Protein AF-A0A9Q0TYI0-F1 (afdb_monomer)

Nearest PDB structures (foldseek):
  1vaj-assembly1_A  TM=7.466E-01  e=1.033E-11  Pyrococcus horikoshii
  1wsc-assembly1_A  TM=6.738E-01  e=8.709E-12  Sulfurisphaera tokodaii
  1wsc-assembly2_B  TM=5.927E-01  e=1.980E-10  Sulfurisphaera tokodaii
  4b93-assembly1_A  TM=7.757E-01  e=9.620E-06  Mus musculus
  4afi-assembly1_B  TM=7.589E-01  e=1.508E-03  Homo sapiens

Structure (mmCIF, N/CA/C/O backbone):
data_AF-A0A9Q0TYI0-F1
#
_entry.id   AF-A0A9Q0TYI0-F1
#
loop_
_atom_site.group_PDB
_atom_site.id
_atom_site.type_symbol
_atom_site.label_atom_id
_atom_site.label_alt_id
_atom_site.label_comp_id
_atom_site.label_asym_id
_atom_site.label_entity_id
_atom_site.label_seq_id
_atom_site.pdbx_PDB_ins_code
_atom_site.Cartn_x
_atom_site.Cartn_y
_atom_site.Cartn_z
_atom_site.occupancy
_atom_site.B_iso_or_equiv
_atom_site.auth_seq_id
_atom_site.auth_comp_id
_atom_site.auth_asym_id
_atom_site.auth_atom_id
_atom_site.pdbx_PDB_model_num
ATOM 1 N N . MET A 1 1 ? -20.682 -8.509 -5.824 1.00 64.19 1 MET A N 1
ATOM 2 C CA . MET A 1 1 ? -19.737 -8.017 -4.800 1.00 64.19 1 MET A CA 1
ATOM 3 C C . MET A 1 1 ? -18.353 -8.425 -5.264 1.00 64.19 1 MET A C 1
ATOM 5 O O . MET A 1 1 ? -18.185 -9.599 -5.571 1.00 64.19 1 MET A O 1
ATOM 9 N N . VAL A 1 2 ? -17.425 -7.481 -5.432 1.00 83.44 2 VAL A N 1
ATOM 10 C CA . VAL A 1 2 ? -16.059 -7.809 -5.863 1.00 83.44 2 VAL A CA 1
ATOM 11 C C . VAL A 1 2 ? -15.342 -8.508 -4.710 1.00 83.44 2 VAL A C 1
ATOM 13 O O . VAL A 1 2 ? -15.396 -8.029 -3.580 1.00 83.44 2 VAL A O 1
ATOM 16 N N . ALA A 1 3 ? -14.704 -9.640 -4.994 1.00 91.94 3 ALA A N 1
ATOM 17 C CA . ALA A 1 3 ? -13.936 -10.413 -4.027 1.00 91.94 3 ALA A CA 1
ATOM 18 C C . ALA A 1 3 ? -12.504 -10.610 -4.531 1.00 91.94 3 ALA A C 1
ATOM 20 O O . ALA A 1 3 ? -12.278 -10.740 -5.739 1.00 91.94 3 ALA A O 1
ATOM 21 N N . ALA A 1 4 ? -11.557 -10.653 -3.593 1.00 95.25 4 ALA A N 1
ATOM 22 C CA . ALA A 1 4 ? -10.172 -11.004 -3.865 1.00 95.25 4 ALA A CA 1
ATOM 23 C C . ALA A 1 4 ? -10.105 -12.362 -4.578 1.00 95.25 4 ALA A C 1
ATOM 25 O O . ALA A 1 4 ? -10.740 -13.331 -4.157 1.00 95.25 4 ALA A O 1
ATOM 26 N N . ASN A 1 5 ? -9.355 -12.428 -5.674 1.00 96.19 5 ASN A N 1
ATOM 27 C CA . ASN A 1 5 ? -9.305 -13.612 -6.522 1.00 96.19 5 ASN A CA 1
ATOM 28 C C . ASN A 1 5 ? -7.905 -13.849 -7.101 1.00 96.19 5 ASN A C 1
ATOM 30 O O . ASN A 1 5 ? -6.978 -13.058 -6.913 1.00 96.19 5 ASN A O 1
ATOM 34 N N . ARG A 1 6 ? -7.773 -14.968 -7.820 1.00 97.44 6 ARG A N 1
ATOM 35 C CA . ARG A 1 6 ? -6.523 -15.404 -8.446 1.00 97.44 6 ARG A CA 1
ATOM 36 C C . ARG A 1 6 ? -5.935 -14.365 -9.391 1.00 97.44 6 ARG A C 1
ATOM 38 O O . ARG A 1 6 ? -4.742 -14.103 -9.293 1.00 97.44 6 ARG A O 1
ATOM 45 N N . GLU A 1 7 ? -6.745 -13.774 -10.266 1.00 97.00 7 GLU A N 1
ATOM 46 C CA . GLU A 1 7 ? -6.269 -12.835 -11.290 1.00 97.00 7 GLU A CA 1
ATOM 47 C C . GLU A 1 7 ? -5.641 -11.586 -10.676 1.00 97.00 7 GLU A C 1
ATOM 49 O O . GLU A 1 7 ? -4.643 -11.081 -11.180 1.00 97.00 7 GLU A O 1
ATOM 54 N N . MET A 1 8 ? -6.164 -11.128 -9.540 1.00 97.94 8 MET A N 1
ATOM 55 C CA . MET A 1 8 ? -5.592 -10.002 -8.799 1.00 97.94 8 MET A CA 1
ATOM 56 C C . MET A 1 8 ? -4.205 -10.338 -8.235 1.00 97.94 8 MET A C 1
ATOM 58 O O . MET A 1 8 ? -3.274 -9.548 -8.380 1.00 97.94 8 MET A O 1
ATOM 62 N N . ALA A 1 9 ? -4.030 -11.527 -7.647 1.00 98.12 9 ALA A N 1
ATOM 63 C CA . ALA A 1 9 ? -2.726 -11.969 -7.146 1.00 98.12 9 ALA A CA 1
ATOM 64 C C . ALA A 1 9 ? -1.721 -12.245 -8.282 1.00 98.12 9 ALA A C 1
ATOM 66 O O . ALA A 1 9 ? -0.541 -11.911 -8.158 1.00 98.12 9 ALA A O 1
ATOM 67 N N . VAL A 1 10 ? -2.187 -12.808 -9.404 1.00 98.00 10 VAL A N 1
ATOM 68 C CA . VAL A 1 10 ? -1.395 -12.972 -10.637 1.00 98.00 10 VAL A CA 1
ATOM 69 C C . VAL A 1 10 ? -0.919 -11.611 -11.136 1.00 98.00 10 VAL A C 1
ATOM 71 O O . VAL A 1 10 ? 0.268 -11.451 -11.395 1.00 98.00 10 VAL A O 1
ATOM 74 N N . TYR A 1 11 ? -1.803 -10.612 -11.179 1.00 97.69 11 TYR A N 1
ATOM 75 C CA . TYR A 1 11 ? -1.467 -9.260 -11.621 1.00 97.69 11 TYR A CA 1
ATOM 76 C C . TYR A 1 11 ? -0.441 -8.564 -10.712 1.00 97.69 11 TYR A C 1
ATOM 78 O O . TYR A 1 11 ? 0.434 -7.842 -11.197 1.00 97.69 11 TYR A O 1
ATOM 86 N N . CYS A 1 12 ? -0.477 -8.810 -9.399 1.00 98.12 12 CYS A N 1
ATOM 87 C CA . CYS A 1 12 ? 0.566 -8.330 -8.490 1.00 98.12 12 CYS A CA 1
ATOM 88 C C . CYS A 1 12 ? 1.942 -8.945 -8.807 1.00 98.12 12 CYS A C 1
ATOM 90 O O . CYS A 1 12 ? 2.943 -8.225 -8.806 1.00 98.12 12 CYS A O 1
ATOM 92 N N . PHE A 1 13 ? 2.011 -10.248 -9.104 1.00 97.75 13 PHE A N 1
ATOM 93 C CA . PHE A 1 13 ? 3.258 -10.889 -9.541 1.00 97.75 13 PHE A CA 1
ATOM 94 C C . PHE A 1 13 ? 3.709 -10.409 -10.920 1.00 97.75 13 PHE A C 1
ATOM 96 O O . PHE A 1 13 ? 4.886 -10.096 -11.080 1.00 97.75 13 PHE A O 1
ATOM 103 N N . ASP A 1 14 ? 2.794 -10.304 -11.883 1.00 96.44 14 ASP A N 1
ATOM 104 C CA . ASP A 1 14 ? 3.045 -9.740 -13.211 1.00 96.44 14 ASP A CA 1
ATOM 105 C C . ASP A 1 14 ? 3.682 -8.354 -13.101 1.00 96.44 14 ASP A C 1
ATOM 107 O O . ASP A 1 14 ? 4.718 -8.091 -13.707 1.00 96.44 14 ASP A O 1
ATOM 111 N N . THR A 1 15 ? 3.111 -7.491 -12.258 1.00 93.19 15 THR A N 1
ATOM 112 C CA . THR A 1 15 ? 3.620 -6.139 -12.009 1.00 93.19 15 THR A CA 1
ATOM 113 C C . THR A 1 15 ? 5.041 -6.160 -11.445 1.00 93.19 15 THR A C 1
ATOM 115 O O . THR A 1 15 ? 5.898 -5.389 -11.879 1.00 93.19 15 THR A O 1
ATOM 118 N N . LEU A 1 16 ? 5.318 -7.046 -10.485 1.00 93.50 16 LEU A N 1
ATOM 119 C CA . LEU A 1 16 ? 6.641 -7.151 -9.873 1.00 93.50 16 LEU A CA 1
ATOM 120 C C . LEU A 1 16 ? 7.684 -7.758 -10.831 1.00 93.50 16 LEU A C 1
ATOM 122 O O . LEU A 1 16 ? 8.827 -7.307 -10.857 1.00 93.50 16 LEU A O 1
ATOM 126 N N . VAL A 1 17 ? 7.306 -8.748 -11.643 1.00 91.31 17 VAL A N 1
ATOM 127 C CA . VAL A 1 17 ? 8.182 -9.341 -12.668 1.00 91.31 17 VAL A CA 1
ATOM 128 C C . VAL A 1 17 ? 8.486 -8.326 -13.770 1.00 91.31 17 VAL A C 1
ATOM 130 O O . VAL A 1 17 ? 9.654 -8.133 -14.107 1.00 91.31 17 VAL A O 1
ATOM 133 N N . ALA A 1 18 ? 7.464 -7.631 -14.275 1.00 86.94 18 ALA A N 1
ATOM 134 C CA . ALA A 1 18 ? 7.609 -6.580 -15.278 1.00 86.94 18 ALA A CA 1
ATOM 135 C C . ALA A 1 18 ? 8.544 -5.464 -14.785 1.00 86.94 18 ALA A C 1
ATOM 137 O O . ALA A 1 18 ? 9.449 -5.052 -15.509 1.00 86.94 18 ALA A O 1
ATOM 138 N N . HIS A 1 19 ? 8.440 -5.079 -13.506 1.00 84.00 19 HIS A N 1
ATOM 139 C CA . HIS A 1 19 ? 9.376 -4.139 -12.888 1.00 84.00 19 HIS A CA 1
ATOM 140 C C . HIS A 1 19 ? 10.844 -4.588 -12.990 1.00 84.00 19 HIS A C 1
ATOM 142 O O . HIS A 1 19 ? 11.702 -3.774 -13.331 1.00 84.00 19 HIS A O 1
ATOM 148 N N . TYR A 1 20 ? 11.160 -5.861 -12.725 1.00 81.69 20 TYR A N 1
ATOM 149 C CA . TYR A 1 20 ? 12.542 -6.347 -12.848 1.00 81.69 20 TYR A CA 1
ATOM 150 C C . TYR A 1 20 ? 13.021 -6.465 -14.292 1.00 81.69 20 TYR A C 1
ATOM 152 O O . TYR A 1 20 ? 14.217 -6.322 -14.540 1.00 81.69 20 TYR A O 1
ATOM 160 N N . ASN A 1 21 ? 12.109 -6.699 -15.231 1.00 80.06 21 ASN A N 1
ATOM 161 C CA . ASN A 1 21 ? 12.438 -6.738 -16.651 1.00 80.06 21 ASN A CA 1
ATOM 162 C C . ASN A 1 21 ? 12.496 -5.344 -17.292 1.00 80.06 21 ASN A C 1
ATOM 164 O O . ASN A 1 21 ? 13.016 -5.221 -18.395 1.00 80.06 21 ASN A O 1
ATOM 168 N N . SER A 1 22 ? 12.062 -4.294 -16.581 1.00 77.69 22 SER A N 1
ATOM 169 C CA . SER A 1 22 ? 11.834 -2.951 -17.142 1.00 77.69 22 SER A CA 1
ATOM 170 C C . SER A 1 22 ? 10.796 -2.943 -18.272 1.00 77.69 22 SER A C 1
ATOM 172 O O . SER A 1 22 ? 10.892 -2.138 -19.193 1.00 77.69 22 SER A O 1
ATOM 174 N N . ASP A 1 23 ? 9.807 -3.828 -18.159 1.00 79.31 23 ASP A N 1
ATOM 175 C CA . ASP A 1 23 ? 8.692 -3.985 -19.089 1.00 79.31 23 ASP A CA 1
ATOM 176 C C . ASP A 1 23 ? 7.382 -3.493 -18.450 1.00 79.31 23 ASP A C 1
ATOM 178 O O . ASP A 1 23 ? 7.299 -3.259 -17.238 1.00 79.31 23 ASP A O 1
ATOM 182 N N . ASP A 1 24 ? 6.331 -3.386 -19.263 1.00 78.56 24 ASP A N 1
ATOM 183 C CA . ASP A 1 24 ? 4.969 -3.183 -18.777 1.00 78.56 24 ASP A CA 1
ATOM 184 C C . ASP A 1 24 ? 4.311 -4.502 -18.362 1.00 78.56 24 ASP A C 1
ATOM 186 O O . ASP A 1 24 ? 4.496 -5.556 -18.976 1.00 78.56 24 ASP A O 1
ATOM 190 N N . ALA A 1 25 ? 3.505 -4.435 -17.302 1.00 83.06 25 ALA A N 1
ATOM 191 C CA . ALA A 1 25 ? 2.717 -5.574 -16.860 1.00 83.06 25 ALA A CA 1
ATOM 192 C C . ALA A 1 25 ? 1.648 -5.923 -17.916 1.00 83.06 25 ALA A C 1
ATOM 194 O O . ALA A 1 25 ? 1.020 -5.010 -18.465 1.00 83.06 25 ALA A O 1
ATOM 195 N N . PRO A 1 26 ? 1.383 -7.218 -18.169 1.00 87.94 26 PRO A N 1
ATOM 196 C CA . PRO A 1 26 ? 0.248 -7.644 -18.975 1.00 87.94 26 PRO A CA 1
ATOM 197 C C . PRO A 1 26 ? -1.071 -7.009 -18.505 1.00 87.94 26 PRO A C 1
ATOM 199 O O . PRO A 1 26 ? -1.228 -6.749 -17.307 1.00 87.94 26 PRO A O 1
ATOM 202 N N . PRO A 1 27 ? -2.042 -6.794 -19.411 1.00 87.00 27 PRO A N 1
ATOM 203 C CA . PRO A 1 27 ? -3.351 -6.279 -19.032 1.00 87.00 27 PRO A CA 1
ATOM 204 C C . PRO A 1 27 ? -4.009 -7.137 -17.935 1.00 87.00 27 PRO A C 1
ATOM 206 O O . PRO A 1 27 ? -3.921 -8.368 -17.995 1.00 87.00 27 PRO A O 1
ATOM 209 N N . PRO A 1 28 ? -4.673 -6.516 -16.944 1.00 91.81 28 PRO A N 1
ATOM 210 C CA . PRO A 1 28 ? -5.350 -7.243 -15.877 1.00 91.81 28 PRO A CA 1
ATOM 211 C C . PRO A 1 28 ? -6.505 -8.081 -16.438 1.00 91.81 28 PRO A C 1
ATOM 213 O O . PRO A 1 28 ? -7.237 -7.643 -17.324 1.00 91.81 28 PRO A O 1
ATOM 216 N N . ALA A 1 29 ? -6.692 -9.280 -15.886 1.00 92.00 29 ALA A N 1
ATOM 217 C CA . ALA A 1 29 ? -7.767 -10.203 -16.259 1.00 92.00 29 ALA A CA 1
ATOM 218 C C . ALA A 1 29 ? -8.931 -10.189 -15.247 1.00 92.00 29 ALA A C 1
ATOM 220 O O . ALA A 1 29 ? -9.553 -11.214 -14.982 1.00 92.00 29 ALA A O 1
ATOM 221 N N . PHE A 1 30 ? -9.210 -9.033 -14.643 1.00 91.88 30 PHE A N 1
ATOM 222 C CA . PHE A 1 30 ? -10.321 -8.833 -13.712 1.00 91.88 30 PHE A CA 1
ATOM 223 C C . PHE A 1 30 ? -11.010 -7.494 -13.977 1.00 91.88 30 PHE A C 1
ATOM 225 O O . PHE A 1 30 ? -10.390 -6.559 -14.484 1.00 91.88 30 PHE A O 1
ATOM 232 N N . ASP A 1 31 ? -12.290 -7.414 -13.618 1.00 87.00 31 ASP A N 1
ATOM 233 C CA . ASP A 1 31 ? -13.085 -6.203 -13.796 1.00 87.00 31 ASP A CA 1
ATOM 234 C C . ASP A 1 31 ? -12.597 -5.068 -12.893 1.00 87.00 31 ASP A C 1
ATOM 236 O O . ASP A 1 31 ? -12.191 -5.273 -11.744 1.00 87.00 31 ASP A O 1
ATOM 240 N N . GLU A 1 32 ? -12.690 -3.847 -13.411 1.00 83.88 32 GLU A N 1
ATOM 241 C CA . GLU A 1 32 ? -12.400 -2.647 -12.640 1.00 83.88 32 GLU A CA 1
ATOM 242 C C . GLU A 1 32 ? -13.457 -2.427 -11.545 1.00 83.88 32 GLU A C 1
ATOM 244 O O . GLU A 1 32 ? -14.637 -2.755 -11.689 1.00 83.88 32 GLU A O 1
ATOM 249 N N . GLY A 1 33 ? -13.036 -1.831 -10.436 1.00 85.06 33 GLY A N 1
ATOM 250 C CA . GLY A 1 33 ? -13.905 -1.492 -9.315 1.00 85.06 33 GLY A CA 1
ATOM 251 C C . GLY A 1 33 ? -13.205 -0.534 -8.366 1.00 85.06 33 GLY A C 1
ATOM 252 O O . GLY A 1 33 ? -12.001 -0.333 -8.473 1.00 85.06 33 GLY A O 1
ATOM 253 N N . GLN A 1 34 ? -13.937 0.069 -7.432 1.00 86.94 34 GLN A N 1
ATOM 254 C CA . GLN A 1 34 ? -13.337 0.923 -6.408 1.00 86.94 34 GLN A CA 1
ATOM 255 C C . GLN A 1 34 ? -13.479 0.284 -5.039 1.00 86.94 34 GLN A C 1
ATOM 257 O O . GLN A 1 34 ? -14.579 0.225 -4.490 1.00 86.94 34 GLN A O 1
ATOM 262 N N . HIS A 1 35 ? -12.362 -0.169 -4.480 1.00 87.25 35 HIS A N 1
ATOM 263 C CA . HIS A 1 35 ? -12.345 -0.766 -3.152 1.00 87.25 35 HIS A CA 1
ATOM 264 C C . HIS A 1 35 ? -11.064 -0.418 -2.397 1.00 87.25 35 HIS A C 1
ATOM 266 O O . HIS A 1 35 ? -10.011 -0.231 -3.013 1.00 87.25 35 HIS A O 1
ATOM 272 N N . PRO A 1 36 ? -11.127 -0.333 -1.061 1.00 86.88 36 PRO A N 1
ATOM 273 C CA . PRO A 1 36 ? -9.930 -0.357 -0.243 1.00 86.88 36 PRO A CA 1
ATOM 274 C C . PRO A 1 36 ? -9.278 -1.737 -0.330 1.00 86.88 36 PRO A C 1
ATOM 276 O O . PRO A 1 36 ? -9.966 -2.763 -0.348 1.00 86.88 36 PRO A O 1
ATOM 279 N N . LEU A 1 37 ? -7.953 -1.763 -0.425 1.00 90.19 37 LEU A N 1
ATOM 280 C CA . LEU A 1 37 ? -7.213 -2.979 -0.736 1.00 90.19 37 LEU A CA 1
ATOM 281 C C . LEU A 1 37 ? -5.822 -2.972 -0.117 1.00 90.19 37 LEU A C 1
ATOM 283 O O . LEU A 1 37 ? -5.243 -1.907 0.110 1.00 90.19 37 LEU A O 1
ATOM 287 N N . PHE A 1 38 ? -5.273 -4.160 0.123 1.00 89.56 38 PHE A N 1
ATOM 288 C CA . PHE A 1 38 ? -3.883 -4.338 0.536 1.00 89.56 38 PHE A CA 1
ATOM 289 C C . PHE A 1 38 ? -3.207 -5.423 -0.293 1.00 89.56 38 PHE A C 1
ATOM 291 O O . PHE A 1 38 ? -3.829 -6.408 -0.698 1.00 89.56 38 PHE A O 1
ATOM 298 N N . VAL A 1 39 ? -1.902 -5.250 -0.497 1.00 94.38 39 VAL A N 1
ATOM 299 C CA . VAL A 1 39 ? -1.021 -6.279 -1.047 1.00 94.38 39 VAL A CA 1
ATOM 300 C C . VAL A 1 39 ? -0.003 -6.654 0.013 1.00 94.38 39 VAL A C 1
ATOM 302 O O . VAL A 1 39 ? 0.672 -5.795 0.587 1.00 94.38 39 VAL A O 1
ATOM 305 N N . THR A 1 40 ? 0.085 -7.950 0.283 1.00 94.56 40 THR A N 1
ATOM 306 C CA . THR A 1 40 ? 0.979 -8.530 1.278 1.00 94.56 40 THR A CA 1
ATOM 307 C C . THR A 1 40 ? 1.877 -9.560 0.619 1.00 94.56 40 THR A C 1
ATOM 309 O O . THR A 1 40 ? 1.401 -10.531 0.040 1.00 94.56 40 THR A O 1
ATOM 312 N N . TRP A 1 41 ? 3.181 -9.379 0.759 1.00 96.06 41 TRP A N 1
ATOM 313 C CA . TRP A 1 41 ? 4.195 -10.349 0.383 1.00 96.06 41 TRP A CA 1
ATOM 314 C C . TRP A 1 41 ? 4.631 -11.129 1.612 1.00 96.06 41 TRP A C 1
ATOM 316 O O . TRP A 1 41 ? 4.976 -10.544 2.644 1.00 96.06 41 TRP A O 1
ATOM 326 N N . LYS A 1 42 ? 4.675 -12.451 1.491 1.00 92.62 42 LYS A N 1
ATOM 327 C CA . LYS A 1 42 ? 5.332 -13.336 2.450 1.00 92.62 42 LYS A CA 1
ATOM 328 C C . LYS A 1 42 ? 6.439 -14.114 1.757 1.00 92.62 42 LYS A C 1
ATOM 330 O O . LYS A 1 42 ? 6.413 -14.300 0.545 1.00 92.62 42 LYS A O 1
ATOM 335 N N . LYS A 1 43 ? 7.427 -14.545 2.530 1.00 90.38 43 LYS A N 1
ATOM 336 C CA . LYS A 1 43 ? 8.554 -15.351 2.074 1.00 90.38 43 LYS A CA 1
ATOM 337 C C . LYS A 1 43 ? 8.563 -16.682 2.809 1.00 90.38 43 LYS A C 1
ATOM 339 O O . LYS A 1 43 ? 8.504 -16.712 4.038 1.00 90.38 43 LYS A O 1
ATOM 344 N N . ILE A 1 44 ? 8.685 -17.757 2.047 1.00 84.00 44 ILE A N 1
ATOM 345 C CA . ILE A 1 44 ? 8.799 -19.127 2.533 1.00 84.00 44 ILE A CA 1
ATOM 346 C C . ILE A 1 44 ? 10.275 -19.512 2.455 1.00 84.00 44 ILE A C 1
ATOM 348 O O . ILE A 1 44 ? 10.860 -19.565 1.375 1.00 84.00 44 ILE A O 1
ATOM 352 N N . VAL A 1 45 ? 10.902 -19.751 3.605 1.00 81.75 45 VAL A N 1
ATOM 353 C CA . VAL A 1 45 ? 12.316 -20.145 3.684 1.00 81.75 45 VAL A CA 1
ATOM 354 C C . VAL A 1 45 ? 12.383 -21.594 4.147 1.00 81.75 45 VAL A C 1
ATOM 356 O O . VAL A 1 45 ? 11.802 -21.932 5.174 1.00 81.75 45 VAL A O 1
ATOM 359 N N . ASN A 1 46 ? 13.083 -22.446 3.393 1.00 75.75 46 ASN A N 1
ATOM 360 C CA . ASN A 1 46 ? 13.315 -23.861 3.719 1.00 75.75 46 ASN A CA 1
ATOM 361 C C . ASN A 1 46 ? 12.035 -24.670 4.022 1.00 75.75 46 ASN A C 1
ATOM 363 O O . ASN A 1 46 ? 12.060 -25.575 4.849 1.00 75.75 46 ASN A O 1
ATOM 367 N N . GLY A 1 47 ? 10.909 -24.329 3.382 1.00 70.88 47 GLY A N 1
ATOM 368 C CA . GLY A 1 47 ? 9.621 -24.998 3.607 1.00 70.88 47 GLY A CA 1
ATOM 369 C C . GLY A 1 47 ? 8.973 -24.715 4.970 1.00 70.88 47 GLY A C 1
ATOM 370 O O . GLY A 1 47 ? 8.052 -25.429 5.351 1.00 70.88 47 GLY A O 1
ATOM 371 N N . GLY A 1 48 ? 9.454 -23.710 5.709 1.00 77.12 48 GLY A N 1
ATOM 372 C CA . GLY A 1 48 ? 8.841 -23.258 6.959 1.00 77.12 48 GLY A CA 1
ATOM 373 C C . GLY A 1 48 ? 7.616 -22.359 6.753 1.00 77.12 48 GLY A C 1
ATOM 374 O O . GLY A 1 48 ? 7.229 -22.052 5.627 1.00 77.12 48 GLY A O 1
ATOM 375 N N . GLU A 1 49 ? 7.039 -21.895 7.863 1.00 82.06 49 GLU A N 1
ATOM 376 C CA . GLU A 1 49 ? 5.885 -20.986 7.865 1.00 82.06 49 GLU A CA 1
ATOM 377 C C . GLU A 1 49 ? 6.156 -19.688 7.070 1.00 82.06 49 GLU A C 1
ATOM 379 O O . GLU A 1 49 ? 7.229 -19.086 7.230 1.00 82.06 49 GLU A O 1
ATOM 384 N N . PRO A 1 50 ? 5.204 -19.210 6.240 1.00 87.00 50 PRO A N 1
ATOM 385 C CA . PRO A 1 50 ? 5.353 -17.970 5.485 1.00 87.00 50 PRO A CA 1
ATOM 386 C C . PRO A 1 50 ? 5.579 -16.758 6.401 1.00 87.00 50 PRO A C 1
ATOM 388 O O . PRO A 1 50 ? 4.733 -16.399 7.221 1.00 87.00 50 PRO A O 1
ATOM 391 N N . ARG A 1 51 ? 6.707 -16.062 6.226 1.00 85.69 51 ARG A N 1
ATOM 392 C CA . ARG A 1 51 ? 7.056 -14.869 7.017 1.00 85.69 51 ARG A CA 1
ATOM 393 C C . ARG A 1 51 ? 6.752 -13.592 6.253 1.00 85.69 51 ARG A C 1
ATOM 395 O O . ARG A 1 51 ? 7.064 -13.497 5.071 1.00 85.69 51 ARG A O 1
ATOM 402 N N . LEU A 1 52 ? 6.204 -12.586 6.933 1.00 88.06 52 LEU A N 1
ATOM 403 C CA . LEU A 1 52 ? 5.923 -11.279 6.336 1.00 88.06 52 LEU A CA 1
ATOM 404 C C . LEU A 1 52 ? 7.189 -10.671 5.702 1.00 88.06 52 LEU A C 1
ATOM 406 O O . LEU A 1 52 ? 8.228 -10.574 6.353 1.00 88.06 52 LEU A O 1
ATOM 410 N N . ARG A 1 53 ? 7.081 -10.259 4.435 1.00 91.19 53 ARG A N 1
ATOM 411 C CA . ARG A 1 53 ? 8.163 -9.683 3.619 1.00 91.19 53 ARG A CA 1
ATOM 412 C C . ARG A 1 53 ? 7.844 -8.275 3.098 1.00 91.19 53 ARG A C 1
ATOM 414 O O . ARG A 1 53 ? 8.764 -7.581 2.670 1.00 91.19 53 ARG A O 1
ATOM 421 N N . GLY A 1 54 ? 6.578 -7.868 3.174 1.00 82.56 54 GLY A N 1
ATOM 422 C CA . GLY A 1 54 ? 6.082 -6.522 2.888 1.00 82.56 54 GLY A CA 1
ATOM 423 C C . GLY A 1 54 ? 4.554 -6.487 2.944 1.00 82.56 54 GLY A C 1
ATOM 424 O O . GLY A 1 54 ? 3.912 -7.479 2.618 1.00 82.56 54 GLY A O 1
ATOM 425 N N . CYS A 1 55 ? 3.947 -5.389 3.387 1.00 87.25 55 CYS A N 1
ATOM 426 C CA . CYS A 1 55 ? 2.488 -5.228 3.377 1.00 87.25 55 CYS A CA 1
ATOM 427 C C . CYS A 1 55 ? 2.112 -3.751 3.363 1.00 87.25 55 CYS A C 1
ATOM 429 O O . CYS A 1 55 ? 2.363 -3.046 4.343 1.00 87.25 55 CYS A O 1
ATOM 431 N N . ILE A 1 56 ? 1.500 -3.296 2.270 1.00 79.25 56 ILE A N 1
ATOM 432 C CA . ILE A 1 56 ? 1.027 -1.918 2.103 1.00 79.25 56 ILE A CA 1
ATOM 433 C C . ILE A 1 56 ? -0.309 -1.943 1.354 1.00 79.25 56 ILE A C 1
ATOM 435 O O . ILE A 1 56 ? -0.547 -2.791 0.495 1.00 79.25 56 ILE A O 1
ATOM 439 N N . GLY A 1 57 ? -1.180 -1.000 1.692 1.00 82.56 57 GLY A N 1
ATOM 440 C CA . GLY A 1 57 ? -2.489 -0.829 1.085 1.00 82.56 57 GLY A CA 1
ATOM 441 C C . GLY A 1 57 ? -3.141 0.466 1.539 1.00 82.56 57 GLY A C 1
ATOM 442 O O . GLY A 1 57 ? -2.464 1.383 2.012 1.00 82.56 57 GLY A O 1
ATOM 443 N N . THR A 1 58 ? -4.458 0.528 1.409 1.00 79.19 58 THR A N 1
ATOM 444 C CA . THR A 1 58 ? -5.263 1.693 1.768 1.00 79.19 58 THR A CA 1
ATOM 445 C C . THR A 1 58 ? -6.633 1.291 2.293 1.00 79.19 58 THR A C 1
ATOM 447 O O . THR A 1 58 ? -7.192 0.268 1.902 1.00 79.19 58 THR A O 1
ATOM 450 N N . LEU A 1 59 ? -7.165 2.132 3.179 1.00 77.81 59 LEU A N 1
ATOM 451 C CA . LEU A 1 59 ? -8.540 2.065 3.681 1.00 77.81 59 LEU A CA 1
ATOM 452 C C . LEU A 1 59 ? -9.505 2.925 2.852 1.00 77.81 59 LEU A C 1
ATOM 454 O O . LEU A 1 59 ? -10.714 2.812 3.019 1.00 77.81 59 LEU A O 1
ATOM 458 N N . GLU A 1 60 ? -8.981 3.766 1.962 1.00 77.56 60 GLU A N 1
ATOM 459 C CA . GLU A 1 60 ? -9.767 4.540 1.004 1.00 77.56 60 GLU A CA 1
ATOM 460 C C . GLU A 1 60 ? -9.937 3.761 -0.296 1.00 77.56 60 GLU A C 1
ATOM 462 O O . GLU A 1 60 ? -9.022 3.063 -0.741 1.00 77.56 60 GLU A O 1
ATOM 467 N N . ALA A 1 61 ? -11.102 3.896 -0.926 1.00 79.00 61 ALA A N 1
ATOM 468 C CA . ALA A 1 61 ? -11.390 3.187 -2.160 1.00 79.00 61 ALA A CA 1
ATOM 469 C C . ALA A 1 61 ? -10.455 3.643 -3.292 1.00 79.00 61 ALA A C 1
ATOM 471 O O . ALA A 1 61 ? -10.322 4.834 -3.577 1.00 79.00 61 ALA A O 1
ATOM 472 N N . ARG A 1 62 ? -9.810 2.679 -3.953 1.00 79.31 62 ARG A N 1
ATOM 473 C CA . ARG A 1 62 ? -8.982 2.893 -5.145 1.00 79.31 62 ARG A CA 1
ATOM 474 C C . ARG A 1 62 ? -9.497 2.028 -6.280 1.00 79.31 62 ARG A C 1
ATOM 476 O O . ARG A 1 62 ? -10.034 0.951 -6.031 1.00 79.31 62 ARG A O 1
ATOM 483 N N . TYR A 1 63 ? -9.279 2.490 -7.510 1.00 83.19 63 TYR A N 1
ATOM 484 C CA . TYR A 1 63 ? -9.410 1.637 -8.688 1.00 83.19 63 TYR A CA 1
ATOM 485 C C . TYR A 1 63 ? -8.512 0.410 -8.520 1.00 83.19 63 TYR A C 1
ATOM 487 O O . TYR A 1 63 ? -7.329 0.564 -8.209 1.00 83.19 63 TYR A O 1
ATOM 495 N N . LEU A 1 64 ? -9.077 -0.786 -8.659 1.00 88.31 64 LEU A N 1
ATOM 496 C CA . LEU A 1 64 ? -8.416 -2.053 -8.357 1.00 88.31 64 LEU A CA 1
ATOM 497 C C . LEU A 1 64 ? -7.173 -2.256 -9.214 1.00 88.31 64 LEU A C 1
ATOM 499 O O . LEU A 1 64 ? -6.153 -2.685 -8.682 1.00 88.31 64 LEU A O 1
ATOM 503 N N . VAL A 1 65 ? -7.221 -1.916 -10.505 1.00 86.81 65 VAL A N 1
ATOM 504 C CA . VAL A 1 65 ? -6.069 -2.093 -11.404 1.00 86.81 65 VAL A CA 1
ATOM 505 C C . VAL A 1 65 ? -4.891 -1.237 -10.940 1.00 86.81 65 VAL A C 1
ATOM 507 O O . VAL A 1 65 ? -3.819 -1.760 -10.631 1.00 86.81 65 VAL A O 1
ATOM 510 N N . ASN A 1 66 ? -5.100 0.074 -10.806 1.00 79.69 66 ASN A N 1
ATOM 511 C CA . ASN A 1 66 ? -4.048 0.993 -10.363 1.00 79.69 66 ASN A CA 1
ATOM 512 C C . ASN A 1 66 ? -3.604 0.693 -8.928 1.00 79.69 66 ASN A C 1
ATOM 514 O O . ASN A 1 66 ? -2.414 0.679 -8.633 1.00 79.69 66 ASN A O 1
ATOM 518 N N . GLY A 1 67 ? -4.552 0.391 -8.041 1.00 80.00 67 GLY A N 1
ATOM 519 C CA . GLY A 1 67 ? -4.264 0.075 -6.653 1.00 80.00 67 GLY A CA 1
ATOM 520 C C . GLY A 1 67 ? -3.424 -1.194 -6.514 1.00 80.00 67 GLY A C 1
ATOM 521 O O . GLY A 1 67 ? -2.402 -1.161 -5.835 1.00 80.00 67 GLY A O 1
ATOM 522 N N . PHE A 1 68 ? -3.776 -2.298 -7.179 1.00 91.38 68 PHE A N 1
ATOM 523 C CA . PHE A 1 68 ? -2.958 -3.512 -7.129 1.00 91.38 68 PHE A CA 1
ATOM 524 C C . PHE A 1 68 ? -1.592 -3.324 -7.789 1.00 91.38 68 PHE A C 1
ATOM 526 O O . PHE A 1 68 ? -0.612 -3.837 -7.249 1.00 91.38 68 PHE A O 1
ATOM 533 N N . ARG A 1 69 ? -1.490 -2.548 -8.877 1.00 86.94 69 ARG A N 1
ATOM 534 C CA . ARG A 1 69 ? -0.200 -2.194 -9.491 1.00 86.94 69 ARG A CA 1
ATOM 535 C C . ARG A 1 69 ? 0.694 -1.433 -8.503 1.00 86.94 69 ARG A C 1
ATOM 537 O O . ARG A 1 69 ? 1.812 -1.857 -8.205 1.00 86.94 69 ARG A O 1
ATOM 544 N N . ASP A 1 70 ? 0.184 -0.334 -7.953 1.00 78.25 70 ASP A N 1
ATOM 545 C CA . ASP A 1 70 ? 0.939 0.561 -7.075 1.00 78.25 70 ASP A CA 1
ATOM 546 C C . ASP A 1 70 ? 1.295 -0.109 -5.749 1.00 78.25 70 ASP A C 1
ATOM 548 O O . ASP A 1 70 ? 2.436 -0.012 -5.282 1.00 78.25 70 ASP A O 1
ATOM 552 N N . TYR A 1 71 ? 0.341 -0.811 -5.133 1.00 87.69 71 TYR A N 1
ATOM 553 C CA . TYR A 1 71 ? 0.551 -1.456 -3.843 1.00 87.69 71 TYR A CA 1
ATOM 554 C C . TYR A 1 71 ? 1.351 -2.750 -3.953 1.00 87.69 71 TYR A C 1
ATOM 556 O O . TYR A 1 71 ? 2.075 -3.048 -3.004 1.00 87.69 71 TYR A O 1
ATOM 564 N N . ALA A 1 72 ? 1.353 -3.455 -5.091 1.00 92.88 72 ALA A N 1
ATOM 565 C CA . 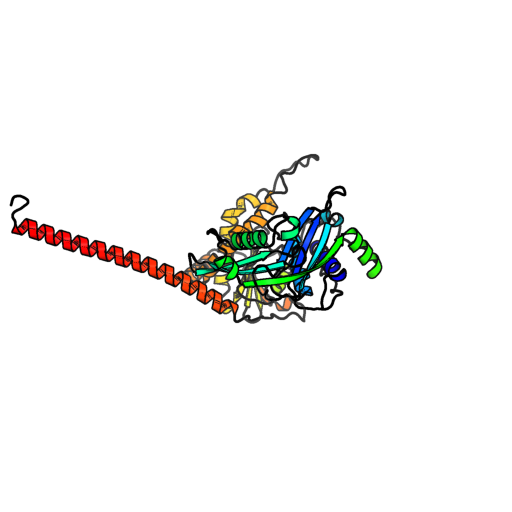ALA A 1 72 ? 2.294 -4.552 -5.330 1.00 92.88 72 ALA A CA 1
ATOM 566 C C . ALA A 1 72 ? 3.744 -4.059 -5.288 1.00 92.88 72 ALA A C 1
ATOM 568 O O . ALA A 1 72 ? 4.546 -4.585 -4.513 1.00 92.88 72 ALA A O 1
ATOM 569 N N . LEU A 1 73 ? 4.064 -3.000 -6.040 1.00 80.94 73 LEU A N 1
ATOM 570 C CA . LEU A 1 73 ? 5.413 -2.425 -6.062 1.00 80.94 73 LEU A CA 1
ATOM 571 C C . LEU A 1 73 ? 5.771 -1.739 -4.746 1.00 80.94 73 LEU A C 1
ATOM 573 O O . LEU A 1 73 ? 6.881 -1.897 -4.248 1.00 80.94 73 LEU A O 1
ATOM 577 N N . THR A 1 74 ? 4.840 -0.994 -4.153 1.00 71.94 74 THR A N 1
ATOM 578 C CA . THR A 1 74 ? 5.100 -0.273 -2.901 1.00 71.94 74 THR A CA 1
ATOM 579 C C . THR A 1 74 ? 5.350 -1.244 -1.752 1.00 71.94 74 THR A C 1
ATOM 581 O O . THR A 1 74 ? 6.321 -1.071 -1.021 1.00 71.94 74 THR A O 1
ATOM 584 N N . SER A 1 75 ? 4.536 -2.293 -1.609 1.00 81.19 75 SER A N 1
ATOM 585 C CA . SER A 1 75 ? 4.749 -3.302 -0.564 1.00 81.19 75 SER A CA 1
ATOM 586 C C . SER A 1 75 ? 5.998 -4.156 -0.803 1.00 81.19 75 SER A C 1
ATOM 588 O O . SER A 1 75 ? 6.642 -4.540 0.167 1.00 81.19 75 SER A O 1
ATOM 590 N N . ALA A 1 76 ? 6.381 -4.416 -2.059 1.00 83.00 76 ALA A N 1
ATOM 591 C CA . ALA A 1 76 ? 7.585 -5.183 -2.387 1.00 83.00 76 ALA A CA 1
ATOM 592 C C . ALA A 1 76 ? 8.885 -4.373 -2.251 1.00 83.00 76 ALA A C 1
ATOM 594 O O . ALA A 1 76 ? 9.910 -4.905 -1.830 1.00 83.00 76 ALA A O 1
ATOM 595 N N . LEU A 1 77 ? 8.871 -3.098 -2.648 1.00 80.00 77 LEU A N 1
ATOM 596 C CA . LEU A 1 77 ? 10.091 -2.319 -2.891 1.00 80.00 77 LEU A CA 1
ATOM 597 C C . LEU A 1 77 ? 10.243 -1.106 -1.967 1.00 80.00 77 LEU A C 1
ATOM 599 O O . LEU A 1 77 ? 11.330 -0.539 -1.900 1.00 80.00 77 LEU A O 1
ATOM 603 N N . ARG A 1 78 ? 9.167 -0.666 -1.301 1.00 71.44 78 ARG A N 1
ATOM 604 C CA . ARG A 1 78 ? 9.121 0.601 -0.545 1.00 71.44 78 ARG A CA 1
ATOM 605 C C . ARG A 1 78 ? 8.542 0.464 0.870 1.00 71.44 78 ARG A C 1
ATOM 607 O O . ARG A 1 78 ? 8.357 1.474 1.551 1.00 71.44 78 ARG A O 1
ATOM 614 N N . ASP A 1 79 ? 8.266 -0.751 1.345 1.00 73.44 79 ASP A N 1
ATOM 615 C CA . ASP A 1 79 ? 7.867 -0.976 2.738 1.00 73.44 79 ASP A CA 1
ATOM 616 C C . ASP A 1 79 ? 9.076 -0.773 3.659 1.00 73.44 79 ASP A C 1
ATOM 618 O O . ASP A 1 79 ? 9.975 -1.602 3.723 1.00 73.44 79 ASP A O 1
ATOM 622 N N . ARG A 1 80 ? 9.094 0.335 4.407 1.00 68.75 80 ARG A N 1
ATOM 623 C CA . ARG A 1 80 ? 10.244 0.753 5.232 1.00 68.75 80 ARG A CA 1
ATOM 624 C C . ARG A 1 80 ? 10.650 -0.243 6.320 1.00 68.75 80 ARG A C 1
ATOM 626 O O . ARG A 1 80 ? 11.724 -0.085 6.891 1.00 68.75 80 ARG A O 1
ATOM 633 N N . ARG A 1 81 ? 9.802 -1.221 6.644 1.00 72.38 81 ARG A N 1
ATOM 634 C CA . ARG A 1 81 ? 10.111 -2.269 7.627 1.00 72.38 81 ARG A CA 1
ATOM 635 C C . ARG A 1 81 ? 11.037 -3.347 7.065 1.00 72.38 81 ARG A C 1
ATOM 637 O O . ARG A 1 81 ? 11.606 -4.101 7.848 1.00 72.38 81 ARG A O 1
ATOM 644 N N . PHE A 1 82 ? 11.177 -3.431 5.740 1.00 76.50 82 PHE A N 1
ATOM 645 C CA . PHE A 1 82 ? 11.923 -4.484 5.061 1.00 76.50 82 PHE A CA 1
ATOM 646 C C . PHE A 1 82 ? 12.811 -3.903 3.946 1.00 76.50 82 PHE A C 1
ATOM 648 O O . PHE A 1 82 ? 12.437 -2.913 3.322 1.00 76.50 82 PHE A O 1
ATOM 655 N N . PRO A 1 83 ? 13.969 -4.511 3.634 1.00 70.00 83 PRO A N 1
ATOM 656 C CA . PRO A 1 83 ? 14.715 -4.176 2.421 1.00 70.00 83 PRO A CA 1
ATOM 657 C C . PRO A 1 83 ? 13.883 -4.471 1.161 1.00 70.00 83 PRO A C 1
ATOM 659 O O . PRO A 1 83 ? 13.060 -5.390 1.199 1.00 70.00 83 PRO A O 1
ATOM 662 N N . PRO A 1 84 ? 14.107 -3.796 0.021 1.00 77.94 84 PRO A N 1
ATOM 663 C CA . PRO A 1 84 ? 13.408 -4.108 -1.223 1.00 77.94 84 PRO A CA 1
ATOM 664 C C . PRO A 1 84 ? 13.556 -5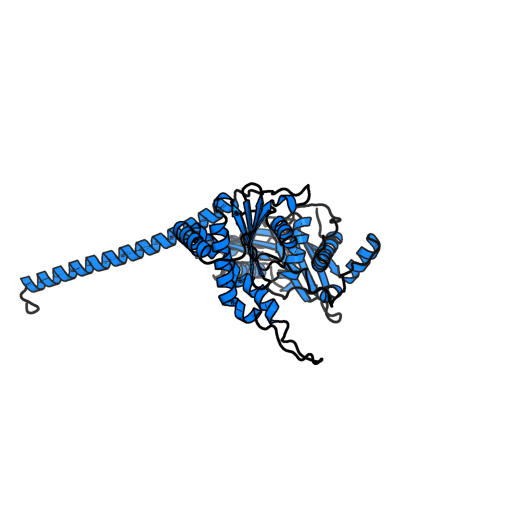.588 -1.589 1.00 77.94 84 PRO A C 1
ATOM 666 O O . PRO A 1 84 ? 14.640 -6.162 -1.454 1.00 77.94 84 PRO A O 1
ATOM 669 N N . ILE A 1 85 ? 12.467 -6.222 -2.021 1.00 84.12 85 ILE A N 1
ATOM 670 C CA . ILE A 1 85 ? 12.500 -7.593 -2.540 1.00 84.12 85 ILE A CA 1
ATOM 671 C C . ILE A 1 85 ? 13.465 -7.637 -3.731 1.00 84.12 85 ILE A C 1
ATOM 673 O O . ILE A 1 85 ? 13.514 -6.709 -4.543 1.00 84.12 85 ILE A O 1
ATOM 677 N N . GLN A 1 86 ? 14.272 -8.693 -3.826 1.00 82.81 86 GLN A N 1
ATOM 678 C CA . GLN A 1 86 ? 15.159 -8.930 -4.968 1.00 82.81 86 GLN A CA 1
ATOM 679 C C . GLN A 1 86 ? 14.538 -9.936 -5.944 1.00 82.81 86 GLN A C 1
ATOM 681 O O . GLN A 1 86 ? 13.839 -10.855 -5.526 1.00 82.81 86 GLN A O 1
ATOM 686 N N . ALA A 1 87 ? 14.882 -9.846 -7.233 1.00 83.69 87 ALA A N 1
ATOM 687 C CA . ALA A 1 87 ? 14.403 -10.784 -8.255 1.00 83.69 87 ALA A CA 1
ATOM 688 C C . ALA A 1 87 ? 14.683 -12.259 -7.898 1.00 83.69 87 ALA A C 1
ATOM 690 O O . ALA A 1 87 ? 13.841 -13.125 -8.114 1.00 83.69 87 ALA A O 1
ATOM 691 N N . LYS A 1 88 ? 15.833 -12.538 -7.265 1.00 82.75 88 LYS A N 1
ATOM 692 C CA . LYS A 1 88 ? 16.202 -13.880 -6.779 1.00 82.75 88 LYS A CA 1
ATOM 693 C C . LYS A 1 88 ? 15.286 -14.420 -5.674 1.00 82.75 88 LYS A C 1
ATOM 695 O O . LYS A 1 88 ? 15.268 -15.620 -5.437 1.00 82.75 88 LYS A O 1
ATOM 700 N N . GLU A 1 89 ? 14.556 -13.550 -4.974 1.00 87.94 89 GLU A N 1
ATOM 701 C CA . GLU A 1 89 ? 13.618 -13.954 -3.925 1.00 87.94 89 GLU A CA 1
ATOM 702 C C . GLU A 1 89 ? 12.275 -14.412 -4.500 1.00 87.94 89 GLU A C 1
ATOM 704 O O . GLU A 1 89 ? 11.579 -15.152 -3.809 1.00 87.94 89 GLU A O 1
ATOM 709 N N . LEU A 1 90 ? 11.926 -14.035 -5.741 1.00 89.25 90 LEU A N 1
ATOM 710 C CA . LEU A 1 90 ? 10.625 -14.325 -6.357 1.00 89.25 90 LEU A CA 1
ATOM 711 C C . LEU A 1 90 ? 10.178 -15.792 -6.204 1.00 89.25 90 LEU A C 1
ATOM 713 O O . LEU A 1 90 ? 9.062 -15.990 -5.729 1.00 89.25 90 LEU A O 1
ATOM 717 N N . PRO A 1 91 ? 11.023 -16.817 -6.457 1.00 89.88 91 PRO A N 1
ATOM 718 C CA . PRO A 1 91 ? 10.640 -18.224 -6.289 1.00 89.88 91 PRO A CA 1
ATOM 719 C C . PRO A 1 91 ? 10.193 -18.625 -4.880 1.00 89.88 91 PRO A C 1
ATOM 721 O O . PRO A 1 91 ? 9.552 -19.656 -4.715 1.00 89.88 91 PRO A O 1
ATOM 724 N N . THR A 1 92 ? 10.538 -17.829 -3.868 1.00 90.12 92 THR A N 1
ATOM 725 C CA . THR A 1 92 ? 10.219 -18.086 -2.456 1.00 90.12 92 THR A CA 1
ATOM 726 C C . THR A 1 92 ? 9.043 -17.258 -1.943 1.00 90.12 92 THR A C 1
ATOM 728 O O . THR A 1 92 ? 8.737 -17.312 -0.751 1.00 90.12 92 THR A O 1
ATOM 731 N N . LEU A 1 93 ? 8.407 -16.456 -2.801 1.00 95.81 93 LEU A N 1
ATOM 732 C CA . LEU A 1 93 ? 7.352 -15.542 -2.383 1.00 95.81 93 LEU A CA 1
ATOM 733 C C . LEU A 1 93 ? 5.954 -16.140 -2.486 1.00 95.81 93 LEU A C 1
ATOM 735 O O . LEU A 1 93 ? 5.627 -16.939 -3.364 1.00 95.81 93 LEU A O 1
ATOM 739 N N . GLU A 1 94 ? 5.107 -15.621 -1.615 1.00 97.06 94 GLU A N 1
ATOM 740 C CA . GLU A 1 94 ? 3.664 -15.745 -1.629 1.00 97.06 94 GLU A CA 1
ATOM 741 C C . GLU A 1 94 ? 3.061 -14.333 -1.656 1.00 97.06 94 GLU A C 1
ATOM 743 O O . GLU A 1 94 ? 3.464 -13.461 -0.881 1.00 97.06 94 GLU A O 1
ATOM 748 N N . CYS A 1 95 ? 2.107 -14.100 -2.556 1.00 97.88 95 CYS A N 1
ATOM 749 C CA . CYS A 1 95 ? 1.343 -12.862 -2.647 1.00 97.88 95 CYS A CA 1
ATOM 750 C C . CYS A 1 95 ? -0.049 -13.082 -2.064 1.00 97.88 95 CYS A C 1
ATOM 752 O O . CYS A 1 95 ? -0.760 -13.989 -2.487 1.00 97.88 95 CYS A O 1
ATOM 754 N N . THR A 1 96 ? -0.457 -12.243 -1.118 1.00 97.19 96 THR A N 1
ATOM 755 C CA . THR A 1 96 ? -1.832 -12.173 -0.625 1.00 97.19 96 THR A CA 1
ATOM 756 C C . THR A 1 96 ? -2.423 -10.820 -0.986 1.00 97.19 96 THR A C 1
ATOM 758 O O . THR A 1 96 ? -1.904 -9.781 -0.574 1.00 97.19 96 THR A O 1
ATOM 761 N N . VAL A 1 97 ? -3.525 -10.840 -1.728 1.00 96.56 97 VAL A N 1
ATOM 762 C CA . VAL A 1 97 ? -4.336 -9.660 -2.030 1.00 96.56 97 VAL A CA 1
ATOM 763 C C . VAL A 1 97 ? -5.563 -9.655 -1.132 1.00 96.56 97 VAL A C 1
ATOM 765 O O . VAL A 1 97 ? -6.197 -10.696 -0.944 1.00 96.56 97 VAL A O 1
ATOM 768 N N . SER A 1 98 ? -5.901 -8.496 -0.571 1.00 93.12 98 SER A N 1
ATOM 769 C CA . SER A 1 98 ? -7.127 -8.320 0.205 1.00 93.12 98 SER A CA 1
ATOM 770 C C . SER A 1 98 ? -7.972 -7.177 -0.341 1.00 93.12 98 SER A C 1
ATOM 772 O O . SER A 1 98 ? -7.448 -6.134 -0.727 1.00 93.12 98 SER A O 1
ATOM 774 N N . ILE A 1 99 ? -9.288 -7.388 -0.365 1.00 93.00 99 ILE A N 1
ATOM 775 C CA . ILE A 1 99 ? -10.290 -6.376 -0.711 1.00 93.00 99 ILE A CA 1
ATOM 776 C C . ILE A 1 99 ? -11.211 -6.206 0.486 1.00 93.00 99 ILE A C 1
ATOM 778 O O . ILE A 1 99 ? -11.821 -7.175 0.947 1.00 93.00 99 ILE A O 1
ATOM 782 N N . LEU A 1 100 ? -11.313 -4.975 0.978 1.00 89.81 100 LEU A N 1
ATOM 783 C CA . LEU A 1 100 ? -12.180 -4.622 2.092 1.00 89.81 100 LEU A CA 1
ATOM 784 C C . LEU A 1 100 ? -13.561 -4.239 1.549 1.00 89.81 100 LEU A C 1
ATOM 786 O O . LEU A 1 100 ? -13.700 -3.499 0.572 1.00 89.81 100 LEU A O 1
ATOM 790 N N . THR A 1 101 ? -14.600 -4.773 2.179 1.00 89.50 101 THR A N 1
ATOM 791 C CA . THR A 1 101 ? -15.995 -4.683 1.736 1.00 89.50 101 THR A CA 1
ATOM 792 C C . THR A 1 101 ? -16.931 -4.530 2.933 1.00 89.50 101 THR A C 1
ATOM 794 O O . THR A 1 101 ? -16.506 -4.633 4.083 1.00 89.50 101 THR A O 1
ATOM 797 N N . SER A 1 102 ? -18.218 -4.295 2.661 1.00 86.50 102 SER A N 1
ATOM 798 C CA . SER A 1 102 ? -19.281 -4.332 3.677 1.00 86.50 102 SER A CA 1
ATOM 799 C C . SER A 1 102 ? -19.039 -3.376 4.854 1.00 86.50 102 SER A C 1
ATOM 801 O O . SER A 1 102 ? -19.106 -3.776 6.011 1.00 86.50 102 SER A O 1
ATOM 803 N N . TYR A 1 103 ? -18.714 -2.114 4.551 1.00 89.00 103 TYR A N 1
ATOM 804 C CA . TYR A 1 103 ? -18.553 -1.070 5.564 1.00 89.00 103 TYR A CA 1
ATOM 805 C C . TYR A 1 103 ? -19.907 -0.705 6.172 1.00 89.00 103 TYR A C 1
ATOM 807 O O . TYR A 1 103 ? -20.809 -0.248 5.471 1.00 89.00 103 TYR A O 1
ATOM 815 N N . GLU A 1 104 ? -20.024 -0.869 7.484 1.00 92.12 104 GLU A N 1
ATOM 816 C CA . GLU A 1 104 ? -21.236 -0.603 8.250 1.00 92.12 104 GLU A CA 1
ATOM 817 C C . GLU A 1 104 ? -20.893 0.180 9.516 1.00 92.12 104 GLU A C 1
ATOM 819 O O . GLU A 1 104 ? -19.949 -0.152 10.237 1.00 92.12 104 GLU A O 1
ATOM 824 N N . THR A 1 105 ? -21.683 1.206 9.830 1.00 93.94 105 THR A N 1
ATOM 825 C CA . THR A 1 105 ? -21.612 1.842 11.147 1.00 93.94 105 THR A CA 1
ATOM 826 C C . THR A 1 105 ? -22.193 0.890 12.186 1.00 93.94 105 THR A C 1
ATOM 828 O O . THR A 1 105 ? -23.349 0.484 12.088 1.00 93.94 105 THR A O 1
ATOM 831 N N . ALA A 1 106 ? -21.385 0.534 13.178 1.00 95.38 106 ALA A N 1
ATOM 832 C CA . ALA A 1 106 ? -21.794 -0.323 14.276 1.00 95.38 106 ALA A CA 1
ATOM 833 C C . ALA A 1 106 ? -22.715 0.440 15.243 1.00 95.38 106 ALA A C 1
ATOM 835 O O . ALA A 1 106 ? -22.533 1.634 15.490 1.00 95.38 106 ALA A O 1
ATOM 836 N N . ASN A 1 107 ? -23.688 -0.255 15.835 1.00 95.25 107 ASN A N 1
ATOM 837 C CA . ASN A 1 107 ? -24.650 0.340 16.769 1.00 95.25 107 ASN A CA 1
ATOM 838 C C . ASN A 1 107 ? -24.004 0.777 18.094 1.00 95.25 107 ASN A C 1
ATOM 840 O O . ASN A 1 107 ? -24.498 1.674 18.775 1.00 95.25 107 ASN A O 1
ATOM 844 N N . ASN A 1 108 ? -22.930 0.101 18.497 1.00 95.75 108 ASN A N 1
ATOM 845 C CA . ASN A 1 108 ? -22.125 0.410 19.674 1.00 95.75 108 ASN A CA 1
ATOM 846 C C . ASN A 1 108 ? -20.715 -0.185 19.507 1.00 95.75 108 ASN A C 1
ATOM 848 O O . ASN A 1 108 ? -20.449 -0.917 18.555 1.00 95.75 108 ASN A O 1
ATOM 852 N N . TYR A 1 109 ? -19.814 0.093 20.450 1.00 96.62 109 TYR A N 1
ATOM 853 C CA . TYR A 1 109 ? -18.410 -0.327 20.363 1.00 96.62 109 TYR A CA 1
ATOM 854 C C . TYR A 1 109 ? -18.177 -1.854 20.431 1.00 96.62 109 TYR A C 1
ATOM 856 O O . TYR A 1 109 ? -17.072 -2.316 20.148 1.00 96.62 109 TYR A O 1
ATOM 864 N N . LEU A 1 110 ? -19.204 -2.643 20.766 1.00 97.06 110 LEU A N 1
ATOM 865 C CA . LEU A 1 110 ? -19.176 -4.110 20.808 1.00 97.06 110 LEU A CA 1
ATOM 866 C C . LEU A 1 110 ? -19.916 -4.767 19.633 1.00 97.06 110 LEU A C 1
ATOM 868 O O . LEU A 1 110 ? -19.898 -5.993 19.511 1.00 97.06 110 LEU A O 1
ATOM 872 N N . ASP A 1 111 ? -20.561 -3.980 18.768 1.00 97.19 111 ASP A N 1
ATOM 873 C CA . ASP A 1 111 ? -21.361 -4.467 17.640 1.00 97.19 111 ASP A CA 1
ATOM 874 C C . ASP A 1 111 ? -20.484 -4.820 16.426 1.00 97.19 111 ASP A C 1
ATOM 876 O O . ASP A 1 111 ? -20.533 -4.209 15.361 1.00 97.19 111 ASP A O 1
ATOM 880 N N . TRP A 1 112 ? -19.635 -5.823 16.607 1.00 97.12 112 TRP A N 1
ATOM 881 C CA . TRP A 1 112 ? -18.764 -6.430 15.599 1.00 97.12 112 TRP A CA 1
ATOM 882 C C . TRP A 1 112 ? -18.399 -7.845 16.055 1.00 97.12 112 TRP A C 1
ATOM 884 O O . TRP A 1 112 ? -18.800 -8.244 17.139 1.00 97.12 112 TRP A O 1
ATOM 894 N N . GLU A 1 113 ? -17.657 -8.621 15.263 1.00 96.88 113 GLU A N 1
ATOM 895 C CA . GLU A 1 113 ? -17.376 -10.033 15.568 1.00 96.88 113 GLU A CA 1
ATOM 896 C C . GLU A 1 113 ? -15.901 -10.360 15.347 1.00 96.88 113 GLU A C 1
ATOM 898 O O . GLU A 1 113 ? -15.325 -9.976 14.324 1.00 96.88 113 GLU A O 1
ATOM 903 N N . VAL A 1 114 ? -15.291 -11.038 16.323 1.00 94.62 114 VAL A N 1
ATOM 904 C CA . VAL A 1 114 ? -13.849 -11.318 16.333 1.00 94.62 114 VAL A CA 1
ATOM 905 C C . VAL A 1 114 ? -13.513 -12.300 15.214 1.00 94.62 114 VAL A C 1
ATOM 907 O O . VAL A 1 114 ? -14.234 -13.266 14.982 1.00 94.62 114 VAL A O 1
ATOM 910 N N . GLY A 1 115 ? -12.439 -12.024 14.472 1.00 89.12 115 GLY A N 1
ATOM 911 C CA . GLY A 1 115 ? -12.014 -12.840 13.330 1.00 89.12 115 GLY A CA 1
ATOM 912 C C . GLY A 1 115 ? -12.872 -12.680 12.071 1.00 89.12 115 GLY A C 1
ATOM 913 O O . GLY A 1 115 ? -12.509 -13.210 11.028 1.00 89.12 115 GLY A O 1
ATOM 914 N N . THR A 1 116 ? -13.982 -11.939 12.144 1.00 92.31 116 THR A N 1
ATOM 915 C CA . THR A 1 116 ? -14.853 -11.656 10.990 1.00 92.31 116 THR A CA 1
ATOM 916 C C . THR A 1 116 ? -14.756 -10.198 10.557 1.00 92.31 116 THR A C 1
ATOM 918 O O . THR A 1 116 ? -14.672 -9.906 9.365 1.00 92.31 116 THR A O 1
ATOM 921 N N . HIS A 1 117 ? -14.770 -9.272 11.518 1.00 94.88 117 HIS A N 1
ATOM 922 C CA . HIS A 1 117 ? -14.850 -7.844 11.246 1.00 94.88 117 HIS A CA 1
ATOM 923 C C . HIS A 1 117 ? -13.530 -7.123 11.521 1.00 94.88 117 HIS A C 1
ATOM 925 O O . HIS A 1 117 ? -12.952 -7.246 12.599 1.00 94.88 117 HIS A O 1
ATOM 931 N N . GLY A 1 118 ? -13.101 -6.314 10.557 1.00 90.94 118 GLY A N 1
ATOM 932 C CA . GLY A 1 118 ? -12.138 -5.241 10.745 1.00 90.94 118 GLY A CA 1
ATOM 933 C C . GLY A 1 118 ? -12.843 -4.008 11.299 1.00 90.94 118 GLY A C 1
ATOM 934 O O . GLY A 1 118 ? -14.060 -3.861 11.172 1.00 90.94 118 GLY A O 1
ATOM 935 N N . LEU A 1 119 ? -12.078 -3.127 11.936 1.00 93.81 119 LEU A N 1
ATOM 936 C CA . LEU A 1 119 ? -12.604 -1.984 12.677 1.00 93.81 119 LEU A CA 1
ATOM 937 C C . LEU A 1 119 ? -11.928 -0.700 12.233 1.00 93.81 119 LEU A C 1
ATOM 939 O O . LEU A 1 119 ? -10.710 -0.662 12.071 1.00 93.81 119 LEU A O 1
ATOM 943 N N . ILE A 1 120 ? -12.705 0.366 12.097 1.00 90.06 120 ILE A N 1
ATOM 944 C CA . ILE A 1 120 ? -12.238 1.751 12.108 1.00 90.06 120 ILE A CA 1
ATOM 945 C C . ILE A 1 120 ? -12.931 2.419 13.286 1.00 90.06 120 ILE A C 1
ATOM 947 O O . ILE A 1 120 ? -14.157 2.388 13.379 1.00 90.06 120 ILE A O 1
ATOM 951 N N . ILE A 1 121 ? -12.150 3.003 14.189 1.00 94.12 121 ILE A N 1
ATOM 952 C CA . ILE A 1 121 ? -12.689 3.797 15.289 1.00 94.12 121 ILE A CA 1
ATOM 953 C C . ILE A 1 121 ? -12.423 5.273 15.053 1.00 94.12 121 ILE A C 1
ATOM 955 O O . ILE A 1 121 ? -11.361 5.647 14.553 1.00 94.12 121 ILE A O 1
ATOM 959 N N . GLU A 1 122 ? -13.366 6.109 15.460 1.00 94.06 122 GLU A N 1
ATOM 960 C CA . GLU A 1 122 ? -13.237 7.560 15.461 1.00 94.06 122 GLU A CA 1
ATOM 961 C C . GLU A 1 122 ? -13.782 8.125 16.769 1.00 94.06 122 GLU A C 1
ATOM 963 O O . GLU A 1 122 ? -14.882 7.786 17.205 1.00 94.06 122 GLU A O 1
ATOM 968 N N . PHE A 1 123 ? -13.012 8.995 17.418 1.00 94.00 123 PHE A N 1
ATOM 969 C CA . PHE A 1 123 ? -13.444 9.663 18.643 1.00 94.00 123 PHE A CA 1
ATOM 970 C C . PHE A 1 123 ? -12.702 10.980 18.855 1.00 94.00 123 PHE A C 1
ATOM 972 O O . PHE A 1 123 ? -11.662 11.249 18.248 1.00 94.00 123 PHE A O 1
ATOM 979 N N . THR A 1 124 ? -13.241 11.810 19.740 1.00 93.06 124 THR A N 1
ATOM 980 C CA . THR A 1 124 ? -12.597 13.050 20.172 1.00 93.06 124 THR A CA 1
ATOM 981 C C . THR A 1 124 ? -11.922 12.814 21.515 1.00 93.06 124 THR A C 1
ATOM 983 O O . THR A 1 124 ? -12.559 12.371 22.469 1.00 93.06 124 THR A O 1
ATOM 986 N N . ASP A 1 125 ? -10.629 13.108 21.596 1.00 91.00 125 ASP A N 1
ATOM 987 C CA . ASP A 1 125 ? -9.860 13.024 22.832 1.00 91.00 125 ASP A CA 1
ATOM 988 C C . ASP A 1 125 ? -10.392 14.049 23.851 1.00 91.00 125 ASP A C 1
ATOM 990 O O . ASP A 1 125 ? -10.334 15.254 23.587 1.00 91.00 125 ASP A O 1
ATOM 994 N N . PRO A 1 126 ? -10.886 13.615 25.024 1.00 90.88 126 PRO A N 1
ATOM 995 C CA . PRO A 1 126 ? -11.470 14.519 26.012 1.00 90.88 126 PRO A CA 1
ATOM 996 C C . PRO A 1 126 ? -10.450 15.487 26.631 1.00 90.88 126 PRO A C 1
ATOM 998 O O . PRO A 1 126 ? -10.843 16.521 27.163 1.00 90.88 126 PRO A O 1
ATOM 1001 N N . ASN A 1 127 ? -9.148 15.186 26.568 1.00 89.06 127 ASN A N 1
ATOM 1002 C CA . ASN A 1 127 ? -8.119 15.991 27.228 1.00 89.06 127 ASN A CA 1
ATOM 1003 C C . ASN A 1 127 ? -7.698 17.211 26.402 1.00 89.06 127 ASN A C 1
ATOM 1005 O O . ASN A 1 127 ? -7.311 18.236 26.957 1.00 89.06 127 ASN A O 1
ATOM 1009 N N . ASN A 1 128 ? -7.714 17.095 25.073 1.00 90.88 128 ASN A N 1
ATOM 1010 C CA . ASN A 1 128 ? -7.207 18.132 24.167 1.00 90.88 128 ASN A CA 1
ATOM 1011 C C . ASN A 1 128 ? -8.140 18.430 22.983 1.00 90.88 128 ASN A C 1
ATOM 1013 O O . ASN A 1 128 ? -7.792 19.238 22.121 1.00 90.88 128 ASN A O 1
ATOM 1017 N N . ASN A 1 129 ? -9.311 17.791 22.942 1.00 89.50 129 ASN A N 1
ATOM 1018 C CA . ASN A 1 129 ? -10.319 17.922 21.897 1.00 89.50 129 ASN A CA 1
ATOM 1019 C C . ASN A 1 129 ? -9.816 17.567 20.481 1.00 89.50 129 ASN A C 1
ATOM 1021 O O . ASN A 1 129 ? -10.377 18.024 19.484 1.00 89.50 129 ASN A O 1
ATOM 1025 N N . ALA A 1 130 ? -8.746 16.774 20.370 1.00 88.50 130 ALA A N 1
ATOM 1026 C CA . ALA A 1 130 ? -8.233 16.301 19.092 1.00 88.50 130 ALA A CA 1
ATOM 1027 C C . ALA A 1 130 ? -9.069 15.125 18.579 1.00 88.50 130 ALA A C 1
ATOM 1029 O O . ALA A 1 130 ? -9.359 14.186 19.321 1.00 88.50 130 ALA A O 1
ATOM 1030 N N . ARG A 1 131 ? -9.413 15.138 17.288 1.00 91.44 131 ARG A N 1
ATOM 1031 C CA . ARG A 1 131 ? -9.980 13.961 16.624 1.00 91.44 131 ARG A CA 1
ATOM 1032 C C . ARG A 1 131 ? -8.912 12.886 16.470 1.00 91.44 131 ARG A C 1
ATOM 1034 O O . ARG A 1 131 ? -7.787 13.178 16.065 1.00 91.44 131 ARG A O 1
ATOM 1041 N N . ARG A 1 132 ? -9.278 11.649 16.785 1.00 89.94 132 ARG A N 1
ATOM 1042 C CA . ARG A 1 132 ? -8.418 10.472 16.711 1.00 89.94 132 ARG A CA 1
ATOM 1043 C C . ARG A 1 132 ? -9.111 9.382 15.914 1.00 89.94 132 ARG A C 1
ATOM 1045 O O . ARG A 1 132 ? -10.326 9.225 16.006 1.00 89.94 132 ARG A O 1
ATOM 1052 N N . SER A 1 133 ? -8.317 8.628 15.164 1.00 88.69 133 SER A N 1
ATOM 1053 C CA . SER A 1 133 ? -8.781 7.449 14.448 1.00 88.69 133 SER A CA 1
ATOM 1054 C C . SER A 1 133 ? -7.705 6.372 14.423 1.00 88.69 133 SER A C 1
ATOM 1056 O O . SER A 1 133 ? -6.509 6.672 14.462 1.00 88.69 133 SER A O 1
ATOM 1058 N N . ALA A 1 134 ? -8.137 5.117 14.397 1.00 82.25 134 ALA A N 1
ATOM 1059 C CA . ALA A 1 134 ? -7.284 3.958 14.196 1.00 82.25 134 ALA A CA 1
ATOM 1060 C C . ALA A 1 134 ? -8.078 2.831 13.541 1.00 82.25 134 ALA A C 1
ATOM 1062 O O . ALA A 1 134 ? -9.305 2.794 13.619 1.00 82.25 134 ALA A O 1
ATOM 1063 N N . THR A 1 135 ? -7.357 1.886 12.940 1.00 85.94 135 THR A N 1
ATOM 1064 C CA . THR A 1 135 ? -7.950 0.696 12.339 1.00 85.94 135 THR A CA 1
ATOM 1065 C C . THR A 1 135 ? -7.222 -0.583 12.737 1.00 85.94 135 THR A C 1
ATOM 1067 O O . THR A 1 135 ? -6.014 -0.559 13.008 1.00 85.94 135 THR A O 1
ATOM 1070 N N . TYR A 1 136 ? -7.962 -1.689 12.709 1.00 85.62 136 TYR A N 1
ATOM 1071 C CA . TYR A 1 136 ? -7.438 -3.048 12.648 1.00 85.62 136 TYR A CA 1
ATOM 1072 C C . TYR A 1 136 ? -8.134 -3.832 11.541 1.00 85.62 136 TYR A C 1
ATOM 1074 O O . TYR A 1 136 ? -9.327 -3.648 11.304 1.00 85.62 136 TYR A O 1
ATOM 1082 N N . LEU A 1 137 ? -7.373 -4.716 10.897 1.00 84.69 137 LEU A N 1
ATOM 1083 C CA . LEU A 1 137 ? -7.894 -5.710 9.961 1.00 84.69 137 LEU A CA 1
ATOM 1084 C C . LEU A 1 137 ? -8.605 -6.849 10.729 1.00 84.69 137 LEU A C 1
ATOM 1086 O O . LEU A 1 137 ? -8.322 -7.023 11.922 1.00 84.69 137 LEU A O 1
ATOM 1090 N N . PRO A 1 138 ? -9.507 -7.618 10.081 1.00 87.00 138 PRO A N 1
ATOM 1091 C CA . PRO A 1 138 ? -10.304 -8.659 10.744 1.00 87.00 138 PRO A CA 1
ATOM 1092 C C . PRO A 1 138 ? -9.508 -9.695 11.549 1.00 87.00 138 PRO A C 1
ATOM 1094 O O . PRO A 1 138 ? -9.962 -10.168 12.591 1.00 87.00 138 PRO A O 1
ATOM 1097 N N . GLU A 1 139 ? -8.308 -10.036 11.088 1.00 81.50 139 GLU A N 1
ATOM 1098 C CA . GLU A 1 139 ? -7.461 -11.073 11.671 1.00 81.50 139 GLU A CA 1
ATOM 1099 C C . GLU A 1 139 ? -6.770 -10.659 12.980 1.00 81.50 139 GLU A C 1
ATOM 1101 O O . GLU A 1 139 ? -6.391 -11.525 13.765 1.00 81.50 139 GLU A O 1
ATOM 1106 N N . VAL A 1 140 ? -6.618 -9.355 13.251 1.00 84.56 140 VAL A N 1
ATOM 1107 C CA . VAL A 1 140 ? -5.741 -8.869 14.333 1.00 84.56 140 VAL A CA 1
ATOM 1108 C C . VAL A 1 140 ? -6.244 -9.296 15.710 1.00 84.56 140 VAL A C 1
ATOM 1110 O O . VAL A 1 140 ? -5.493 -9.879 16.484 1.00 84.56 140 VAL A O 1
ATOM 1113 N N . ALA A 1 141 ? -7.516 -9.041 16.023 1.00 89.06 141 ALA A N 1
ATOM 1114 C CA . ALA A 1 141 ? -8.058 -9.356 17.346 1.00 89.06 141 ALA A CA 1
ATOM 1115 C C . ALA A 1 141 ? -8.060 -10.869 17.624 1.00 89.06 141 ALA A C 1
ATOM 1117 O O . ALA A 1 141 ? -7.780 -11.289 18.743 1.00 89.06 141 ALA A O 1
ATOM 1118 N N . ALA A 1 142 ? -8.332 -11.680 16.596 1.00 88.69 142 ALA A N 1
ATOM 1119 C CA . ALA A 1 142 ? -8.309 -13.134 16.705 1.00 88.69 142 ALA A CA 1
ATOM 1120 C C . ALA A 1 142 ? -6.882 -13.668 16.906 1.00 88.69 142 ALA A C 1
ATOM 1122 O O . ALA A 1 142 ? -6.677 -14.535 17.750 1.00 88.69 142 ALA A O 1
ATOM 1123 N N . HIS A 1 143 ? -5.903 -13.130 16.169 1.00 84.62 143 HIS A N 1
ATOM 1124 C CA . HIS A 1 143 ? -4.494 -13.507 16.296 1.00 84.62 143 HIS A CA 1
ATOM 1125 C C . HIS A 1 143 ? -3.933 -13.204 17.691 1.00 84.62 143 HIS A C 1
ATOM 1127 O O . HIS A 1 143 ? -3.216 -14.021 18.261 1.00 84.62 143 HIS A O 1
ATOM 1133 N N . GLU A 1 144 ? -4.289 -12.053 18.260 1.00 88.44 144 GLU A N 1
ATOM 1134 C CA . GLU A 1 144 ? -3.836 -11.644 19.595 1.00 88.44 144 GLU A CA 1
ATOM 1135 C C . GLU A 1 144 ? -4.641 -12.289 20.738 1.00 88.44 144 GLU A C 1
ATOM 1137 O O . GLU A 1 144 ? -4.279 -12.150 21.905 1.00 88.44 144 GLU A O 1
ATOM 1142 N N . GLY A 1 145 ? -5.742 -12.981 20.426 1.00 91.88 145 GLY A N 1
ATOM 1143 C CA . GLY A 1 145 ? -6.639 -13.559 21.428 1.00 91.88 145 GLY A CA 1
ATOM 1144 C C . GLY A 1 145 ? -7.389 -12.513 22.261 1.00 91.88 145 GLY A C 1
ATOM 1145 O O . GLY A 1 145 ? -7.759 -12.794 23.399 1.00 91.88 145 GLY A O 1
ATOM 1146 N N . TRP A 1 146 ? -7.599 -11.309 21.721 1.00 95.69 146 TRP A N 1
ATOM 1147 C CA . TRP A 1 146 ? -8.272 -10.216 22.424 1.00 95.69 146 TRP A CA 1
ATOM 1148 C C . TRP A 1 146 ? -9.790 -10.386 22.451 1.00 95.69 146 TRP A C 1
ATOM 1150 O O . TRP A 1 146 ? -10.430 -10.742 21.458 1.00 95.69 146 TRP A O 1
ATOM 1160 N N . THR A 1 147 ? -10.387 -10.015 23.579 1.00 96.62 147 THR A N 1
ATOM 1161 C CA . THR A 1 147 ? -11.821 -9.737 23.676 1.00 96.62 147 THR A CA 1
ATOM 1162 C C . THR A 1 147 ? -12.194 -8.475 22.891 1.00 96.62 147 THR A C 1
ATOM 1164 O O . THR A 1 147 ? -11.345 -7.658 22.517 1.00 96.62 147 THR A O 1
ATOM 1167 N N . LYS A 1 148 ? -13.500 -8.269 22.664 1.00 96.94 148 LYS A N 1
ATOM 1168 C CA . LYS A 1 148 ? -13.988 -7.081 21.948 1.00 96.94 148 LYS A CA 1
ATOM 1169 C C . LYS A 1 148 ? -13.593 -5.773 22.649 1.00 96.94 148 LYS A C 1
ATOM 1171 O O . LYS A 1 148 ? -13.253 -4.802 21.980 1.00 96.94 148 LYS A O 1
ATOM 1176 N N . GLU A 1 149 ? -13.593 -5.750 23.982 1.00 96.88 149 GLU A N 1
ATOM 1177 C CA . GLU A 1 149 ? -13.194 -4.569 24.759 1.00 96.88 149 GLU A CA 1
ATOM 1178 C C . GLU A 1 149 ? -11.693 -4.299 24.670 1.00 96.88 149 GLU A C 1
ATOM 1180 O O . GLU A 1 149 ? -11.290 -3.170 24.399 1.00 96.88 149 GLU A O 1
ATOM 1185 N N . GLU A 1 150 ? -10.864 -5.333 24.818 1.00 97.25 150 GLU A N 1
ATOM 1186 C CA . GLU A 1 150 ? -9.406 -5.207 24.717 1.00 97.25 150 GLU A CA 1
ATOM 1187 C C . GLU A 1 150 ? -8.972 -4.719 23.332 1.00 97.25 150 GLU A C 1
ATOM 1189 O O . GLU A 1 150 ? -8.085 -3.869 23.222 1.00 97.25 150 GLU A O 1
ATOM 1194 N N . ALA A 1 151 ? -9.629 -5.192 22.269 1.00 95.94 151 ALA A N 1
ATOM 1195 C CA . ALA A 1 151 ? -9.363 -4.732 20.912 1.00 95.94 151 ALA A CA 1
ATOM 1196 C C . ALA A 1 151 ? -9.721 -3.246 20.718 1.00 95.94 151 ALA A C 1
ATOM 1198 O O . ALA A 1 151 ? -8.952 -2.511 20.091 1.00 95.94 151 ALA A O 1
ATOM 1199 N N . ILE A 1 152 ? -10.841 -2.778 21.282 1.00 97.50 152 ILE A N 1
ATOM 1200 C CA . ILE A 1 152 ? -11.228 -1.358 21.253 1.00 97.50 152 ILE A CA 1
ATOM 1201 C C . ILE A 1 152 ? -10.237 -0.508 22.052 1.00 97.50 152 ILE A C 1
ATOM 1203 O O . ILE A 1 152 ? -9.755 0.507 21.545 1.00 97.50 152 ILE A O 1
ATOM 1207 N N . ASP A 1 153 ? -9.859 -0.940 23.254 1.00 97.00 153 ASP A N 1
ATOM 1208 C CA . ASP A 1 153 ? -8.884 -0.229 24.081 1.00 97.00 153 ASP A CA 1
ATOM 1209 C C . ASP A 1 153 ? -7.525 -0.139 23.373 1.00 97.00 153 ASP A C 1
ATOM 1211 O O . ASP A 1 153 ? -6.919 0.934 23.297 1.00 97.00 153 ASP A O 1
ATOM 1215 N N . SER A 1 154 ? -7.076 -1.244 22.774 1.00 96.38 154 SER A N 1
ATOM 1216 C CA . SER A 1 154 ? -5.871 -1.316 21.944 1.00 96.38 154 SER A CA 1
ATOM 1217 C C . SER A 1 154 ? -5.942 -0.360 20.747 1.00 96.38 154 SER A C 1
ATOM 1219 O O . SER A 1 154 ? -4.993 0.390 20.497 1.00 96.38 154 SER A O 1
ATOM 1221 N N . LEU A 1 155 ? -7.082 -0.289 20.048 1.00 92.56 155 LEU A N 1
ATOM 1222 C CA . LEU A 1 155 ? -7.301 0.674 18.962 1.00 92.56 155 LEU A CA 1
ATOM 1223 C C . LEU A 1 155 ? -7.210 2.121 19.443 1.00 92.56 155 LEU A C 1
ATOM 1225 O O . LEU A 1 155 ? -6.591 2.949 18.776 1.00 92.56 155 LEU A O 1
ATOM 1229 N N . MET A 1 156 ? -7.767 2.443 20.610 1.00 94.88 156 MET A N 1
ATOM 1230 C CA . MET A 1 156 ? -7.657 3.789 21.175 1.00 94.88 156 MET A CA 1
ATOM 1231 C C . MET A 1 156 ? -6.205 4.150 21.492 1.00 94.88 156 MET A C 1
ATOM 1233 O O . MET A 1 156 ? -5.759 5.257 21.170 1.00 94.88 156 MET A O 1
ATOM 1237 N N . ARG A 1 157 ? -5.438 3.212 22.069 1.00 93.12 157 ARG A N 1
ATOM 1238 C CA . ARG A 1 157 ? -3.992 3.386 22.287 1.00 93.12 157 ARG A CA 1
ATOM 1239 C C . ARG A 1 157 ? -3.263 3.607 20.964 1.00 93.12 157 ARG A C 1
ATOM 1241 O O . ARG A 1 157 ? -2.459 4.532 20.863 1.00 93.12 157 ARG A O 1
ATOM 1248 N N . LYS A 1 158 ? -3.595 2.825 19.932 1.00 87.94 158 LYS A N 1
ATOM 1249 C CA . LYS A 1 158 ? -3.044 2.948 18.574 1.00 87.94 158 LYS A CA 1
ATOM 1250 C C . LYS A 1 158 ? -3.383 4.288 17.916 1.00 87.94 158 LYS A C 1
ATOM 1252 O O . LYS A 1 158 ? -2.537 4.847 17.224 1.00 87.94 158 LYS A O 1
ATOM 1257 N N . ALA A 1 159 ? -4.559 4.850 18.192 1.00 86.00 159 ALA A N 1
ATOM 1258 C CA . ALA A 1 159 ? -4.953 6.202 17.783 1.00 86.00 159 ALA A CA 1
ATOM 1259 C C . ALA A 1 159 ? -4.191 7.312 18.551 1.00 86.00 159 ALA A C 1
ATOM 1261 O O . ALA A 1 159 ? -4.437 8.511 18.374 1.00 86.00 159 ALA A O 1
ATOM 1262 N N . GLY A 1 160 ? -3.275 6.920 19.444 1.00 88.56 160 GLY A N 1
ATOM 1263 C CA . GLY A 1 160 ? -2.405 7.780 20.235 1.00 88.56 160 GLY A CA 1
ATOM 1264 C C . GLY A 1 160 ? -3.025 8.279 21.542 1.00 88.56 160 GLY A C 1
ATOM 1265 O O . GLY A 1 160 ? -2.507 9.241 22.114 1.00 88.56 160 GLY A O 1
ATOM 1266 N N . TYR A 1 161 ? -4.146 7.707 21.997 1.00 92.19 161 TYR A N 1
ATOM 1267 C CA . TYR A 1 161 ? -4.761 8.098 23.265 1.00 92.19 161 TYR A CA 1
ATOM 1268 C C . TYR A 1 161 ? -4.014 7.477 24.451 1.00 92.19 161 TYR A C 1
ATOM 1270 O O . TYR A 1 161 ? -3.942 6.259 24.615 1.00 92.19 161 TYR A O 1
ATOM 1278 N N . SER A 1 162 ? -3.458 8.328 25.308 1.00 92.81 162 SER A N 1
ATOM 1279 C CA . SER A 1 162 ? -2.689 7.915 26.487 1.00 92.81 162 SER A CA 1
ATOM 1280 C C . SER A 1 162 ? -3.473 8.006 27.801 1.00 92.81 162 SER A C 1
ATOM 1282 O O . SER A 1 162 ? -2.988 7.519 28.820 1.00 92.81 162 SER A O 1
ATOM 1284 N N . GLY A 1 163 ? -4.686 8.568 27.795 1.00 91.88 163 GLY A N 1
ATOM 1285 C CA . GLY A 1 163 ? -5.501 8.743 29.000 1.00 91.88 163 GLY A CA 1
ATOM 1286 C C . GLY A 1 163 ? -6.102 7.448 29.561 1.00 91.88 163 GLY A C 1
ATOM 1287 O O . GLY A 1 163 ? -5.868 6.347 29.055 1.00 91.88 163 GLY A O 1
ATOM 1288 N N . HIS A 1 164 ? -6.877 7.593 30.636 1.00 95.00 164 HIS A N 1
ATOM 1289 C CA . HIS A 1 164 ? -7.639 6.495 31.226 1.00 95.00 164 HIS A CA 1
ATOM 1290 C C . HIS A 1 164 ? -8.875 6.196 30.371 1.00 95.00 164 HIS A C 1
ATOM 1292 O O . HIS A 1 164 ? -9.680 7.089 30.113 1.00 95.00 164 HIS A O 1
ATOM 1298 N N . ILE A 1 165 ? -9.043 4.943 29.952 1.00 96.12 165 ILE A N 1
ATOM 1299 C CA . ILE A 1 165 ? -10.169 4.533 29.111 1.00 96.12 165 ILE A CA 1
ATOM 1300 C C . ILE A 1 165 ? -11.347 4.185 30.023 1.00 96.12 165 ILE A C 1
ATOM 1302 O O . ILE A 1 165 ? -11.312 3.204 30.761 1.00 96.12 165 ILE A O 1
ATOM 1306 N N . THR A 1 166 ? -12.368 5.041 30.031 1.00 95.44 166 THR A N 1
ATOM 1307 C CA . THR A 1 166 ? -13.608 4.824 30.786 1.00 95.44 166 THR A CA 1
ATOM 1308 C C . THR A 1 166 ? -14.692 4.223 29.901 1.00 95.44 166 THR A C 1
ATOM 1310 O O . THR A 1 166 ? -14.704 4.402 28.686 1.00 95.44 166 THR A O 1
ATOM 1313 N N . GLU A 1 167 ? -15.681 3.600 30.533 1.00 96.06 167 GLU A N 1
ATOM 1314 C CA . GLU A 1 167 ? -16.867 3.076 29.852 1.00 96.06 167 GLU A CA 1
ATOM 1315 C C . GLU A 1 167 ? -17.642 4.155 29.075 1.00 96.06 167 GLU A C 1
ATOM 1317 O O . GLU A 1 167 ? -18.103 3.938 27.957 1.00 96.06 167 GLU A O 1
ATOM 1322 N N . SER A 1 168 ? -17.748 5.361 29.640 1.00 94.75 168 SER A N 1
ATOM 1323 C CA . SER A 1 168 ? -18.359 6.508 28.961 1.00 94.75 168 SER A CA 1
ATOM 1324 C C . SER A 1 168 ? -17.604 6.915 27.697 1.00 94.75 168 SER A C 1
ATOM 1326 O O . SER A 1 168 ? -18.230 7.321 26.721 1.00 94.75 168 SER A O 1
ATOM 1328 N N . LEU A 1 169 ? -16.273 6.793 27.710 1.00 94.75 169 LEU A N 1
ATOM 1329 C CA . LEU A 1 169 ? -15.439 7.096 26.560 1.00 94.75 169 LEU A CA 1
ATOM 1330 C C . LEU A 1 169 ? -15.575 6.010 25.493 1.00 94.75 169 LEU A C 1
ATOM 1332 O O . LEU A 1 169 ? -15.721 6.358 24.333 1.00 94.75 169 LEU A O 1
ATOM 1336 N N . ARG A 1 170 ? -15.634 4.720 25.855 1.00 96.50 170 ARG A N 1
ATOM 1337 C CA . ARG A 1 170 ? -15.918 3.646 24.881 1.00 96.50 170 ARG A CA 1
ATOM 1338 C C . ARG A 1 170 ? -17.249 3.857 24.167 1.00 96.50 170 ARG A C 1
ATOM 1340 O O . ARG A 1 170 ? -17.327 3.741 22.949 1.00 96.50 170 ARG A O 1
ATOM 1347 N N . LYS A 1 171 ? -18.281 4.244 24.919 1.00 95.81 171 LYS A N 1
ATOM 1348 C CA . LYS A 1 171 ? -19.617 4.539 24.380 1.00 95.81 171 LYS A CA 1
ATOM 1349 C C . LYS A 1 171 ? -19.671 5.762 23.465 1.00 95.81 171 LYS A C 1
ATOM 1351 O O . LYS A 1 171 ? -20.623 5.870 22.701 1.00 95.81 171 LYS A O 1
ATOM 1356 N N . SER A 1 172 ? -18.702 6.677 23.538 1.00 94.12 172 SER A N 1
ATOM 1357 C CA . SER A 1 172 ? -18.655 7.847 22.654 1.00 94.12 172 SER A CA 1
ATOM 1358 C C . SER A 1 172 ? -17.891 7.604 21.350 1.00 94.12 172 SER A C 1
ATOM 1360 O O . SER A 1 172 ? -17.879 8.484 20.488 1.00 94.12 172 SER A O 1
ATOM 1362 N N . ILE A 1 173 ? -17.262 6.435 21.191 1.00 95.00 173 ILE A N 1
ATOM 1363 C CA . ILE A 1 173 ? -16.523 6.072 19.981 1.00 95.00 173 ILE A CA 1
ATOM 1364 C C . ILE A 1 173 ? -17.508 5.721 18.871 1.00 95.00 173 ILE A C 1
ATOM 1366 O O . ILE A 1 173 ? -18.394 4.883 19.043 1.00 95.00 173 ILE A O 1
ATOM 1370 N N . LEU A 1 174 ? -17.295 6.314 17.700 1.00 96.06 174 LEU A N 1
ATOM 1371 C CA . LEU A 1 174 ? -17.908 5.856 16.466 1.00 96.06 174 LEU A CA 1
ATOM 1372 C C . LEU A 1 174 ? -17.107 4.663 15.943 1.00 96.06 174 LEU A C 1
ATOM 1374 O O . LEU A 1 174 ? -15.910 4.785 15.681 1.00 96.06 174 LEU A O 1
ATOM 1378 N N . VAL A 1 175 ? -17.767 3.519 15.791 1.00 96.25 175 VAL A N 1
ATOM 1379 C CA . VAL A 1 175 ? -17.154 2.305 15.248 1.00 96.25 175 VAL A CA 1
ATOM 1380 C C . VAL A 1 175 ? -17.753 2.018 13.880 1.00 96.25 175 VAL A C 1
ATOM 1382 O O . VAL A 1 175 ? -18.967 1.918 13.728 1.00 96.25 175 VAL A O 1
ATOM 1385 N N . THR A 1 176 ? -16.890 1.871 12.883 1.00 94.06 176 THR A N 1
ATOM 1386 C CA . THR A 1 176 ? -17.242 1.322 11.574 1.00 94.06 176 THR A CA 1
ATOM 1387 C C . THR A 1 176 ? -16.637 -0.068 11.475 1.00 94.06 176 THR A C 1
ATOM 1389 O O . THR A 1 176 ? -15.423 -0.225 11.620 1.00 94.06 176 THR A O 1
ATOM 1392 N N . ARG A 1 177 ? -17.473 -1.078 11.241 1.00 94.50 177 ARG A N 1
ATOM 1393 C CA . ARG A 1 177 ? -17.034 -2.448 10.979 1.00 94.50 177 ARG A CA 1
ATOM 1394 C C . ARG A 1 177 ? -17.004 -2.709 9.479 1.00 94.50 177 ARG A C 1
ATOM 1396 O O . ARG A 1 177 ? -17.797 -2.140 8.737 1.00 94.50 177 ARG A O 1
ATOM 1403 N N . TYR A 1 178 ? -16.097 -3.564 9.037 1.00 91.25 178 TYR A N 1
ATOM 1404 C CA . TYR A 1 178 ? -16.013 -4.003 7.646 1.00 91.25 178 TYR A CA 1
ATOM 1405 C C . TYR A 1 178 ? -15.527 -5.447 7.581 1.00 91.25 178 TYR A C 1
ATOM 1407 O O . TYR A 1 178 ? -14.993 -5.972 8.555 1.00 91.25 178 TYR A O 1
ATOM 1415 N N . GLN A 1 179 ? -15.702 -6.101 6.442 1.00 92.50 179 GLN A N 1
ATOM 1416 C CA . GLN A 1 179 ? -15.174 -7.442 6.184 1.00 92.50 179 GLN A CA 1
ATOM 1417 C C . GLN A 1 179 ? -14.067 -7.365 5.135 1.00 92.50 179 GLN A C 1
ATOM 1419 O O . GLN A 1 179 ? -13.971 -6.389 4.389 1.00 92.50 179 GLN A O 1
ATOM 1424 N N . SER A 1 180 ? -13.225 -8.389 5.048 1.00 90.12 180 SER A N 1
ATOM 1425 C CA . SER A 1 180 ? -12.257 -8.514 3.960 1.00 90.12 180 SER A CA 1
ATOM 1426 C C . SER A 1 180 ? -12.397 -9.862 3.267 1.00 90.12 180 SER A C 1
ATOM 1428 O O . SER A 1 180 ? -12.719 -10.879 3.875 1.00 90.12 180 SER A O 1
ATOM 1430 N N . THR A 1 181 ? -12.160 -9.854 1.962 1.00 92.25 181 THR A N 1
ATOM 1431 C CA . THR A 1 181 ? -11.925 -11.072 1.186 1.00 92.25 181 THR A CA 1
ATOM 1432 C C . THR A 1 181 ? -10.438 -11.144 0.888 1.00 92.25 181 THR A C 1
ATOM 1434 O O . THR A 1 181 ? -9.822 -10.113 0.610 1.00 92.25 181 THR A O 1
ATOM 1437 N N . LEU A 1 182 ? -9.854 -12.338 0.974 1.00 92.88 182 LEU A N 1
ATOM 1438 C CA . LEU A 1 182 ? -8.427 -12.552 0.756 1.00 92.88 182 LEU A CA 1
ATOM 1439 C C . LEU A 1 182 ? -8.220 -13.656 -0.275 1.00 92.88 182 LEU A C 1
ATOM 1441 O O . LEU A 1 182 ? -8.943 -14.652 -0.281 1.00 92.88 182 LEU A O 1
ATOM 1445 N N . PHE A 1 183 ? -7.203 -13.492 -1.114 1.00 96.50 183 PHE A N 1
ATOM 1446 C CA . PHE A 1 183 ? -6.706 -14.557 -1.972 1.00 96.50 183 PHE A CA 1
ATOM 1447 C C . PHE A 1 183 ? -5.185 -14.596 -1.904 1.00 96.50 183 PHE A C 1
ATOM 1449 O O . PHE A 1 183 ? -4.525 -13.562 -2.018 1.00 96.50 183 PHE A O 1
ATOM 1456 N N . THR A 1 184 ? -4.642 -15.797 -1.743 1.00 96.75 184 THR A N 1
ATOM 1457 C CA . THR A 1 184 ? -3.211 -16.041 -1.589 1.00 96.75 184 THR A CA 1
ATOM 1458 C C . THR A 1 184 ? -2.710 -16.930 -2.724 1.00 96.75 184 THR A C 1
ATOM 1460 O O . THR A 1 184 ? -3.345 -17.929 -3.058 1.00 96.75 184 THR A O 1
ATOM 1463 N N . LEU A 1 185 ? -1.578 -16.561 -3.324 1.00 97.12 185 LEU A N 1
ATOM 1464 C CA . LEU A 1 185 ? -0.956 -17.262 -4.445 1.00 97.12 185 LEU A CA 1
ATOM 1465 C C . LEU A 1 185 ? 0.552 -17.392 -4.216 1.00 97.12 185 LEU A C 1
ATOM 1467 O O . LEU A 1 185 ? 1.229 -16.395 -3.962 1.00 97.12 185 LEU A O 1
ATOM 1471 N N . THR A 1 186 ? 1.095 -18.600 -4.348 1.00 96.00 186 THR A N 1
ATOM 1472 C CA . THR A 1 186 ? 2.550 -18.814 -4.328 1.00 96.00 186 THR A CA 1
ATOM 1473 C C . THR A 1 186 ? 3.168 -18.487 -5.687 1.00 96.00 186 THR A C 1
ATOM 1475 O O . THR A 1 186 ? 2.500 -18.574 -6.722 1.00 96.00 186 THR A O 1
ATOM 1478 N N . TYR A 1 187 ? 4.461 -18.157 -5.727 1.00 94.50 187 TYR A N 1
ATOM 1479 C CA . TYR A 1 187 ? 5.144 -17.927 -7.004 1.00 94.50 187 TYR A CA 1
ATOM 1480 C C . TYR A 1 187 ? 5.132 -19.169 -7.909 1.00 94.50 187 TYR A C 1
ATOM 1482 O O . TYR A 1 187 ? 4.969 -19.049 -9.121 1.00 94.50 187 TYR A O 1
ATOM 1490 N N . SER A 1 188 ? 5.249 -20.375 -7.343 1.00 91.38 188 SER A N 1
ATOM 1491 C CA . SER A 1 188 ? 5.141 -21.626 -8.107 1.00 91.38 188 SER A CA 1
ATOM 1492 C C . SER A 1 188 ? 3.767 -21.803 -8.756 1.00 91.38 188 SER A C 1
ATOM 1494 O O . SER A 1 188 ? 3.687 -22.222 -9.916 1.00 91.38 188 SER A O 1
ATOM 1496 N N . ASP A 1 189 ? 2.691 -21.444 -8.050 1.00 94.50 189 ASP A N 1
ATOM 1497 C CA . ASP A 1 189 ? 1.331 -21.503 -8.595 1.00 94.50 189 ASP A CA 1
ATOM 1498 C C . ASP A 1 189 ? 1.120 -20.438 -9.669 1.00 94.50 189 ASP A C 1
ATOM 1500 O O . ASP A 1 189 ? 0.525 -20.723 -10.706 1.00 94.50 189 ASP A O 1
ATOM 1504 N N . TYR A 1 190 ? 1.657 -19.234 -9.458 1.00 96.25 190 TYR A N 1
ATOM 1505 C CA . TYR A 1 190 ? 1.679 -18.165 -10.454 1.00 96.25 190 TYR A CA 1
ATOM 1506 C C . TYR A 1 190 ? 2.388 -18.605 -11.745 1.00 96.25 190 TYR A C 1
ATOM 1508 O O . TYR A 1 190 ? 1.805 -18.513 -12.824 1.00 96.25 190 TYR A O 1
ATOM 1516 N N . VAL A 1 191 ? 3.600 -19.166 -11.654 1.00 92.88 191 VAL A N 1
ATOM 1517 C CA . VAL A 1 191 ? 4.352 -19.678 -12.817 1.00 92.88 191 VAL A CA 1
ATOM 1518 C C . VAL A 1 191 ? 3.563 -20.759 -13.554 1.00 92.88 191 VAL A C 1
ATOM 1520 O O . VAL A 1 191 ? 3.482 -20.738 -14.784 1.00 92.88 191 VAL A O 1
ATOM 1523 N N . SER A 1 192 ? 2.975 -21.698 -12.810 1.00 91.75 192 SER A N 1
ATOM 1524 C CA . SER A 1 192 ? 2.175 -22.789 -13.375 1.00 91.75 192 SER A CA 1
ATOM 1525 C C . SER A 1 192 ? 0.929 -22.258 -14.085 1.00 91.75 192 SER A C 1
ATOM 1527 O O . SER A 1 192 ? 0.621 -22.681 -15.199 1.00 91.75 192 SER A O 1
ATOM 1529 N N . TYR A 1 193 ? 0.254 -21.282 -13.474 1.00 93.62 193 TYR A N 1
ATOM 1530 C CA . TYR A 1 193 ? -0.926 -20.628 -14.024 1.00 93.62 193 TYR A CA 1
ATOM 1531 C C . TYR A 1 193 ? -0.616 -19.855 -15.310 1.00 93.62 193 TYR A C 1
ATOM 1533 O O . TYR A 1 193 ? -1.286 -20.047 -16.325 1.00 93.62 193 TYR A O 1
ATOM 1541 N N . VAL A 1 194 ? 0.431 -19.027 -15.299 1.00 91.44 194 VAL A N 1
ATOM 1542 C CA . VAL A 1 194 ? 0.849 -18.234 -16.463 1.00 91.44 194 VAL A CA 1
ATOM 1543 C C . VAL A 1 194 ? 1.316 -19.138 -17.603 1.00 91.44 194 VAL A C 1
ATOM 1545 O O . VAL A 1 194 ? 0.929 -18.917 -18.748 1.00 91.44 194 VAL A O 1
ATOM 1548 N N . ARG A 1 195 ? 2.052 -20.220 -17.312 1.00 90.81 195 ARG A N 1
ATOM 1549 C CA . ARG A 1 195 ? 2.427 -21.212 -18.334 1.00 90.81 195 ARG A CA 1
ATOM 1550 C C . ARG A 1 195 ? 1.197 -21.850 -18.982 1.00 90.81 195 ARG A C 1
ATOM 1552 O O . ARG A 1 195 ? 1.178 -22.005 -20.200 1.00 90.81 195 ARG A O 1
ATOM 1559 N N . ALA A 1 196 ? 0.190 -22.215 -18.189 1.00 90.50 196 ALA A N 1
ATOM 1560 C CA . ALA A 1 196 ? -1.022 -22.858 -18.690 1.00 90.50 196 ALA A CA 1
ATOM 1561 C C . ALA A 1 196 ? -1.907 -21.913 -19.520 1.00 90.50 196 ALA A C 1
ATOM 1563 O O . ALA A 1 196 ? -2.513 -22.347 -20.495 1.00 90.50 196 ALA A O 1
ATOM 1564 N N . THR A 1 197 ? -1.980 -20.633 -19.150 1.00 91.19 197 THR A N 1
ATOM 1565 C CA . THR A 1 197 ? -2.900 -19.660 -19.768 1.00 91.19 197 THR A CA 1
ATOM 1566 C C . THR A 1 197 ? -2.266 -18.823 -20.876 1.00 91.19 197 THR A C 1
ATOM 1568 O O . THR A 1 197 ? -2.948 -18.462 -21.830 1.00 91.19 197 THR A O 1
ATOM 1571 N N . ARG A 1 198 ? -0.965 -18.528 -20.779 1.00 89.81 198 ARG A N 1
ATOM 1572 C CA . ARG A 1 198 ? -0.227 -17.648 -21.705 1.00 89.81 198 ARG A CA 1
ATOM 1573 C C . ARG A 1 198 ? 0.841 -18.385 -22.523 1.00 89.81 198 ARG A C 1
ATOM 1575 O O . ARG A 1 198 ? 1.529 -17.768 -23.328 1.00 89.81 198 ARG A O 1
ATOM 1582 N N . GLY A 1 199 ? 0.994 -19.697 -22.330 1.00 80.81 199 GLY A N 1
ATOM 1583 C CA . GLY A 1 199 ? 1.856 -20.569 -23.140 1.00 80.81 199 GLY A CA 1
ATOM 1584 C C . GLY A 1 199 ? 3.351 -20.539 -22.798 1.00 80.81 199 GLY A C 1
ATOM 1585 O O . GLY A 1 199 ? 4.100 -21.380 -23.292 1.00 80.81 199 GLY A O 1
ATOM 1586 N N . ALA A 1 200 ? 3.800 -19.633 -21.927 1.00 80.06 200 ALA A N 1
ATOM 1587 C CA . ALA A 1 200 ? 5.187 -19.544 -21.475 1.00 80.06 200 ALA A CA 1
ATOM 1588 C C . ALA A 1 200 ? 5.253 -19.228 -19.977 1.00 80.06 200 ALA A C 1
ATOM 1590 O O . ALA A 1 200 ? 4.380 -18.556 -19.438 1.00 80.06 200 ALA A O 1
ATOM 1591 N N . ALA A 1 201 ? 6.286 -19.727 -19.293 1.00 78.94 201 ALA A N 1
ATOM 1592 C CA . ALA A 1 201 ? 6.546 -19.318 -17.915 1.00 78.94 201 ALA A CA 1
ATOM 1593 C C . ALA A 1 201 ? 7.053 -17.864 -17.890 1.00 78.94 201 ALA A C 1
ATOM 1595 O O . ALA A 1 201 ? 7.779 -17.474 -18.807 1.00 78.94 201 ALA A O 1
ATOM 1596 N N . PRO A 1 202 ? 6.727 -17.081 -16.850 1.00 79.81 202 PRO A N 1
ATOM 1597 C CA . PRO A 1 202 ? 7.271 -15.741 -16.696 1.00 79.81 202 PRO A CA 1
ATOM 1598 C C . PRO A 1 202 ? 8.795 -15.837 -16.562 1.00 79.81 202 PRO A C 1
ATOM 1600 O O . PRO A 1 202 ? 9.313 -16.519 -15.675 1.00 79.81 202 PRO A O 1
ATOM 1603 N N . ALA A 1 203 ? 9.507 -15.191 -17.483 1.00 72.50 203 ALA A N 1
ATOM 1604 C CA . ALA A 1 203 ? 10.959 -15.121 -17.478 1.00 72.50 203 ALA A CA 1
ATOM 1605 C C . ALA A 1 203 ? 11.396 -13.821 -16.804 1.00 72.50 203 ALA A C 1
ATOM 1607 O O . ALA A 1 203 ? 10.898 -12.746 -17.130 1.00 72.50 203 ALA A O 1
ATOM 1608 N N . ILE A 1 204 ? 12.347 -13.920 -15.881 1.00 67.19 204 ILE A N 1
ATOM 1609 C CA . ILE A 1 204 ? 13.138 -12.769 -15.452 1.00 67.19 204 ILE A CA 1
ATOM 1610 C C . ILE A 1 204 ? 14.375 -12.797 -16.337 1.00 67.19 204 ILE A C 1
ATOM 1612 O O . ILE A 1 204 ? 15.056 -13.825 -16.370 1.00 67.19 204 ILE A O 1
ATOM 1616 N N . ASN A 1 205 ? 14.652 -11.722 -17.071 1.00 58.91 205 ASN A N 1
ATOM 1617 C CA . ASN A 1 205 ? 15.778 -11.678 -18.002 1.00 58.91 205 ASN A CA 1
ATOM 1618 C C . ASN A 1 205 ? 17.108 -11.864 -17.248 1.00 58.91 205 ASN A C 1
ATOM 1620 O O . ASN A 1 205 ? 17.681 -10.938 -16.676 1.00 58.91 205 ASN A O 1
ATOM 1624 N N . GLY A 1 206 ? 17.593 -13.106 -17.230 1.00 40.03 206 GLY A N 1
ATOM 1625 C CA . GLY A 1 206 ? 18.837 -13.513 -16.601 1.00 40.03 206 GLY A CA 1
ATOM 1626 C C . GLY A 1 206 ? 20.035 -13.176 -17.478 1.00 40.03 206 GLY A C 1
ATOM 1627 O O . GLY A 1 206 ? 20.544 -14.042 -18.172 1.00 40.03 206 GLY A O 1
ATOM 1628 N N . ASN A 1 207 ? 20.513 -11.935 -17.401 1.00 31.31 207 ASN A N 1
ATOM 1629 C CA . ASN A 1 207 ? 21.921 -11.611 -17.634 1.00 31.31 207 ASN A CA 1
ATOM 1630 C C . ASN A 1 207 ? 22.446 -10.827 -16.429 1.00 31.31 207 ASN A C 1
ATOM 1632 O O . ASN A 1 207 ? 22.609 -9.606 -16.440 1.00 31.31 207 ASN A O 1
ATOM 1636 N N . ILE A 1 208 ? 22.732 -11.573 -15.362 1.00 46.78 208 ILE A N 1
ATOM 1637 C CA . ILE A 1 208 ? 23.628 -11.137 -14.293 1.00 46.78 208 ILE A CA 1
ATOM 1638 C C . ILE A 1 208 ? 25.055 -11.310 -14.831 1.00 46.78 208 ILE A C 1
ATOM 1640 O O . ILE A 1 208 ? 25.714 -12.306 -14.568 1.00 46.78 208 ILE A O 1
ATOM 1644 N N . SER A 1 209 ? 25.470 -10.388 -15.699 1.00 31.86 209 SER A N 1
ATOM 1645 C CA . SER A 1 209 ? 26.850 -10.006 -16.050 1.00 31.86 209 SER A CA 1
ATOM 1646 C C . SER A 1 209 ? 26.838 -9.281 -17.405 1.00 31.86 209 SER A C 1
ATOM 1648 O O . SER A 1 209 ? 26.155 -9.666 -18.345 1.00 31.86 209 SER A O 1
ATOM 1650 N N . ASN A 1 210 ? 27.595 -8.189 -17.494 1.00 27.02 210 ASN A N 1
ATOM 1651 C CA . ASN A 1 210 ? 28.008 -7.493 -18.723 1.00 27.02 210 ASN A CA 1
ATOM 1652 C C . ASN A 1 210 ? 27.089 -6.491 -19.449 1.00 27.02 210 ASN A C 1
ATOM 1654 O O . ASN A 1 210 ? 27.619 -5.762 -20.279 1.00 27.02 210 ASN A O 1
ATOM 1658 N N . ASN A 1 211 ? 25.834 -6.258 -19.053 1.00 26.80 211 ASN A N 1
ATOM 1659 C CA . ASN A 1 211 ? 25.075 -5.070 -19.518 1.00 26.80 211 ASN A CA 1
ATOM 1660 C C . ASN A 1 211 ? 24.980 -3.954 -18.459 1.00 26.80 211 ASN A C 1
ATOM 1662 O O . ASN A 1 211 ? 23.963 -3.290 -18.293 1.00 26.80 211 ASN A O 1
ATOM 1666 N N . ARG A 1 212 ? 26.081 -3.715 -17.732 1.00 33.66 212 ARG A N 1
ATOM 1667 C CA . ARG A 1 212 ? 26.225 -2.605 -16.764 1.00 33.66 212 ARG A CA 1
ATOM 1668 C C . ARG A 1 212 ? 26.619 -1.258 -17.392 1.00 33.66 212 ARG A C 1
ATOM 1670 O O . ARG A 1 212 ? 26.992 -0.338 -16.672 1.00 33.66 212 ARG A O 1
ATOM 1677 N N . LYS A 1 213 ? 26.522 -1.095 -18.711 1.00 29.34 213 LYS A N 1
ATOM 1678 C CA . LYS A 1 213 ? 26.768 0.187 -19.386 1.00 29.34 213 LYS A CA 1
ATOM 1679 C C . LYS A 1 213 ? 25.553 0.532 -20.250 1.00 29.34 213 LYS A C 1
ATOM 1681 O O . LYS A 1 213 ? 25.233 -0.226 -21.150 1.00 29.34 213 LYS A O 1
ATOM 1686 N N . LEU A 1 214 ? 24.928 1.678 -19.961 1.00 32.19 214 LEU A N 1
ATOM 1687 C CA . LEU A 1 214 ? 23.871 2.369 -20.731 1.00 32.19 214 LEU A CA 1
ATOM 1688 C C . LEU A 1 214 ? 22.371 2.101 -20.442 1.00 32.19 214 LEU A C 1
ATOM 1690 O O . LEU A 1 214 ? 21.545 2.480 -21.261 1.00 32.19 214 LEU A O 1
ATOM 1694 N N . ALA A 1 215 ? 21.963 1.593 -19.271 1.00 29.25 215 ALA A N 1
ATOM 1695 C CA . ALA A 1 215 ? 20.523 1.527 -18.923 1.00 29.25 215 ALA A CA 1
ATOM 1696 C C . ALA A 1 215 ? 20.151 2.028 -17.512 1.00 29.25 215 ALA A C 1
ATOM 1698 O O . ALA A 1 215 ? 19.093 1.695 -16.991 1.00 29.25 215 ALA A O 1
ATOM 1699 N N . ASN A 1 216 ? 20.996 2.840 -16.871 1.00 33.72 216 ASN A N 1
ATOM 1700 C CA . ASN A 1 216 ? 20.678 3.426 -15.566 1.00 33.72 216 ASN A CA 1
ATOM 1701 C C . ASN A 1 216 ? 20.440 4.933 -15.685 1.00 33.72 216 ASN A C 1
ATOM 1703 O O . ASN A 1 216 ? 21.319 5.723 -15.362 1.00 33.72 216 ASN A O 1
ATOM 1707 N N . SER A 1 217 ? 19.227 5.330 -16.071 1.00 37.97 217 SER A N 1
ATOM 1708 C CA . SER A 1 217 ? 18.637 6.536 -15.486 1.00 37.97 217 SER A CA 1
ATOM 1709 C C . SER A 1 217 ? 17.612 6.077 -14.455 1.00 37.97 217 SER A C 1
ATOM 1711 O O . SER A 1 217 ? 16.436 5.875 -14.746 1.00 37.97 217 SER A O 1
ATOM 1713 N N . ARG A 1 218 ? 18.108 5.762 -13.255 1.00 40.38 218 ARG A N 1
ATOM 1714 C CA . ARG A 1 218 ? 17.294 5.327 -12.118 1.00 40.38 218 ARG A CA 1
ATOM 1715 C C . ARG A 1 218 ? 16.937 6.567 -11.300 1.00 40.38 218 ARG A C 1
ATOM 1717 O O . ARG A 1 218 ? 17.831 7.276 -10.846 1.00 40.38 218 ARG A O 1
ATOM 1724 N N . TYR A 1 219 ? 15.643 6.821 -11.118 1.00 40.22 219 TYR A N 1
ATOM 1725 C CA . TYR A 1 219 ? 15.142 7.934 -10.310 1.00 40.22 219 TYR A CA 1
ATOM 1726 C C . TYR A 1 219 ? 15.623 7.807 -8.870 1.00 40.22 219 TYR A C 1
ATOM 1728 O O . TYR A 1 219 ? 15.343 6.810 -8.206 1.00 40.22 219 TYR A O 1
ATOM 1736 N N . LEU A 1 220 ? 16.332 8.826 -8.389 1.00 40.84 220 LEU A N 1
ATOM 1737 C CA . LEU A 1 220 ? 16.795 8.877 -7.004 1.00 40.84 220 LEU A CA 1
ATOM 1738 C C . LEU A 1 220 ? 15.762 9.532 -6.077 1.00 40.84 220 LEU A C 1
ATOM 1740 O O . LEU A 1 220 ? 15.695 9.150 -4.912 1.00 40.84 220 LEU A O 1
ATOM 1744 N N . LYS A 1 221 ? 14.931 10.466 -6.579 1.00 45.91 221 LYS A N 1
ATOM 1745 C CA . LYS A 1 221 ? 13.773 11.038 -5.866 1.00 45.91 221 LYS A CA 1
ATOM 1746 C C . LYS A 1 221 ? 12.890 11.925 -6.759 1.00 45.91 221 LYS A C 1
ATOM 1748 O O . LYS A 1 221 ? 13.409 12.562 -7.669 1.00 45.91 221 LYS A O 1
ATOM 1753 N N . GLU A 1 222 ? 11.598 12.047 -6.437 1.00 48.88 222 GLU A N 1
ATOM 1754 C CA . GLU A 1 222 ? 10.658 12.994 -7.059 1.00 48.88 222 GLU A CA 1
ATOM 1755 C C . GLU A 1 222 ? 9.907 13.834 -6.003 1.00 48.88 222 GLU A C 1
ATOM 1757 O O . GLU A 1 222 ? 9.529 13.335 -4.941 1.00 48.88 222 GLU A O 1
ATOM 1762 N N . HIS A 1 223 ? 9.695 15.123 -6.287 1.00 44.22 223 HIS A N 1
ATOM 1763 C CA . HIS A 1 223 ? 8.760 15.994 -5.569 1.00 44.22 223 HIS A CA 1
ATOM 1764 C C . HIS A 1 223 ? 8.013 16.851 -6.595 1.00 44.22 223 HIS A C 1
ATOM 1766 O O . HIS A 1 223 ? 8.645 17.639 -7.296 1.00 44.22 223 HIS A O 1
ATOM 1772 N N . THR A 1 224 ? 6.688 16.713 -6.670 1.00 52.41 224 THR A N 1
ATOM 1773 C CA . THR A 1 224 ? 5.828 17.536 -7.530 1.00 52.41 224 THR A CA 1
ATOM 1774 C C . THR A 1 224 ? 4.667 18.122 -6.731 1.00 52.41 224 THR A C 1
ATOM 1776 O O . THR A 1 224 ? 4.155 17.497 -5.802 1.00 52.41 224 THR A O 1
ATOM 1779 N N . THR A 1 225 ? 4.272 19.346 -7.077 1.00 42.50 225 THR A N 1
ATOM 1780 C CA . THR A 1 225 ? 3.071 20.027 -6.564 1.00 42.50 225 THR A CA 1
ATOM 1781 C C . THR A 1 225 ? 1.874 19.897 -7.509 1.00 42.50 225 THR A C 1
ATOM 1783 O O . THR A 1 225 ? 0.813 20.436 -7.211 1.00 42.50 225 THR A O 1
ATOM 1786 N N . TYR A 1 226 ? 2.048 19.220 -8.647 1.00 43.88 226 TYR A N 1
ATOM 1787 C CA . TYR A 1 226 ? 1.040 19.053 -9.693 1.00 43.88 226 TYR A CA 1
ATOM 1788 C C . TYR A 1 226 ? 0.793 17.566 -9.971 1.00 43.88 226 TYR A C 1
ATOM 1790 O O . TYR A 1 226 ? 1.750 16.801 -10.114 1.00 43.88 226 TYR A O 1
ATOM 1798 N N . SER A 1 227 ? -0.475 17.167 -10.090 1.00 50.88 227 SER A N 1
ATOM 1799 C CA . SER A 1 227 ? -0.883 15.861 -10.620 1.00 50.88 227 SER A CA 1
ATOM 1800 C C . SER A 1 227 ? -0.994 15.915 -12.149 1.00 50.88 227 SER A C 1
ATOM 1802 O O . SER A 1 227 ? -1.626 16.806 -12.714 1.00 50.88 227 SER A O 1
ATOM 1804 N N . GLY A 1 228 ? -0.346 14.973 -12.831 1.00 56.88 228 GLY A N 1
ATOM 1805 C CA . GLY A 1 228 ? -0.274 14.893 -14.293 1.00 56.88 228 GLY A CA 1
ATOM 1806 C C . GLY A 1 228 ? 0.779 13.880 -14.746 1.00 56.88 228 GLY A C 1
ATOM 1807 O O . GLY A 1 228 ? 1.422 13.241 -13.913 1.00 56.88 228 GLY A O 1
ATOM 1808 N N . ASN A 1 229 ? 0.990 13.749 -16.056 1.00 64.56 229 ASN A N 1
ATOM 1809 C CA . ASN A 1 229 ? 1.942 12.792 -16.646 1.00 64.56 229 ASN A CA 1
ATOM 1810 C C . ASN A 1 229 ? 3.390 13.318 -16.778 1.00 64.56 229 ASN A C 1
ATOM 1812 O O . ASN A 1 229 ? 4.199 12.751 -17.515 1.00 64.56 229 ASN A O 1
ATOM 1816 N N . PHE A 1 230 ? 3.745 14.382 -16.049 1.00 71.25 230 PHE A N 1
ATOM 1817 C CA . PHE A 1 230 ? 5.085 14.983 -16.084 1.00 71.25 230 PHE A CA 1
ATOM 1818 C C . PHE A 1 230 ? 6.196 14.005 -15.689 1.00 71.25 230 PHE A C 1
ATOM 1820 O O . PHE A 1 230 ? 7.289 14.067 -16.251 1.00 71.25 230 PHE A O 1
ATOM 1827 N N . SER A 1 231 ? 5.921 13.097 -14.750 1.00 64.31 231 SER A N 1
ATOM 1828 C CA . SER A 1 231 ? 6.863 12.065 -14.313 1.00 64.31 231 SER A CA 1
ATOM 1829 C C . SER A 1 231 ? 7.200 11.110 -15.459 1.00 64.31 231 SER A C 1
ATOM 1831 O O . SER A 1 231 ? 8.373 10.932 -15.773 1.00 64.31 231 SER A O 1
ATOM 1833 N N . THR A 1 232 ? 6.187 10.583 -16.149 1.00 65.44 232 THR A N 1
ATOM 1834 C CA . THR A 1 232 ? 6.326 9.710 -17.325 1.00 65.44 232 THR A CA 1
ATOM 1835 C C . THR A 1 232 ? 7.112 10.389 -18.444 1.00 65.44 232 THR A C 1
ATOM 1837 O O . THR A 1 232 ? 8.083 9.835 -18.959 1.00 65.44 232 THR A O 1
ATOM 1840 N N . ILE A 1 233 ? 6.757 11.633 -18.762 1.00 70.75 233 ILE A N 1
ATOM 1841 C CA . ILE A 1 233 ? 7.411 12.430 -19.807 1.00 70.75 233 ILE A CA 1
ATOM 1842 C C . ILE A 1 233 ? 8.878 12.717 -19.459 1.00 70.75 233 ILE A C 1
ATOM 1844 O O . ILE A 1 233 ? 9.762 12.657 -20.318 1.00 70.75 233 ILE A O 1
ATOM 1848 N N . ALA A 1 234 ? 9.170 12.973 -18.184 1.00 71.44 234 ALA A N 1
ATOM 1849 C CA . ALA A 1 234 ? 10.536 13.117 -17.708 1.00 71.44 234 ALA A CA 1
ATOM 1850 C C . ALA A 1 234 ? 11.373 11.842 -17.922 1.00 71.44 234 ALA A C 1
ATOM 1852 O O . ALA A 1 234 ? 12.552 11.962 -18.258 1.00 71.44 234 ALA A O 1
ATOM 1853 N N . VAL A 1 235 ? 10.787 10.643 -17.779 1.00 66.38 235 VAL A N 1
ATOM 1854 C CA . VAL A 1 235 ? 11.506 9.360 -17.966 1.00 66.38 235 VAL A CA 1
ATOM 1855 C C . VAL A 1 235 ? 11.971 9.245 -19.408 1.00 66.38 235 VAL A C 1
ATOM 1857 O O . VAL A 1 235 ? 13.127 8.922 -19.679 1.00 66.38 235 VAL A O 1
ATOM 1860 N N . GLN A 1 236 ? 11.075 9.550 -20.339 1.00 68.38 236 GLN A N 1
ATOM 1861 C CA . GLN A 1 236 ? 11.357 9.468 -21.766 1.00 68.38 236 GLN A CA 1
ATOM 1862 C C . GLN A 1 236 ? 12.405 10.501 -22.189 1.00 68.38 236 GLN A C 1
ATOM 1864 O O . GLN A 1 236 ? 13.322 10.183 -22.949 1.00 68.38 236 GLN A O 1
ATOM 1869 N N . CYS A 1 237 ? 12.341 11.713 -21.626 1.00 74.62 237 CYS A N 1
ATOM 1870 C CA . CYS A 1 237 ? 13.383 12.723 -21.801 1.00 74.62 237 CYS A CA 1
ATOM 1871 C C . CYS A 1 237 ? 14.759 12.216 -21.343 1.00 74.62 237 CYS A C 1
ATOM 1873 O O . CYS A 1 237 ? 15.743 12.406 -22.056 1.00 74.62 237 CYS A O 1
ATOM 1875 N N . LEU A 1 238 ? 14.837 11.538 -20.189 1.00 72.25 238 LEU A N 1
ATOM 1876 C CA . LEU A 1 238 ? 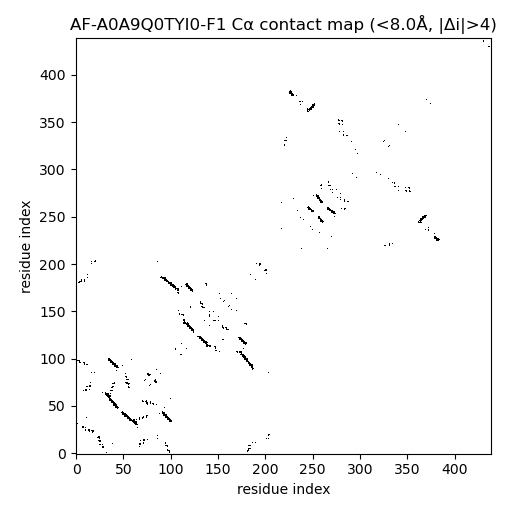16.093 10.996 -19.650 1.00 72.25 238 LEU A CA 1
ATOM 1877 C C . LEU A 1 238 ? 16.741 9.967 -20.584 1.00 72.25 238 LEU A C 1
ATOM 1879 O O . LEU A 1 238 ? 17.963 9.952 -20.711 1.00 72.25 238 LEU A O 1
ATOM 1883 N N . GLN A 1 239 ? 15.942 9.125 -21.244 1.00 68.31 239 GLN A N 1
ATOM 1884 C CA . GLN A 1 239 ? 16.441 8.087 -22.155 1.00 68.31 239 GLN A CA 1
ATOM 1885 C C . GLN A 1 239 ? 17.095 8.660 -23.420 1.00 68.31 239 GLN A C 1
ATOM 1887 O O . GLN A 1 239 ? 17.946 8.005 -24.020 1.00 68.31 239 GLN A O 1
ATOM 1892 N N . LYS A 1 240 ? 16.717 9.880 -23.820 1.00 70.50 240 LYS A N 1
ATOM 1893 C CA . LYS A 1 240 ? 17.226 10.551 -25.026 1.00 70.50 240 LYS A CA 1
ATOM 1894 C C . LYS A 1 240 ? 18.206 11.692 -24.722 1.00 70.50 240 LYS A C 1
ATOM 1896 O O . LYS A 1 240 ? 18.585 12.413 -25.646 1.00 70.50 240 LYS A O 1
ATOM 1901 N N . LEU A 1 241 ? 18.659 11.838 -23.469 1.00 73.12 241 LEU A N 1
ATOM 1902 C CA . LEU A 1 241 ? 19.693 12.813 -23.112 1.00 73.12 241 LEU A CA 1
ATOM 1903 C C . LEU A 1 241 ? 21.026 12.456 -23.791 1.00 73.12 241 LEU A C 1
ATOM 1905 O O . LEU A 1 241 ? 21.566 11.369 -23.573 1.00 73.12 241 LEU A O 1
ATOM 1909 N N . PRO A 1 242 ? 21.611 13.358 -24.587 1.00 67.12 242 PRO A N 1
ATOM 1910 C CA . PRO A 1 242 ? 22.858 13.071 -25.277 1.00 67.12 242 PRO A CA 1
ATOM 1911 C C . PRO A 1 242 ? 24.064 13.282 -24.356 1.00 67.12 242 PRO A C 1
ATOM 1913 O O . PRO A 1 242 ? 24.107 14.171 -23.508 1.00 67.12 242 PRO A O 1
ATOM 1916 N N . SER A 1 243 ? 25.106 12.482 -24.569 1.00 63.47 243 SER A N 1
ATOM 1917 C CA . SER A 1 243 ? 26.273 12.392 -23.678 1.00 63.47 243 SER A CA 1
ATOM 1918 C C . SER A 1 243 ? 27.241 13.587 -23.750 1.00 63.47 243 SER A C 1
ATOM 1920 O O . SER A 1 243 ? 28.300 13.565 -23.126 1.00 63.47 243 SER A O 1
ATOM 1922 N N . ASN A 1 244 ? 26.939 14.615 -24.549 1.00 64.50 244 ASN A N 1
ATOM 1923 C CA . ASN A 1 244 ? 27.885 15.669 -24.928 1.00 64.50 244 ASN A CA 1
ATOM 1924 C C . ASN A 1 244 ? 27.797 16.959 -24.082 1.00 64.50 244 ASN A C 1
ATOM 1926 O O . ASN A 1 244 ? 28.779 17.713 -24.050 1.00 64.50 244 ASN A O 1
ATOM 1930 N N . SER A 1 245 ? 26.690 17.198 -23.367 1.00 67.69 245 SER A N 1
ATOM 1931 C CA . SER A 1 245 ? 26.498 18.361 -22.484 1.00 67.69 245 SER A CA 1
ATOM 1932 C C . SER A 1 245 ? 26.016 17.958 -21.094 1.00 67.69 245 SER A C 1
ATOM 1934 O O . SER A 1 245 ? 25.265 17.003 -20.928 1.00 67.69 245 SER A O 1
ATOM 1936 N N . SER A 1 246 ? 26.450 18.725 -20.096 1.00 77.06 246 SER A N 1
ATOM 1937 C CA . SER A 1 246 ? 26.034 18.597 -18.702 1.00 77.06 246 SER A CA 1
ATOM 1938 C C . SER A 1 246 ? 24.727 19.328 -18.389 1.00 77.06 246 SER A C 1
ATOM 1940 O O . SER A 1 246 ? 24.180 19.140 -17.310 1.00 77.06 246 SER A O 1
ATOM 1942 N N . LYS A 1 247 ? 24.214 20.175 -19.291 1.00 83.75 247 LYS A N 1
ATOM 1943 C CA . LYS A 1 247 ? 22.974 20.944 -19.094 1.00 83.75 247 LYS A CA 1
ATOM 1944 C C . LYS A 1 247 ? 22.070 20.838 -20.319 1.00 83.75 247 LYS A C 1
ATOM 1946 O O . LYS A 1 247 ? 22.502 21.162 -21.429 1.00 83.75 247 LYS A O 1
ATOM 1951 N N . TYR A 1 248 ? 20.823 20.426 -20.099 1.00 84.25 248 TYR A N 1
ATOM 1952 C CA . TYR A 1 248 ? 19.822 20.216 -21.146 1.00 84.25 248 TYR A CA 1
ATOM 1953 C C . TYR A 1 248 ? 18.450 20.750 -20.749 1.00 84.25 248 TYR A C 1
ATOM 1955 O O . TYR A 1 248 ? 18.056 20.643 -19.591 1.00 84.25 248 TYR A O 1
ATOM 1963 N N . THR A 1 249 ? 17.709 21.284 -21.718 1.00 84.00 249 THR A N 1
ATOM 1964 C CA . THR A 1 249 ? 16.317 21.702 -21.526 1.00 84.00 249 THR A CA 1
ATOM 1965 C C . THR A 1 249 ? 15.432 21.149 -22.641 1.00 84.00 249 THR A C 1
ATOM 1967 O O . THR A 1 249 ? 15.688 21.431 -23.811 1.00 84.00 249 THR A O 1
ATOM 1970 N N . TYR A 1 250 ? 14.357 20.443 -22.281 1.00 84.69 250 TYR A N 1
ATOM 1971 C CA . TYR A 1 250 ? 13.225 20.213 -23.182 1.00 84.69 250 TYR A CA 1
ATOM 1972 C C . TYR A 1 250 ? 12.108 21.211 -22.876 1.00 84.69 250 TYR A C 1
ATOM 1974 O O . TYR A 1 250 ? 11.757 21.408 -21.714 1.00 84.69 250 TYR A O 1
ATOM 1982 N N . SER A 1 251 ? 11.555 21.861 -23.896 1.00 81.00 251 SER A N 1
ATOM 1983 C CA . SER A 1 251 ? 10.397 22.757 -23.755 1.00 81.00 251 SER A CA 1
ATOM 1984 C C . SER A 1 251 ? 9.141 22.115 -24.328 1.00 81.00 251 SER A C 1
ATOM 1986 O O . SER A 1 251 ? 9.216 21.487 -25.384 1.00 81.00 251 SER A O 1
ATOM 1988 N N . SER A 1 252 ? 8.005 22.311 -23.658 1.00 72.94 252 SER A N 1
ATOM 1989 C CA . SER A 1 252 ? 6.694 21.833 -24.098 1.00 72.94 252 SER A CA 1
ATOM 1990 C C . SER A 1 252 ? 5.578 22.691 -23.519 1.00 72.94 252 SER A C 1
ATOM 1992 O O . SER A 1 252 ? 5.518 22.826 -22.303 1.00 72.94 252 SER A O 1
ATOM 1994 N N . GLU A 1 253 ? 4.701 23.229 -24.373 1.00 70.25 253 GLU A N 1
ATOM 1995 C CA . GLU A 1 253 ? 3.470 23.980 -24.042 1.00 70.25 253 GLU A CA 1
ATOM 1996 C C . GLU A 1 253 ? 3.420 24.576 -22.612 1.00 70.25 253 GLU A C 1
ATOM 1998 O O . GLU A 1 253 ? 2.728 24.080 -21.719 1.00 70.25 253 GLU A O 1
ATOM 2003 N N . GLY A 1 254 ? 4.196 25.644 -22.379 1.00 73.06 254 GLY A N 1
ATOM 2004 C CA . GLY A 1 254 ? 4.210 26.399 -21.117 1.00 73.06 254 GLY A CA 1
ATOM 2005 C C . GLY A 1 254 ? 5.051 25.797 -19.985 1.00 73.06 254 GLY A C 1
ATOM 2006 O O . GLY A 1 254 ? 5.113 26.375 -18.903 1.00 73.06 254 GLY A O 1
ATOM 2007 N N . HIS A 1 255 ? 5.731 24.673 -20.214 1.00 82.50 255 HIS A N 1
ATOM 2008 C CA . HIS A 1 255 ? 6.604 24.007 -19.248 1.00 82.50 255 HIS A CA 1
ATOM 2009 C C . HIS A 1 255 ? 7.996 23.736 -19.830 1.00 82.50 255 HIS A C 1
ATOM 2011 O O . HIS A 1 255 ? 8.197 23.544 -21.031 1.00 82.50 255 HIS A O 1
ATOM 2017 N N . THR A 1 256 ? 8.985 23.676 -18.943 1.00 82.75 256 THR A N 1
ATOM 2018 C CA . THR A 1 256 ? 10.372 23.343 -19.262 1.00 82.75 256 THR A CA 1
ATOM 2019 C C . THR A 1 256 ? 10.878 22.232 -18.351 1.00 82.75 256 THR A C 1
ATOM 2021 O O . THR A 1 256 ? 10.770 22.307 -17.128 1.00 82.75 256 THR A O 1
ATOM 2024 N N . PHE A 1 257 ? 11.464 21.206 -18.956 1.00 87.19 257 PHE A N 1
ATOM 2025 C CA . PHE A 1 257 ? 12.138 20.099 -18.292 1.00 87.19 257 PHE A CA 1
ATOM 2026 C C . PHE A 1 257 ? 13.635 20.374 -18.345 1.00 87.19 257 PHE A C 1
ATOM 2028 O O . PHE A 1 257 ? 14.229 20.364 -19.422 1.00 87.19 257 PHE A O 1
ATOM 2035 N N . ASN A 1 258 ? 14.243 20.665 -17.200 1.00 87.44 258 ASN A N 1
ATOM 2036 C CA . ASN A 1 258 ? 15.637 21.087 -17.115 1.00 87.44 258 ASN A CA 1
ATOM 2037 C C . ASN A 1 258 ? 16.464 20.000 -16.425 1.00 87.44 258 ASN A C 1
ATOM 2039 O O . ASN A 1 258 ? 16.141 19.590 -15.312 1.00 87.44 258 ASN A O 1
ATOM 2043 N N . PHE A 1 259 ? 17.538 19.568 -17.083 1.00 86.69 259 PHE A N 1
ATOM 2044 C CA . PHE A 1 259 ? 18.412 18.473 -16.676 1.00 86.69 259 PHE A CA 1
ATOM 2045 C C . PHE A 1 259 ? 19.828 18.989 -16.441 1.00 86.69 259 PHE A C 1
ATOM 2047 O O . PHE A 1 259 ? 20.412 19.642 -17.309 1.00 86.69 259 PHE A O 1
ATOM 2054 N N . LEU A 1 260 ? 20.392 18.655 -15.284 1.00 85.50 260 LEU A N 1
ATOM 2055 C CA . LEU A 1 260 ? 21.787 18.882 -14.925 1.00 85.50 260 LEU A CA 1
ATOM 2056 C C . LEU A 1 260 ? 22.451 17.527 -14.673 1.00 85.50 260 LEU A C 1
ATOM 2058 O O . LEU A 1 260 ? 22.043 16.797 -13.776 1.00 85.50 260 LEU A O 1
ATOM 2062 N N . ILE A 1 261 ? 23.465 17.198 -15.464 1.00 81.81 261 ILE A N 1
ATOM 2063 C CA . ILE A 1 261 ? 24.222 15.949 -15.387 1.00 81.81 261 ILE A CA 1
ATOM 2064 C C . ILE A 1 261 ? 25.570 16.242 -14.727 1.00 81.81 261 ILE A C 1
ATOM 2066 O O . ILE A 1 261 ? 26.342 17.060 -15.230 1.00 81.81 261 ILE A O 1
ATOM 2070 N N . ASP A 1 262 ? 25.860 15.562 -13.621 1.00 77.38 262 ASP A N 1
ATOM 2071 C CA . ASP A 1 262 ? 27.118 15.680 -12.878 1.00 77.38 262 ASP A CA 1
ATOM 2072 C C . ASP A 1 262 ? 27.536 14.306 -12.342 1.00 77.38 262 ASP A C 1
ATOM 2074 O O . ASP A 1 262 ? 26.756 13.646 -11.666 1.00 77.38 262 ASP A O 1
ATOM 2078 N N . ASN A 1 263 ? 28.757 13.857 -12.659 1.00 68.88 263 ASN A N 1
ATOM 2079 C CA . ASN A 1 263 ? 29.345 12.610 -12.138 1.00 68.88 263 ASN A CA 1
ATOM 2080 C C . ASN A 1 263 ? 28.435 11.363 -12.242 1.00 68.88 263 ASN A C 1
ATOM 2082 O O . ASN A 1 263 ? 28.347 10.562 -11.316 1.00 68.88 263 ASN A O 1
ATOM 2086 N N . GLY A 1 264 ? 27.735 11.202 -13.371 1.00 66.44 264 GLY A N 1
ATOM 2087 C CA . GLY A 1 264 ? 26.827 10.069 -13.602 1.00 66.44 264 GLY A CA 1
ATOM 2088 C C . GLY A 1 264 ? 25.462 10.185 -12.911 1.00 66.44 264 GLY A C 1
ATOM 2089 O O . GLY A 1 264 ? 24.635 9.287 -13.055 1.00 66.44 264 GLY A O 1
ATOM 2090 N N . LEU A 1 265 ? 25.200 11.289 -12.208 1.00 72.25 265 LEU A N 1
ATOM 2091 C CA . LEU A 1 265 ? 23.905 11.629 -11.626 1.00 72.25 265 LEU A CA 1
ATOM 2092 C C . LEU A 1 265 ? 23.177 12.645 -12.503 1.00 72.25 265 LEU A C 1
ATOM 2094 O O . LEU A 1 265 ? 23.797 13.539 -13.082 1.00 72.25 265 LEU A O 1
ATOM 2098 N N . VAL A 1 266 ? 21.850 12.526 -12.563 1.00 78.00 266 VAL A N 1
ATOM 2099 C CA . VAL A 1 266 ? 20.986 13.482 -13.260 1.00 78.00 266 VAL A CA 1
ATOM 2100 C C . VAL A 1 266 ? 20.062 14.158 -12.254 1.00 78.00 266 VAL A C 1
ATOM 2102 O O . VAL A 1 266 ? 19.279 13.503 -11.569 1.00 78.00 266 VAL A O 1
ATOM 2105 N N . PHE A 1 267 ? 20.143 15.482 -12.189 1.00 83.88 267 PHE A N 1
ATOM 2106 C CA . PHE A 1 267 ? 19.246 16.338 -11.426 1.00 83.88 267 PHE A CA 1
ATOM 2107 C C . PHE A 1 267 ? 18.220 16.939 -12.386 1.00 83.88 267 PHE A C 1
ATOM 2109 O O . PHE A 1 267 ? 18.594 17.524 -13.404 1.00 83.88 267 PHE A O 1
ATOM 2116 N N . LEU A 1 268 ? 16.935 16.800 -12.064 1.00 85.56 268 LEU A N 1
ATOM 2117 C CA . LEU A 1 268 ? 15.825 17.224 -12.916 1.00 85.56 268 LEU A CA 1
ATOM 2118 C C . LEU A 1 268 ? 14.876 18.160 -12.166 1.00 85.56 268 LEU A C 1
ATOM 2120 O O . LEU A 1 268 ? 14.529 17.914 -11.011 1.00 85.56 268 LEU A O 1
ATOM 2124 N N . VAL A 1 269 ? 14.416 19.204 -12.856 1.00 85.19 269 VAL A N 1
ATOM 2125 C CA . VAL A 1 269 ? 13.296 20.042 -12.423 1.00 85.19 269 VAL A CA 1
ATOM 2126 C C . VAL A 1 269 ? 12.373 20.342 -13.600 1.00 85.19 269 VAL A C 1
ATOM 2128 O O . VAL A 1 269 ? 12.832 20.704 -14.687 1.00 85.19 269 VAL A O 1
ATOM 2131 N N . VAL A 1 270 ? 11.069 20.204 -13.367 1.00 84.62 270 VAL A N 1
ATOM 2132 C CA . VAL A 1 270 ? 10.025 20.681 -14.277 1.00 84.62 270 VAL A CA 1
ATOM 2133 C C . VAL A 1 270 ? 9.533 22.020 -13.746 1.00 84.62 270 VAL A C 1
ATOM 2135 O O . VAL A 1 270 ? 9.172 22.126 -12.574 1.00 84.62 270 VAL A O 1
ATOM 2138 N N . ALA A 1 271 ? 9.568 23.049 -14.582 1.00 81.00 271 ALA A N 1
ATOM 2139 C CA . ALA A 1 271 ? 9.181 24.402 -14.208 1.00 81.00 271 ALA A CA 1
ATOM 2140 C C . ALA A 1 271 ? 8.282 25.016 -15.277 1.00 81.00 271 ALA A C 1
ATOM 2142 O O . ALA A 1 271 ? 8.446 24.728 -16.462 1.00 81.00 271 ALA A O 1
ATOM 2143 N N . ASP A 1 272 ? 7.377 25.895 -14.859 1.00 80.56 272 ASP A N 1
ATOM 2144 C CA . ASP A 1 272 ? 6.648 26.769 -15.777 1.00 80.56 272 ASP A CA 1
ATOM 2145 C C . ASP A 1 272 ? 7.654 27.599 -16.596 1.00 80.56 272 ASP A C 1
ATOM 2147 O O . ASP A 1 272 ? 8.668 28.073 -16.069 1.00 80.56 272 ASP A O 1
ATOM 2151 N N . GLU A 1 273 ? 7.409 27.745 -17.894 1.00 77.31 273 GLU A N 1
ATOM 2152 C CA . GLU A 1 273 ? 8.288 28.468 -18.813 1.00 77.31 273 GLU A CA 1
ATOM 2153 C C . GLU A 1 273 ? 8.545 29.918 -18.357 1.00 77.31 273 GLU A C 1
ATOM 2155 O O . GLU A 1 273 ? 9.652 30.438 -18.537 1.00 77.31 273 GLU A O 1
ATOM 2160 N N . LEU A 1 274 ? 7.581 30.535 -17.661 1.00 76.06 274 LEU A N 1
ATOM 2161 C CA . LEU A 1 274 ? 7.677 31.882 -17.091 1.00 76.06 274 LEU A CA 1
ATOM 2162 C C . LEU A 1 274 ? 8.726 32.000 -15.975 1.00 76.06 274 LEU A C 1
ATOM 2164 O O 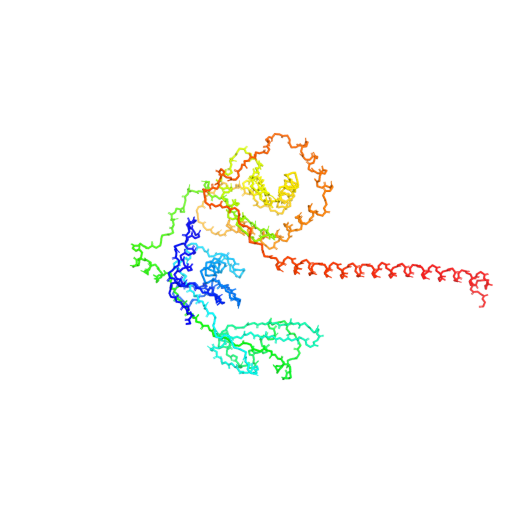. LEU A 1 274 ? 9.268 33.085 -15.757 1.00 76.06 274 LEU A O 1
ATOM 2168 N N . VAL A 1 275 ? 9.041 30.904 -15.274 1.00 78.31 275 VAL A N 1
ATOM 2169 C CA . VAL A 1 275 ? 10.086 30.873 -14.229 1.00 78.31 275 VAL A CA 1
ATOM 2170 C C . VAL A 1 275 ? 11.470 31.099 -14.841 1.00 78.31 275 VAL A C 1
ATOM 2172 O O . VAL A 1 275 ? 12.364 31.672 -14.212 1.00 78.31 275 VAL A O 1
ATOM 2175 N N . GLY A 1 276 ? 11.645 30.685 -16.094 1.00 73.25 276 GLY A N 1
ATOM 2176 C CA . GLY A 1 276 ? 12.877 30.853 -16.836 1.00 73.25 276 GLY A CA 1
ATOM 2177 C C . GLY A 1 276 ? 13.976 29.856 -16.454 1.00 73.25 276 GLY A C 1
ATOM 2178 O O . GLY A 1 276 ? 14.126 29.374 -15.325 1.00 73.25 276 GLY A O 1
ATOM 2179 N N . ARG A 1 277 ? 14.822 29.564 -17.444 1.00 75.06 277 ARG A N 1
ATOM 2180 C CA . ARG A 1 277 ? 15.898 28.563 -17.342 1.00 75.06 277 ARG A CA 1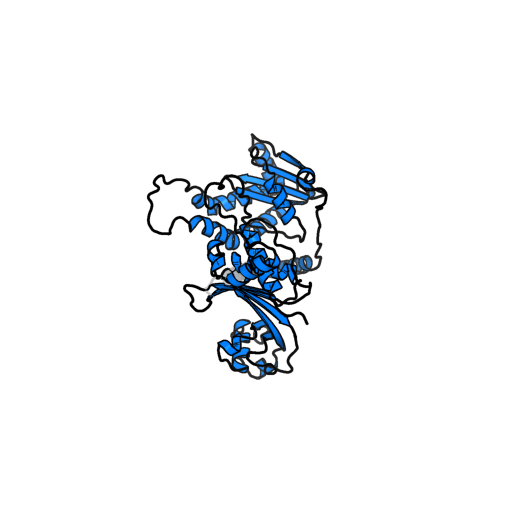
ATOM 2181 C C . ARG A 1 277 ? 16.952 28.918 -16.296 1.00 75.06 277 ARG A C 1
ATOM 2183 O O . ARG A 1 277 ? 17.459 28.035 -15.615 1.00 75.06 277 ARG A O 1
ATOM 2190 N N . GLY A 1 278 ? 17.272 30.204 -16.152 1.00 76.62 278 GLY A N 1
ATOM 2191 C CA . GLY A 1 278 ? 18.282 30.665 -15.197 1.00 76.62 278 GLY A CA 1
ATOM 2192 C C . GLY A 1 278 ? 17.954 30.252 -13.762 1.00 76.62 278 GLY A C 1
ATOM 2193 O O . GLY A 1 278 ? 18.790 29.668 -13.079 1.00 76.62 278 GLY A O 1
ATOM 2194 N N . VAL A 1 279 ? 16.704 30.462 -13.346 1.00 79.75 279 VAL A N 1
ATOM 2195 C CA . VAL A 1 279 ? 16.198 30.051 -12.029 1.00 79.75 279 VAL A CA 1
ATOM 2196 C C . VAL A 1 279 ? 16.230 28.529 -11.886 1.00 79.75 279 VAL A C 1
ATOM 2198 O O . VAL A 1 279 ? 16.724 28.022 -10.880 1.00 79.75 279 VAL A O 1
ATOM 2201 N N . SER A 1 280 ? 15.784 27.806 -12.916 1.00 84.31 280 SER A N 1
ATOM 2202 C CA . SER A 1 280 ? 15.757 26.337 -12.928 1.00 84.31 280 SER A CA 1
ATOM 2203 C C . SER A 1 280 ? 17.151 25.733 -12.733 1.00 84.31 280 SER A C 1
ATOM 2205 O O . SER A 1 280 ? 17.342 24.874 -11.877 1.00 84.31 280 SER A O 1
ATOM 2207 N N . PHE A 1 281 ? 18.163 26.227 -13.449 1.00 85.38 281 PHE A N 1
ATOM 2208 C CA . PHE A 1 281 ? 19.534 25.742 -13.285 1.00 85.38 281 PHE A CA 1
ATOM 2209 C C . PHE A 1 281 ? 20.188 26.211 -11.985 1.00 85.38 281 PHE A C 1
ATOM 2211 O O . PHE A 1 281 ? 20.977 25.462 -11.419 1.00 85.38 281 PHE A O 1
ATOM 2218 N N . VAL A 1 282 ? 19.858 27.396 -11.459 1.00 84.50 282 VAL A N 1
ATOM 2219 C CA . VAL A 1 282 ? 20.319 27.791 -10.116 1.00 84.50 282 VAL A CA 1
ATOM 2220 C C . VAL A 1 282 ? 19.758 26.846 -9.053 1.00 84.50 282 VAL A C 1
ATOM 2222 O O . VAL A 1 282 ? 20.506 26.430 -8.170 1.00 84.50 282 VAL A O 1
ATOM 2225 N N . PHE A 1 283 ? 18.483 26.465 -9.154 1.00 85.38 283 PHE A N 1
ATOM 2226 C CA . PHE A 1 283 ? 17.882 25.459 -8.281 1.00 85.38 283 PHE A CA 1
ATOM 2227 C C . PHE A 1 283 ? 18.605 24.110 -8.396 1.00 85.38 283 PHE A C 1
ATOM 2229 O O . PHE A 1 283 ? 19.049 23.579 -7.380 1.00 85.38 283 PHE A O 1
ATOM 2236 N N . LEU A 1 284 ? 18.793 23.591 -9.615 1.00 86.69 284 LEU A N 1
ATOM 2237 C CA . LEU A 1 284 ? 19.474 22.309 -9.835 1.00 86.69 284 LEU A CA 1
ATOM 2238 C C . LEU A 1 284 ? 20.900 22.299 -9.280 1.00 86.69 284 LEU A C 1
ATOM 2240 O O . LEU A 1 284 ? 21.308 21.322 -8.662 1.00 86.69 284 LEU A O 1
ATOM 2244 N N . GLU A 1 285 ? 21.645 23.391 -9.451 1.00 85.56 285 GLU A N 1
ATOM 2245 C CA . GLU A 1 285 ? 22.996 23.526 -8.898 1.00 85.56 285 GLU A CA 1
ATOM 2246 C C . GLU A 1 285 ? 22.975 23.531 -7.365 1.00 85.56 285 GLU A C 1
ATOM 2248 O O . GLU A 1 285 ? 23.795 22.862 -6.752 1.00 85.56 285 GLU A O 1
ATOM 2253 N N . ARG A 1 286 ? 22.015 24.219 -6.729 1.00 85.12 286 ARG A N 1
ATOM 2254 C CA . ARG A 1 286 ? 21.873 24.200 -5.260 1.00 85.12 286 ARG A CA 1
ATOM 2255 C C . ARG A 1 286 ? 21.557 22.804 -4.734 1.00 85.12 286 ARG A C 1
ATOM 2257 O O . ARG A 1 286 ? 22.119 22.397 -3.722 1.00 85.12 286 ARG A O 1
ATOM 2264 N N . VAL A 1 287 ? 20.674 22.081 -5.422 1.00 84.06 287 VAL A N 1
ATOM 2265 C CA . VAL A 1 287 ? 20.334 20.694 -5.084 1.00 84.06 287 VAL A CA 1
ATOM 2266 C C . VAL A 1 287 ? 21.555 19.794 -5.253 1.00 84.06 287 VAL A C 1
ATOM 2268 O O . VAL A 1 287 ? 21.867 19.025 -4.350 1.00 84.06 287 VAL A O 1
ATOM 2271 N N . LYS A 1 288 ? 22.278 19.917 -6.369 1.00 85.56 288 LYS A N 1
ATOM 2272 C CA . LYS A 1 288 ? 23.520 19.180 -6.616 1.00 85.56 288 LYS A CA 1
ATOM 2273 C C . LYS A 1 288 ? 24.570 19.461 -5.542 1.00 85.56 288 LYS A C 1
ATOM 2275 O O . LYS A 1 288 ? 25.170 18.524 -5.030 1.00 85.56 288 LYS A O 1
ATOM 2280 N N . ASP A 1 289 ? 24.791 20.725 -5.190 1.00 85.12 289 ASP A N 1
ATOM 2281 C CA . ASP A 1 289 ? 25.802 21.119 -4.205 1.00 85.12 289 ASP A CA 1
ATOM 2282 C C . ASP A 1 289 ? 25.461 20.563 -2.807 1.00 85.12 289 ASP A C 1
ATOM 2284 O O . ASP A 1 289 ? 26.325 19.972 -2.160 1.00 85.12 289 ASP A O 1
ATOM 2288 N N . ASP A 1 290 ? 24.198 20.659 -2.369 1.00 81.44 290 ASP A N 1
ATOM 2289 C CA . ASP A 1 290 ? 23.724 20.083 -1.094 1.00 81.44 290 ASP A CA 1
ATOM 2290 C C . ASP A 1 290 ? 23.784 18.544 -1.103 1.00 81.44 290 ASP A C 1
ATOM 2292 O O . ASP A 1 290 ? 24.182 17.923 -0.116 1.00 81.44 290 ASP A O 1
ATOM 2296 N N . PHE A 1 291 ? 23.463 17.914 -2.237 1.00 79.44 291 PHE A N 1
ATOM 2297 C CA . PHE A 1 291 ? 23.610 16.471 -2.421 1.00 79.44 291 PHE A CA 1
ATOM 2298 C C . PHE A 1 291 ? 25.081 16.044 -2.317 1.00 79.44 291 PHE A C 1
ATOM 2300 O O . PHE A 1 291 ? 25.416 15.149 -1.543 1.00 79.44 291 PHE A O 1
ATOM 2307 N N . ASN A 1 292 ? 25.978 16.704 -3.050 1.00 80.00 292 ASN A N 1
ATOM 2308 C CA . ASN A 1 292 ? 27.403 16.383 -3.075 1.00 80.00 292 ASN A CA 1
ATOM 2309 C C . ASN A 1 292 ? 28.076 16.658 -1.726 1.00 80.00 292 ASN A C 1
ATOM 2311 O O . ASN A 1 292 ? 28.967 15.910 -1.329 1.00 80.00 292 ASN A O 1
ATOM 2315 N N . GLN A 1 293 ? 27.637 17.679 -0.987 1.00 79.19 293 GLN A N 1
ATOM 2316 C CA . GLN A 1 293 ? 28.129 17.944 0.365 1.00 79.19 293 GLN A CA 1
ATOM 2317 C C . GLN A 1 293 ? 27.832 16.784 1.325 1.00 79.19 293 GLN A C 1
ATOM 2319 O O . GLN A 1 293 ? 28.634 16.499 2.213 1.00 79.19 293 GLN A O 1
ATOM 2324 N N . ARG A 1 294 ? 26.682 16.126 1.159 1.00 70.56 294 ARG A N 1
ATOM 2325 C CA . ARG A 1 294 ? 26.208 15.071 2.065 1.00 70.56 294 ARG A CA 1
ATOM 2326 C C . ARG A 1 294 ? 26.648 13.679 1.640 1.00 70.56 294 ARG A C 1
ATOM 2328 O O . ARG A 1 294 ? 26.999 12.870 2.489 1.00 70.56 294 ARG A O 1
ATOM 2335 N N . TYR A 1 295 ? 26.626 13.413 0.339 1.00 70.62 295 TYR A N 1
ATOM 2336 C CA . TYR A 1 295 ? 26.784 12.069 -0.219 1.00 70.62 295 TYR A CA 1
ATOM 2337 C C . TYR A 1 295 ? 27.988 11.947 -1.165 1.00 70.62 295 TYR A C 1
ATOM 2339 O O . TYR A 1 295 ? 28.340 10.846 -1.577 1.00 70.62 295 TYR A O 1
ATOM 2347 N N . GLY A 1 296 ? 28.668 13.051 -1.496 1.00 64.44 296 GLY A N 1
ATOM 2348 C CA . GLY A 1 296 ? 29.751 13.058 -2.484 1.00 64.44 296 GLY A CA 1
ATOM 2349 C C . GLY A 1 296 ? 31.005 12.281 -2.071 1.00 64.44 296 GLY A C 1
ATOM 2350 O O . GLY A 1 296 ? 31.747 11.836 -2.944 1.00 64.44 296 GLY A O 1
ATOM 2351 N N . ALA A 1 297 ? 31.242 12.081 -0.769 1.00 62.62 297 ALA A N 1
ATOM 2352 C CA . ALA A 1 297 ? 32.347 11.254 -0.273 1.00 62.62 297 ALA A CA 1
ATOM 2353 C C . ALA A 1 297 ? 32.087 9.752 -0.490 1.00 62.62 297 ALA A C 1
ATOM 2355 O O . ALA A 1 297 ? 32.974 9.041 -0.952 1.00 62.62 297 ALA A O 1
ATOM 2356 N N . SER A 1 298 ? 30.857 9.290 -0.248 1.00 57.12 298 SER A N 1
ATOM 2357 C CA . SER A 1 298 ? 30.452 7.885 -0.414 1.00 57.12 298 SER A CA 1
ATOM 2358 C C . SER A 1 298 ? 30.396 7.440 -1.881 1.00 57.12 298 SER A C 1
ATOM 2360 O O . SER A 1 298 ? 30.498 6.256 -2.176 1.00 57.12 298 SER A O 1
ATOM 2362 N N . ILE A 1 299 ? 30.261 8.381 -2.822 1.00 58.09 299 ILE A N 1
ATOM 2363 C CA . ILE A 1 299 ? 30.163 8.088 -4.263 1.00 58.09 299 ILE A CA 1
ATOM 2364 C C . ILE A 1 299 ? 31.547 7.975 -4.933 1.00 58.09 299 ILE A C 1
ATOM 2366 O O . ILE A 1 299 ? 31.673 7.308 -5.955 1.00 58.09 299 ILE A O 1
ATOM 2370 N N . LYS A 1 300 ? 32.602 8.580 -4.363 1.00 52.25 300 LYS A N 1
ATOM 2371 C CA . LYS A 1 300 ? 33.951 8.638 -4.968 1.00 52.25 300 LYS A CA 1
ATOM 2372 C C . LYS A 1 300 ? 34.858 7.433 -4.681 1.00 52.25 300 LYS A C 1
ATOM 2374 O O . LYS A 1 300 ? 35.943 7.372 -5.256 1.00 52.25 300 LYS A O 1
ATOM 2379 N N . ASN A 1 301 ? 34.443 6.477 -3.846 1.00 44.38 301 ASN A N 1
ATOM 2380 C CA . ASN A 1 301 ? 35.185 5.228 -3.633 1.00 44.38 301 ASN A CA 1
ATOM 2381 C C . ASN A 1 301 ? 34.986 4.266 -4.822 1.00 44.38 301 ASN A C 1
ATOM 2383 O O . ASN A 1 301 ? 34.327 3.233 -4.728 1.00 44.38 301 ASN A O 1
ATOM 2387 N N . GLU A 1 302 ? 35.571 4.623 -5.963 1.00 44.03 302 GLU A N 1
ATOM 2388 C CA . GLU A 1 302 ? 35.744 3.765 -7.136 1.00 44.03 302 GLU A CA 1
ATOM 2389 C C . GLU A 1 302 ? 37.220 3.349 -7.263 1.00 44.03 302 GLU A C 1
ATOM 2391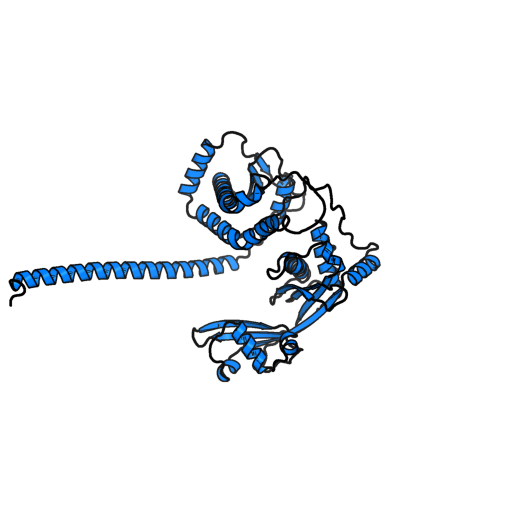 O O . GLU A 1 302 ? 37.915 3.825 -8.151 1.00 44.03 302 GLU A O 1
ATOM 2396 N N . ALA A 1 303 ? 37.725 2.494 -6.363 1.00 35.28 303 ALA A N 1
ATOM 2397 C CA . ALA A 1 303 ? 38.839 1.572 -6.642 1.00 35.28 303 ALA A CA 1
ATOM 2398 C C . ALA A 1 303 ? 39.188 0.711 -5.415 1.00 35.28 303 ALA A C 1
ATOM 2400 O O . ALA A 1 303 ? 39.707 1.226 -4.429 1.00 35.28 303 ALA A O 1
ATOM 2401 N N . HIS A 1 304 ? 39.061 -0.614 -5.533 1.00 31.28 304 HIS A N 1
ATOM 2402 C CA . HIS A 1 304 ? 40.152 -1.476 -5.078 1.00 31.28 304 HIS A CA 1
ATOM 2403 C C . HIS A 1 304 ? 40.436 -2.547 -6.146 1.00 31.28 304 HIS A C 1
ATOM 2405 O O . HIS A 1 304 ? 39.524 -3.280 -6.533 1.00 31.28 304 HIS A O 1
ATOM 2411 N N . PRO A 1 305 ? 41.672 -2.621 -6.670 1.00 39.66 305 PRO A N 1
ATOM 2412 C CA . PRO A 1 305 ? 42.135 -3.719 -7.497 1.00 39.66 305 PRO A CA 1
ATOM 2413 C C . PRO A 1 305 ? 42.583 -4.834 -6.557 1.00 39.66 305 PRO A C 1
ATOM 2415 O O . PRO A 1 305 ? 43.577 -4.673 -5.864 1.00 39.66 305 PRO A O 1
ATOM 2418 N N . LEU A 1 306 ? 41.782 -5.886 -6.457 1.00 32.16 306 LEU A N 1
ATOM 2419 C CA . LEU A 1 306 ? 42.124 -7.267 -6.093 1.00 32.16 306 LEU A CA 1
ATOM 2420 C C . LEU A 1 306 ? 40.775 -7.943 -5.856 1.00 32.16 306 LEU A C 1
ATOM 2422 O O . LEU A 1 306 ? 40.194 -7.871 -4.778 1.00 32.16 306 LEU A O 1
ATOM 2426 N N . ALA A 1 307 ? 40.239 -8.488 -6.945 1.00 46.75 307 ALA A N 1
ATOM 2427 C CA . ALA A 1 307 ? 39.339 -9.613 -6.839 1.00 46.75 307 ALA A CA 1
ATOM 2428 C C . ALA A 1 307 ? 40.198 -10.771 -6.340 1.00 46.75 307 ALA A C 1
ATOM 2430 O O . ALA A 1 307 ? 41.083 -11.201 -7.074 1.00 46.75 307 ALA A O 1
ATOM 2431 N N . ASP A 1 308 ? 39.947 -11.206 -5.115 1.00 33.31 308 ASP A N 1
ATOM 2432 C CA . ASP A 1 308 ? 40.051 -12.614 -4.785 1.00 33.31 308 ASP A CA 1
ATOM 2433 C C . ASP A 1 308 ? 38.680 -13.052 -4.276 1.00 33.31 308 ASP A C 1
ATOM 2435 O O . ASP A 1 308 ? 37.949 -12.296 -3.629 1.00 33.31 308 ASP A O 1
ATOM 2439 N N . GLU A 1 309 ? 38.308 -14.228 -4.758 1.00 46.44 309 GLU A N 1
ATOM 2440 C CA . GLU A 1 309 ? 37.055 -14.917 -4.524 1.00 46.44 309 GLU A CA 1
ATOM 2441 C C . GLU A 1 309 ? 37.038 -15.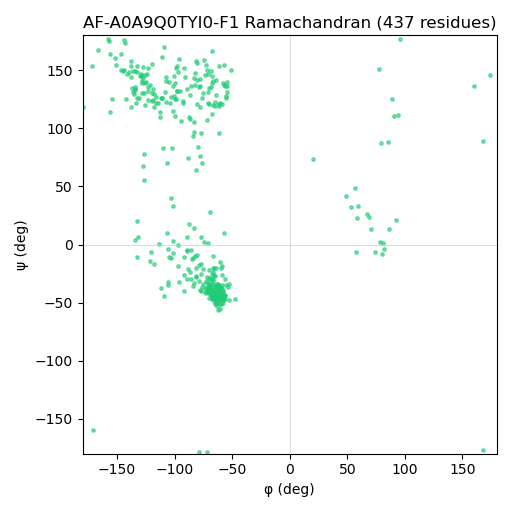433 -3.081 1.00 46.44 309 GLU A C 1
ATOM 2443 O O . GLU A 1 309 ? 38.081 -15.770 -2.527 1.00 46.44 309 GLU A O 1
ATOM 2448 N N . ASP A 1 310 ? 35.834 -15.512 -2.525 1.00 45.72 310 ASP A N 1
ATOM 2449 C CA . ASP A 1 310 ? 35.490 -16.099 -1.230 1.00 45.72 310 ASP A CA 1
ATOM 2450 C C . ASP A 1 310 ? 35.443 -15.129 -0.025 1.00 45.72 310 ASP A C 1
ATOM 2452 O O . ASP A 1 310 ? 36.442 -14.631 0.488 1.00 45.72 310 ASP A O 1
ATOM 2456 N N . ASP A 1 311 ? 34.196 -14.956 0.427 1.00 39.59 311 ASP A N 1
ATOM 2457 C CA . ASP A 1 311 ? 33.721 -14.542 1.752 1.00 39.59 311 ASP A CA 1
ATOM 2458 C C . ASP A 1 311 ? 33.518 -13.039 2.094 1.00 39.59 311 ASP A C 1
ATOM 2460 O O . ASP A 1 311 ? 34.399 -12.187 2.017 1.00 39.59 311 ASP A O 1
ATOM 2464 N N . ASP A 1 312 ? 32.276 -12.784 2.536 1.00 38.62 312 ASP A N 1
ATOM 2465 C CA . ASP A 1 312 ? 31.755 -11.720 3.412 1.00 38.62 312 ASP A CA 1
ATOM 2466 C C . ASP A 1 312 ? 31.473 -10.281 2.885 1.00 38.62 312 ASP A C 1
ATOM 2468 O O . ASP A 1 312 ? 32.241 -9.326 2.982 1.00 38.62 312 ASP A O 1
ATOM 2472 N N . ASP A 1 313 ? 30.248 -10.141 2.364 1.00 49.91 313 ASP A N 1
ATOM 2473 C CA . ASP A 1 313 ? 29.146 -9.264 2.829 1.00 49.91 313 ASP A CA 1
ATOM 2474 C C . ASP A 1 313 ? 29.230 -7.722 2.985 1.00 49.91 313 ASP A C 1
ATOM 2476 O O . ASP A 1 313 ? 28.164 -7.126 3.113 1.00 49.91 313 ASP A O 1
ATOM 2480 N N . ASP A 1 314 ? 30.348 -7.002 2.841 1.00 42.72 314 ASP A N 1
ATOM 2481 C CA . ASP A 1 314 ? 30.325 -5.553 3.201 1.00 42.72 314 ASP A CA 1
ATOM 2482 C C . ASP A 1 314 ? 30.292 -4.534 2.036 1.00 42.72 314 ASP A C 1
ATOM 2484 O O . ASP A 1 314 ? 30.024 -3.347 2.234 1.00 42.72 314 ASP A O 1
ATOM 2488 N N . LEU A 1 315 ? 30.500 -4.941 0.777 1.00 42.09 315 LEU A N 1
ATOM 2489 C CA . LEU A 1 315 ? 30.665 -3.970 -0.329 1.00 42.09 315 LEU A CA 1
ATOM 2490 C C . LEU A 1 315 ? 29.359 -3.545 -1.037 1.00 42.09 315 LEU A C 1
ATOM 2492 O O . LEU A 1 315 ? 29.375 -2.698 -1.940 1.00 42.09 315 LEU A O 1
ATOM 2496 N N . PHE A 1 316 ? 28.218 -4.137 -0.669 1.00 38.53 316 PHE A N 1
ATOM 2497 C CA . PHE A 1 316 ? 26.915 -3.875 -1.301 1.00 38.53 316 PHE A CA 1
ATOM 2498 C C . PHE A 1 316 ? 25.995 -2.960 -0.466 1.00 38.53 316 PHE A C 1
ATOM 2500 O O . PHE A 1 316 ? 25.007 -2.457 -1.006 1.00 38.53 316 PHE A O 1
ATOM 2507 N N . GLU A 1 317 ? 26.326 -2.678 0.801 1.00 41.12 317 GLU A N 1
ATOM 2508 C CA . GLU A 1 317 ? 25.533 -1.812 1.693 1.00 41.12 317 GLU A CA 1
ATOM 2509 C C . GLU A 1 317 ? 25.587 -0.321 1.306 1.00 41.12 317 GLU A C 1
ATOM 2511 O O . GLU A 1 317 ? 24.570 0.380 1.342 1.00 41.12 317 GLU A O 1
ATOM 2516 N N . ASP A 1 318 ? 26.741 0.167 0.843 1.00 40.31 318 ASP A N 1
ATOM 2517 C CA . ASP A 1 318 ? 26.998 1.608 0.689 1.00 40.31 318 ASP A CA 1
ATOM 2518 C C . ASP A 1 318 ? 26.194 2.285 -0.436 1.00 40.31 318 ASP A C 1
ATOM 2520 O O . ASP A 1 318 ? 25.840 3.461 -0.357 1.00 40.31 318 ASP A O 1
ATOM 2524 N N . ARG A 1 319 ? 25.831 1.549 -1.493 1.00 41.56 319 ARG A N 1
ATOM 2525 C CA . ARG A 1 319 ? 25.011 2.095 -2.595 1.00 41.56 319 ARG A CA 1
ATOM 2526 C C . ARG A 1 319 ? 23.513 2.114 -2.279 1.00 41.56 319 ARG A C 1
ATOM 2528 O O . ARG A 1 319 ? 22.791 2.960 -2.808 1.00 41.56 319 ARG A O 1
ATOM 2535 N N . PHE A 1 320 ? 23.040 1.208 -1.422 1.00 37.16 320 PHE A N 1
ATOM 2536 C CA . PHE A 1 320 ? 21.633 1.133 -1.011 1.00 37.16 320 PHE A CA 1
ATOM 2537 C C . PHE A 1 320 ? 21.324 2.068 0.163 1.00 37.16 320 PHE A C 1
ATOM 2539 O O . PHE A 1 320 ? 20.215 2.605 0.222 1.00 37.16 320 PHE A O 1
ATOM 2546 N N . SER A 1 321 ? 22.307 2.345 1.029 1.00 43.09 321 SER A N 1
ATOM 2547 C CA . SER A 1 321 ? 22.191 3.337 2.106 1.00 43.09 321 SER A CA 1
ATOM 2548 C C . SER A 1 321 ? 21.940 4.749 1.558 1.00 43.09 321 SER A C 1
ATOM 2550 O O . SER A 1 321 ? 21.086 5.465 2.078 1.00 43.09 321 SER A O 1
ATOM 2552 N N . ILE A 1 322 ? 22.585 5.126 0.447 1.00 47.19 322 ILE A N 1
ATOM 2553 C CA . ILE A 1 322 ? 22.371 6.416 -0.226 1.00 47.19 322 ILE A CA 1
ATOM 2554 C C . ILE A 1 322 ? 20.927 6.521 -0.741 1.00 47.19 322 ILE A C 1
ATOM 2556 O O . ILE A 1 322 ? 20.249 7.502 -0.446 1.00 47.19 322 ILE A O 1
ATOM 2560 N N . ALA A 1 323 ? 20.406 5.500 -1.432 1.00 40.16 323 ALA A N 1
ATOM 2561 C CA . ALA A 1 323 ? 19.026 5.496 -1.935 1.00 40.16 323 ALA A CA 1
ATOM 2562 C C . ALA A 1 323 ? 17.973 5.572 -0.807 1.00 40.16 323 ALA A C 1
ATOM 2564 O O . ALA A 1 323 ? 16.985 6.296 -0.932 1.00 40.16 323 ALA A O 1
ATOM 2565 N N . TYR A 1 324 ? 18.203 4.880 0.314 1.00 37.66 324 TYR A N 1
ATOM 2566 C CA . TYR A 1 324 ? 17.327 4.927 1.493 1.00 37.66 324 TYR A CA 1
ATOM 2567 C C . TYR A 1 324 ? 17.407 6.265 2.252 1.00 37.66 324 TYR A C 1
ATOM 2569 O O . TYR A 1 324 ? 16.379 6.802 2.676 1.00 37.66 324 TYR A O 1
ATOM 2577 N N . ASN A 1 325 ? 18.608 6.835 2.405 1.00 44.09 325 ASN A N 1
ATOM 2578 C CA . ASN A 1 325 ? 18.820 8.113 3.097 1.00 44.09 325 ASN A CA 1
ATOM 2579 C C . ASN A 1 325 ? 18.298 9.308 2.287 1.00 44.09 325 ASN A C 1
ATOM 2581 O O . ASN A 1 325 ? 17.750 10.254 2.860 1.00 44.09 325 ASN A O 1
ATOM 2585 N N . LEU A 1 326 ? 18.364 9.239 0.954 1.00 52.69 326 LEU A N 1
ATOM 2586 C CA . LEU A 1 326 ? 17.792 10.251 0.064 1.00 52.69 326 LEU A CA 1
ATOM 2587 C C . LEU A 1 326 ? 16.282 10.412 0.261 1.00 52.69 326 LEU A C 1
ATOM 2589 O O . LEU A 1 326 ? 15.757 11.536 0.243 1.00 52.69 326 LEU A O 1
ATOM 2593 N N . ASP A 1 327 ? 15.562 9.314 0.510 1.00 45.06 327 ASP A N 1
ATOM 2594 C CA . ASP A 1 327 ? 14.116 9.397 0.665 1.00 45.06 327 ASP A CA 1
ATOM 2595 C C . ASP A 1 327 ? 13.693 9.985 2.027 1.00 45.06 327 ASP A C 1
ATOM 2597 O O . ASP A 1 327 ? 12.734 10.756 2.126 1.00 45.06 327 ASP A O 1
ATOM 2601 N N . ARG A 1 328 ? 14.465 9.716 3.081 1.00 49.31 328 ARG A N 1
ATOM 2602 C CA . ARG A 1 328 ? 14.161 10.178 4.442 1.00 49.31 328 ARG A CA 1
ATOM 2603 C C . ARG A 1 328 ? 14.630 11.607 4.728 1.00 49.31 328 ARG A C 1
ATOM 2605 O O . ARG A 1 328 ? 13.938 12.333 5.439 1.00 49.31 328 ARG A O 1
ATOM 2612 N N . GLU A 1 329 ? 15.767 12.021 4.173 1.00 57.09 329 GLU A N 1
ATOM 2613 C CA . GLU A 1 329 ? 16.421 13.287 4.540 1.00 57.09 329 GLU A CA 1
ATOM 2614 C C . GLU A 1 329 ? 16.399 14.326 3.420 1.00 57.09 329 GLU A C 1
ATOM 2616 O O . GLU A 1 329 ? 16.208 15.514 3.680 1.00 57.09 329 GLU A O 1
ATOM 2621 N N . PHE A 1 330 ? 16.547 13.898 2.165 1.00 67.50 330 PHE A N 1
ATOM 2622 C CA . PHE A 1 330 ? 16.745 14.826 1.052 1.00 67.50 330 PHE A CA 1
ATOM 2623 C C . PHE A 1 330 ? 15.432 15.317 0.422 1.00 67.50 330 PHE A C 1
ATOM 2625 O O . PHE A 1 330 ? 15.372 16.391 -0.167 1.00 67.50 330 PHE A O 1
ATOM 2632 N N . GLY A 1 331 ? 14.323 14.596 0.608 1.00 62.41 331 GLY A N 1
ATOM 2633 C CA . GLY A 1 331 ? 13.007 15.018 0.098 1.00 62.41 331 GLY A CA 1
ATOM 2634 C C . GLY A 1 331 ? 12.451 16.311 0.667 1.00 62.41 331 GLY A C 1
ATOM 2635 O O . GLY A 1 331 ? 12.085 17.196 -0.105 1.00 62.41 331 GLY A O 1
ATOM 2636 N N . PRO A 1 332 ? 12.380 16.443 2.002 1.00 68.38 332 PRO A N 1
ATOM 2637 C CA . PRO A 1 332 ? 12.015 17.707 2.627 1.00 68.38 332 PRO A CA 1
ATOM 2638 C C . PRO A 1 332 ? 12.931 18.853 2.174 1.00 68.38 332 PRO A C 1
ATOM 2640 O O . PRO A 1 332 ? 12.454 19.962 1.953 1.00 68.38 332 PRO A O 1
ATOM 2643 N N . ARG A 1 333 ? 14.220 18.571 1.931 1.00 71.06 333 ARG A N 1
ATOM 2644 C CA . ARG A 1 333 ? 15.190 19.555 1.427 1.00 71.06 333 ARG A CA 1
ATOM 2645 C C . ARG A 1 333 ? 14.914 19.998 -0.003 1.00 71.06 333 ARG A C 1
ATOM 2647 O O . ARG A 1 333 ? 15.003 21.188 -0.274 1.00 71.06 333 ARG A O 1
ATOM 2654 N N . LEU A 1 334 ? 14.522 19.095 -0.903 1.00 73.31 334 LEU A N 1
ATOM 2655 C CA . LEU A 1 334 ? 14.097 19.475 -2.258 1.00 73.31 334 LEU A CA 1
ATOM 2656 C C . LEU A 1 334 ? 12.946 20.488 -2.211 1.00 73.31 334 LEU A C 1
ATOM 2658 O O . LEU A 1 334 ? 12.982 21.501 -2.910 1.00 73.31 334 LEU A O 1
ATOM 2662 N N . LYS A 1 335 ? 11.969 20.256 -1.326 1.00 71.62 335 LYS A N 1
ATOM 2663 C CA . LYS A 1 335 ? 10.860 21.186 -1.088 1.00 71.62 335 LYS A CA 1
ATOM 2664 C C . LYS A 1 335 ? 11.337 22.524 -0.512 1.00 71.62 335 LYS A C 1
ATOM 2666 O O . LYS A 1 335 ? 10.890 23.569 -0.975 1.00 71.62 335 LYS A O 1
ATOM 2671 N N . GLU A 1 336 ? 12.257 22.511 0.452 1.00 77.56 336 GLU A N 1
ATOM 2672 C CA . GLU A 1 336 ? 12.855 23.733 1.013 1.00 77.56 336 GLU A CA 1
ATOM 2673 C C . GLU A 1 336 ? 13.627 24.543 -0.039 1.00 77.56 336 GLU A C 1
ATOM 2675 O O . GLU A 1 336 ? 13.431 25.753 -0.137 1.00 77.56 336 GLU A O 1
ATOM 2680 N N . HIS A 1 337 ? 14.463 23.899 -0.862 1.00 79.25 337 HIS A N 1
ATOM 2681 C CA . HIS A 1 337 ? 15.200 24.567 -1.944 1.00 79.25 337 HIS A CA 1
ATOM 2682 C C . HIS A 1 337 ? 14.251 25.163 -2.984 1.00 79.25 337 HIS A C 1
ATOM 2684 O O . HIS A 1 337 ? 14.492 26.273 -3.462 1.00 79.25 337 HIS A O 1
ATOM 2690 N N . MET A 1 338 ? 13.156 24.467 -3.301 1.00 76.50 338 MET A N 1
ATOM 2691 C CA . MET A 1 338 ? 12.139 24.945 -4.238 1.00 76.50 338 MET A CA 1
ATOM 2692 C C . MET A 1 338 ? 11.425 26.182 -3.679 1.00 76.50 338 MET A C 1
ATOM 2694 O O . MET A 1 338 ? 11.371 27.219 -4.340 1.00 76.50 338 MET A O 1
ATOM 2698 N N . GLN A 1 339 ? 10.981 26.125 -2.420 1.00 77.44 339 GLN A N 1
ATOM 2699 C CA . GLN A 1 339 ? 10.373 27.263 -1.724 1.00 77.44 339 GLN A CA 1
ATOM 2700 C C . GLN A 1 339 ? 11.340 28.446 -1.585 1.00 77.44 339 GLN A C 1
ATOM 2702 O O . GLN A 1 339 ? 10.937 29.592 -1.768 1.00 77.44 339 GLN A O 1
ATOM 2707 N N . TYR A 1 340 ? 12.622 28.195 -1.304 1.00 78.31 340 TYR A N 1
ATOM 2708 C CA . TYR A 1 340 ? 13.638 29.243 -1.222 1.00 78.31 340 TYR A CA 1
ATOM 2709 C C . TYR A 1 340 ? 13.785 29.983 -2.553 1.00 78.31 340 TYR A C 1
ATOM 2711 O O . TYR A 1 340 ? 13.769 31.214 -2.563 1.00 78.31 340 TYR A O 1
ATOM 2719 N N . CYS A 1 341 ? 13.884 29.244 -3.665 1.00 77.44 341 CYS A N 1
ATOM 2720 C CA . CYS A 1 341 ? 14.037 29.831 -4.995 1.00 77.44 341 CYS A CA 1
ATOM 2721 C C . CYS A 1 341 ? 12.810 30.655 -5.410 1.00 77.44 341 CYS A C 1
ATOM 2723 O O . CYS A 1 341 ? 12.971 31.708 -6.022 1.00 77.44 341 CYS A O 1
ATOM 2725 N N . MET A 1 342 ? 11.604 30.222 -5.028 1.00 74.69 342 MET A N 1
ATOM 2726 C CA . MET A 1 342 ? 10.369 30.976 -5.274 1.00 74.69 342 MET A CA 1
ATOM 2727 C C . MET A 1 342 ? 10.254 32.235 -4.401 1.00 74.69 342 MET A C 1
ATOM 2729 O O . MET A 1 342 ? 9.773 33.262 -4.871 1.00 74.69 342 MET A O 1
ATOM 2733 N N . ASN A 1 343 ? 10.720 32.181 -3.150 1.00 77.56 343 ASN A N 1
ATOM 2734 C CA . ASN A 1 343 ? 10.587 33.284 -2.193 1.00 77.56 343 ASN A CA 1
ATOM 2735 C C . ASN A 1 343 ? 11.695 34.352 -2.302 1.00 77.56 343 ASN A C 1
ATOM 2737 O O . ASN A 1 343 ? 11.546 35.427 -1.724 1.00 77.56 343 ASN A O 1
ATOM 2741 N N . HIS A 1 344 ? 12.788 34.089 -3.033 1.00 79.50 344 HIS A N 1
ATOM 2742 C CA . HIS A 1 344 ? 13.940 35.003 -3.164 1.00 79.50 344 HIS A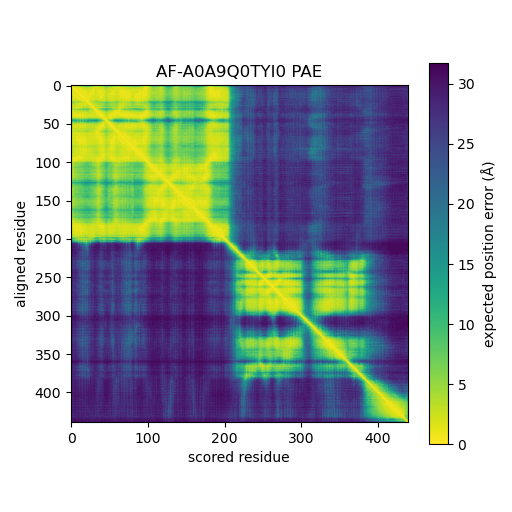 CA 1
ATOM 2743 C C . HIS A 1 344 ? 14.305 35.316 -4.635 1.00 79.50 344 HIS A C 1
ATOM 2745 O O . HIS A 1 344 ? 15.457 35.135 -5.042 1.00 79.50 344 HIS A O 1
ATOM 2751 N N . PRO A 1 345 ? 13.370 35.816 -5.466 1.00 73.50 345 PRO A N 1
ATOM 2752 C CA . PRO A 1 345 ? 13.583 35.964 -6.910 1.00 73.50 345 PRO A CA 1
ATOM 2753 C C . PRO A 1 345 ? 14.727 36.927 -7.278 1.00 73.50 345 PRO A C 1
ATOM 2755 O O . PRO A 1 345 ? 15.450 36.685 -8.245 1.00 73.50 345 PRO A O 1
ATOM 2758 N N . GLU A 1 346 ? 14.946 37.997 -6.505 1.00 75.62 346 GLU A N 1
ATOM 2759 C CA . GLU A 1 346 ? 16.021 38.968 -6.771 1.00 75.62 346 GLU A CA 1
ATOM 2760 C C . GLU A 1 346 ? 17.425 38.395 -6.534 1.00 75.62 346 GLU A C 1
ATOM 2762 O O . GLU A 1 346 ? 18.351 38.659 -7.305 1.00 75.62 346 GLU A O 1
ATOM 2767 N N . GLU A 1 347 ? 17.589 37.601 -5.473 1.00 78.69 347 GLU A N 1
ATOM 2768 C CA . GLU A 1 347 ? 18.848 36.931 -5.144 1.00 78.69 347 GLU A CA 1
ATOM 2769 C C . GLU A 1 347 ? 19.168 35.863 -6.191 1.00 78.69 347 GLU A C 1
ATOM 2771 O O . GLU A 1 347 ? 20.274 35.829 -6.734 1.00 78.69 347 GLU A O 1
ATOM 2776 N N . ILE A 1 348 ? 18.173 35.049 -6.550 1.00 78.88 348 ILE A N 1
ATOM 2777 C CA . ILE A 1 348 ? 18.315 34.011 -7.572 1.00 78.88 348 ILE A CA 1
ATOM 2778 C C . ILE A 1 348 ? 18.627 34.622 -8.941 1.00 78.88 348 ILE A C 1
ATOM 2780 O O . ILE A 1 348 ? 19.490 34.111 -9.654 1.00 78.88 348 ILE A O 1
ATOM 2784 N N . SER A 1 349 ? 18.003 35.748 -9.297 1.00 73.69 349 SER A N 1
ATOM 2785 C CA . SER A 1 349 ? 18.299 36.467 -10.542 1.00 73.69 349 SER A CA 1
ATOM 2786 C C . SER A 1 349 ? 19.749 36.970 -10.587 1.00 73.69 349 SER A C 1
ATOM 2788 O O . SER A 1 349 ? 20.434 36.804 -11.600 1.00 73.69 349 SER A O 1
ATOM 2790 N N . LYS A 1 350 ? 20.268 37.521 -9.479 1.00 78.19 350 LYS A N 1
ATOM 2791 C CA . LYS A 1 350 ? 21.683 37.923 -9.363 1.00 78.19 350 LYS A CA 1
ATOM 2792 C C . LYS A 1 350 ? 22.622 36.719 -9.461 1.00 78.19 350 LYS A C 1
ATOM 2794 O O . LYS A 1 350 ? 23.576 36.763 -10.235 1.00 78.19 350 LYS A O 1
ATOM 2799 N N . LEU A 1 351 ? 22.331 35.635 -8.741 1.00 76.19 351 LEU A N 1
ATOM 2800 C CA . LEU A 1 351 ? 23.114 34.395 -8.780 1.00 76.19 351 LEU A CA 1
ATOM 2801 C C . LEU A 1 351 ? 23.121 33.764 -10.175 1.00 76.19 351 LEU A C 1
ATOM 2803 O O . LEU A 1 351 ? 24.169 33.321 -10.636 1.00 76.19 351 LEU A O 1
ATOM 2807 N N . SER A 1 352 ? 21.986 33.778 -10.875 1.00 71.88 352 SER A N 1
ATOM 2808 C CA . SER A 1 352 ? 21.884 33.299 -12.253 1.00 71.88 352 SER A CA 1
ATOM 2809 C C . SER A 1 352 ? 22.763 34.118 -13.197 1.00 71.88 352 SER A C 1
ATOM 2811 O O . SER A 1 352 ? 23.441 33.532 -14.038 1.00 71.88 352 SER A O 1
ATOM 2813 N N . LYS A 1 353 ? 22.780 35.451 -13.059 1.00 70.44 353 LYS A N 1
ATOM 2814 C CA . LYS A 1 353 ? 23.619 36.340 -13.882 1.00 70.44 353 LYS A CA 1
ATOM 2815 C C . LYS A 1 353 ? 25.110 36.141 -13.605 1.00 70.44 353 LYS A C 1
ATOM 2817 O O . LYS A 1 353 ? 25.889 36.048 -14.547 1.00 70.44 353 LYS A O 1
ATOM 2822 N N . LEU A 1 354 ? 25.499 36.022 -12.335 1.00 69.00 354 LEU A N 1
ATOM 2823 C CA . LEU A 1 354 ? 26.890 35.783 -11.936 1.00 69.00 354 LEU A CA 1
ATOM 2824 C C . LEU A 1 354 ? 27.384 34.399 -12.379 1.00 69.00 354 LEU A C 1
ATOM 2826 O O . LEU A 1 354 ? 28.464 34.282 -12.952 1.00 69.00 354 LEU A O 1
ATOM 2830 N N . LYS A 1 355 ? 26.585 33.341 -12.186 1.00 65.31 355 LYS A N 1
ATOM 2831 C CA . LYS A 1 355 ? 26.956 31.986 -12.628 1.00 65.31 355 LYS A CA 1
ATOM 2832 C C . LYS A 1 355 ? 27.014 31.862 -14.153 1.00 65.31 355 LYS A C 1
ATOM 2834 O O . LYS A 1 355 ? 27.851 31.113 -14.652 1.00 65.31 355 LYS A O 1
ATOM 2839 N N . ALA A 1 356 ? 26.192 32.612 -14.890 1.00 63.19 356 ALA A N 1
ATOM 2840 C CA . ALA A 1 356 ? 26.270 32.677 -16.351 1.00 63.19 356 ALA A CA 1
ATOM 2841 C C . ALA A 1 356 ? 27.583 33.305 -16.857 1.00 63.19 356 ALA A C 1
ATOM 2843 O O . ALA A 1 356 ? 28.026 32.960 -17.944 1.00 63.19 356 ALA A O 1
ATOM 2844 N N . GLN A 1 357 ? 28.218 34.184 -16.072 1.00 56.00 357 GLN A N 1
ATOM 2845 C CA . GLN A 1 357 ? 29.519 34.776 -16.409 1.00 56.00 357 GLN A CA 1
ATOM 2846 C C . GLN A 1 357 ? 30.709 33.862 -16.068 1.00 56.00 357 GLN A C 1
ATOM 2848 O O . GLN A 1 357 ? 31.750 33.975 -16.700 1.00 56.00 357 GLN A O 1
ATOM 2853 N N . ILE A 1 358 ? 30.565 32.969 -15.080 1.00 53.06 358 ILE A N 1
ATOM 2854 C CA . ILE A 1 358 ? 31.639 32.078 -14.592 1.00 53.06 358 ILE A CA 1
ATOM 2855 C C . ILE A 1 358 ? 31.649 30.720 -15.320 1.00 53.06 358 ILE A C 1
ATOM 2857 O O . ILE A 1 358 ? 32.687 30.070 -15.410 1.00 53.06 358 ILE A O 1
ATOM 2861 N N . THR A 1 359 ? 30.503 30.270 -15.840 1.00 51.16 359 THR A N 1
ATOM 2862 C CA . THR A 1 359 ? 30.381 28.967 -16.517 1.00 51.16 359 THR A CA 1
ATOM 2863 C C . THR A 1 359 ? 30.711 29.114 -18.002 1.00 51.16 359 THR A C 1
ATOM 2865 O O . THR A 1 359 ? 29.826 29.129 -18.855 1.00 51.16 359 THR A O 1
ATOM 2868 N N . GLU A 1 360 ? 31.993 29.266 -18.312 1.00 49.41 360 GLU A N 1
ATOM 2869 C CA . GLU A 1 360 ? 32.492 29.209 -19.681 1.00 49.41 360 GLU A CA 1
ATOM 2870 C C . GLU A 1 360 ? 32.679 27.732 -20.087 1.00 49.41 360 GLU A C 1
ATOM 2872 O O . GLU A 1 360 ? 33.199 26.929 -19.315 1.00 49.41 360 GLU A O 1
ATOM 2877 N N . VAL A 1 361 ? 32.276 27.390 -21.316 1.00 46.53 361 VAL A N 1
ATOM 2878 C CA . VAL A 1 361 ? 32.445 26.092 -22.009 1.00 46.53 361 VAL A CA 1
ATOM 2879 C C . VAL A 1 361 ? 31.309 25.056 -21.816 1.00 46.53 361 VAL A C 1
ATOM 2881 O O . VAL A 1 361 ? 31.168 24.411 -20.783 1.00 46.53 361 VAL A O 1
ATOM 2884 N N . LYS A 1 362 ? 30.576 24.836 -22.927 1.00 48.00 362 LYS A N 1
ATOM 2885 C CA . LYS A 1 362 ? 29.375 23.996 -23.176 1.00 48.00 362 LYS A CA 1
ATOM 2886 C C . LYS A 1 362 ? 28.038 24.682 -22.852 1.00 48.00 362 LYS A C 1
ATOM 2888 O O . LYS A 1 362 ? 27.504 24.576 -21.755 1.00 48.00 362 LYS A O 1
ATOM 2893 N N . GLY A 1 363 ? 27.488 25.395 -23.839 1.00 56.41 363 GLY A N 1
ATOM 2894 C CA . GLY A 1 363 ? 26.165 26.021 -23.748 1.00 56.41 363 GLY A CA 1
ATOM 2895 C C . GLY A 1 363 ? 25.036 25.024 -23.440 1.00 56.41 363 GLY A C 1
ATOM 2896 O O . GLY A 1 363 ? 25.140 23.836 -23.740 1.00 56.41 363 GLY A O 1
ATOM 2897 N N . ILE A 1 364 ? 23.952 25.529 -22.841 1.00 59.28 364 ILE A N 1
ATOM 2898 C CA . ILE A 1 364 ? 22.738 24.750 -22.551 1.00 59.28 364 ILE A CA 1
ATOM 2899 C C . ILE A 1 364 ? 22.081 24.376 -23.881 1.00 59.28 364 ILE A C 1
ATOM 2901 O O . ILE A 1 364 ? 21.701 25.265 -24.646 1.00 59.28 364 ILE A O 1
ATOM 2905 N N . MET A 1 365 ? 21.933 23.080 -24.146 1.00 67.94 365 MET A N 1
ATOM 2906 C CA . MET A 1 365 ? 21.255 22.600 -25.349 1.00 67.94 365 MET A CA 1
ATOM 2907 C C . MET A 1 365 ? 19.746 22.525 -25.110 1.00 67.94 365 MET A C 1
ATOM 2909 O O . MET A 1 365 ? 19.293 22.123 -24.036 1.00 67.94 365 MET A O 1
ATOM 2913 N N . MET A 1 366 ? 18.981 22.993 -26.097 1.00 70.56 366 MET A N 1
ATOM 2914 C CA . MET A 1 366 ? 17.533 23.151 -26.012 1.00 70.56 366 MET A CA 1
ATOM 2915 C C . MET A 1 366 ? 16.865 22.436 -27.177 1.00 70.56 366 MET A C 1
ATOM 2917 O O . MET A 1 366 ? 17.231 22.670 -28.328 1.00 70.56 366 MET A O 1
ATOM 2921 N N . ASP A 1 367 ? 15.863 21.621 -26.867 1.00 72.62 367 ASP A N 1
ATOM 2922 C CA . ASP A 1 367 ? 15.051 20.927 -27.858 1.00 72.62 367 ASP A CA 1
ATOM 2923 C C . ASP A 1 367 ? 13.568 20.946 -27.479 1.00 72.62 367 ASP A C 1
ATOM 2925 O O . ASP A 1 367 ? 13.197 21.118 -26.319 1.00 72.62 367 ASP A O 1
ATOM 2929 N N . ASN A 1 368 ? 12.702 20.771 -28.476 1.00 73.62 368 ASN A N 1
ATOM 2930 C CA . ASN A 1 368 ? 11.280 20.553 -28.229 1.00 73.62 368 ASN A CA 1
ATOM 2931 C C . ASN A 1 368 ? 11.062 19.091 -27.804 1.00 73.62 368 ASN A C 1
ATOM 2933 O O . ASN A 1 368 ? 11.632 18.176 -28.409 1.00 73.62 368 ASN A O 1
ATOM 2937 N N . ILE A 1 369 ? 10.230 18.889 -26.784 1.00 72.81 369 ILE A N 1
ATOM 2938 C CA . ILE A 1 369 ? 9.847 17.571 -26.284 1.00 72.81 369 ILE A CA 1
ATOM 2939 C C . ILE A 1 369 ? 9.174 16.703 -27.354 1.00 72.81 369 ILE A C 1
ATOM 2941 O O . ILE A 1 369 ? 9.308 15.486 -27.308 1.00 72.81 369 ILE A O 1
ATOM 2945 N N . ASP A 1 370 ? 8.530 17.308 -28.359 1.00 68.31 370 ASP A N 1
ATOM 2946 C CA . ASP A 1 370 ? 7.854 16.599 -29.459 1.00 68.31 370 ASP A CA 1
ATOM 2947 C C . ASP A 1 370 ? 8.803 15.703 -30.275 1.00 68.31 370 ASP A C 1
ATOM 2949 O O . ASP A 1 370 ? 8.373 14.797 -30.983 1.00 68.31 370 ASP A O 1
ATOM 2953 N N . LYS A 1 371 ? 10.118 15.954 -30.206 1.00 63.25 371 LYS A N 1
ATOM 2954 C CA . LYS A 1 371 ? 11.138 15.094 -30.832 1.00 63.25 371 LYS A CA 1
ATOM 2955 C C . LYS A 1 371 ? 11.430 13.830 -30.014 1.00 63.25 371 LYS A C 1
ATOM 2957 O O . LYS A 1 371 ? 12.062 12.896 -30.508 1.00 63.25 371 LYS A O 1
ATOM 2962 N N . VAL A 1 372 ? 11.040 13.835 -28.743 1.00 63.34 372 VAL A N 1
ATOM 2963 C CA . VAL A 1 372 ? 11.317 12.795 -27.751 1.00 63.34 372 VAL A CA 1
ATOM 2964 C C . VAL A 1 372 ? 10.066 11.963 -27.470 1.00 63.34 372 VAL A C 1
ATOM 2966 O O . VAL A 1 372 ? 10.215 10.751 -27.326 1.00 63.34 372 VAL A O 1
ATOM 2969 N N . LEU A 1 373 ? 8.878 12.571 -27.484 1.00 61.75 373 LEU A N 1
ATOM 2970 C CA . LEU A 1 373 ? 7.588 11.899 -27.294 1.00 61.75 373 LEU A CA 1
ATOM 2971 C C . LEU A 1 373 ? 7.094 11.221 -28.585 1.00 61.75 373 LEU A C 1
ATOM 2973 O O . LEU A 1 373 ? 7.245 11.767 -29.680 1.00 61.75 373 LEU A O 1
ATOM 2977 N N . ASP A 1 374 ? 6.484 10.039 -28.467 1.00 57.25 374 ASP A N 1
ATOM 2978 C CA . ASP A 1 374 ? 5.790 9.388 -29.585 1.00 57.25 374 ASP A CA 1
ATOM 2979 C C . ASP A 1 374 ? 4.472 10.117 -29.905 1.00 57.25 374 ASP A C 1
ATOM 2981 O O . ASP A 1 374 ? 3.873 10.758 -29.043 1.00 57.25 374 ASP A O 1
ATOM 2985 N N . ARG A 1 375 ? 3.998 10.014 -31.160 1.00 48.00 375 ARG A N 1
ATOM 2986 C CA . ARG A 1 375 ? 2.896 10.802 -31.774 1.00 48.00 375 ARG A CA 1
ATOM 2987 C C . ARG A 1 375 ? 1.510 10.770 -31.075 1.00 48.00 375 ARG A C 1
ATOM 2989 O O . ARG A 1 375 ? 0.548 11.263 -31.662 1.00 48.00 375 ARG A O 1
ATOM 2996 N N . GLY A 1 376 ? 1.378 10.231 -29.864 1.00 48.53 376 GLY A N 1
ATOM 2997 C CA . GLY A 1 376 ? 0.126 10.126 -29.108 1.00 48.53 376 GLY A CA 1
ATOM 2998 C C . GLY A 1 376 ? 0.178 10.564 -27.637 1.00 48.53 376 GLY A C 1
ATOM 2999 O O . GLY A 1 376 ? -0.888 10.712 -27.047 1.00 48.53 376 GLY A O 1
ATOM 3000 N N . GLU A 1 377 ? 1.350 10.812 -27.043 1.00 54.22 377 GLU A N 1
ATOM 3001 C CA . GLU A 1 377 ? 1.453 11.235 -25.636 1.00 54.22 377 GLU A CA 1
ATOM 3002 C C . GLU A 1 377 ? 1.509 12.765 -25.528 1.00 54.22 377 GLU A C 1
ATOM 3004 O O . GLU A 1 377 ? 2.516 13.392 -25.852 1.00 54.22 377 GLU A O 1
ATOM 3009 N N . ARG A 1 378 ? 0.410 13.391 -25.087 1.00 57.00 378 ARG A N 1
ATOM 3010 C CA . ARG A 1 378 ? 0.358 14.834 -24.786 1.00 57.00 378 ARG A CA 1
ATOM 3011 C C . ARG A 1 378 ? 0.524 15.077 -23.293 1.00 57.00 378 ARG A C 1
ATOM 3013 O O . ARG A 1 378 ? 0.166 14.218 -22.495 1.00 57.00 378 ARG A O 1
ATOM 3020 N N . ILE A 1 379 ? 1.025 16.252 -22.905 1.00 58.28 379 ILE A N 1
ATOM 3021 C CA . ILE A 1 379 ? 1.022 16.671 -21.496 1.00 58.28 379 ILE A CA 1
ATOM 3022 C C . ILE A 1 379 ? -0.430 16.763 -21.020 1.00 58.28 379 ILE A C 1
ATOM 3024 O O . ILE A 1 379 ? -1.210 17.561 -21.537 1.00 58.28 379 ILE A O 1
ATOM 3028 N N . GLU A 1 380 ? -0.779 15.965 -20.017 1.00 54.44 380 GLU A N 1
ATOM 3029 C CA . GLU A 1 380 ? -2.091 15.980 -19.380 1.00 54.44 380 GLU A CA 1
ATOM 3030 C C . GLU A 1 380 ? -1.953 16.484 -17.943 1.00 54.44 380 GLU A C 1
ATOM 3032 O O . GLU A 1 380 ? -1.335 15.854 -17.080 1.00 54.44 380 GLU A O 1
ATOM 3037 N N . LEU A 1 381 ? -2.545 17.653 -17.694 1.00 42.81 381 LEU A N 1
ATOM 3038 C CA . LEU A 1 381 ? -2.702 18.232 -16.366 1.00 42.81 381 LEU A CA 1
ATOM 3039 C C . LEU A 1 381 ? -3.999 17.707 -15.741 1.00 42.81 381 LEU A C 1
ATOM 3041 O O . LEU A 1 381 ? -5.094 18.116 -16.128 1.00 42.81 381 LEU A O 1
ATOM 3045 N N . LEU A 1 382 ? -3.881 16.854 -14.726 1.00 40.97 382 LEU A N 1
ATOM 3046 C CA . LEU A 1 382 ? -4.986 16.537 -13.825 1.00 40.97 382 LEU A CA 1
ATOM 3047 C C . LEU A 1 382 ? -5.020 17.632 -12.759 1.00 40.97 382 LEU A C 1
ATOM 3049 O O . LEU A 1 382 ? -4.296 17.574 -11.771 1.00 40.97 382 LEU A O 1
ATOM 3053 N N . VAL A 1 383 ? -5.813 18.682 -12.967 1.00 42.22 383 VAL A N 1
ATOM 3054 C CA . VAL A 1 383 ? -5.936 19.761 -11.977 1.00 42.22 383 VAL A CA 1
ATOM 3055 C C . VAL A 1 383 ? -6.836 19.294 -10.837 1.00 42.22 383 VAL A C 1
ATOM 3057 O O . VAL A 1 383 ? -8.056 19.434 -10.916 1.00 42.22 383 VAL A O 1
ATOM 3060 N N . ASP A 1 384 ? -6.248 18.794 -9.752 1.00 37.97 384 ASP A N 1
ATOM 3061 C CA . ASP A 1 384 ? -6.990 18.599 -8.511 1.00 37.97 384 ASP A CA 1
ATOM 3062 C C . ASP A 1 384 ? -7.030 19.924 -7.731 1.00 37.97 384 ASP A C 1
ATOM 3064 O O . ASP A 1 384 ? -6.081 20.343 -7.062 1.00 37.97 384 ASP A O 1
ATOM 3068 N N . LYS A 1 385 ? -8.126 20.675 -7.887 1.00 35.22 385 LYS A N 1
ATOM 3069 C CA . LYS A 1 385 ? -8.286 22.020 -7.299 1.00 35.22 385 LYS A CA 1
ATOM 3070 C C . LYS A 1 385 ? -8.607 22.001 -5.799 1.00 35.22 385 LYS A C 1
ATOM 3072 O O . LYS A 1 385 ? -8.847 23.061 -5.221 1.00 35.22 385 LYS A O 1
ATOM 3077 N N . THR A 1 386 ? -8.581 20.835 -5.161 1.00 37.47 386 THR A N 1
ATOM 3078 C CA . THR A 1 386 ? -9.081 20.654 -3.790 1.00 37.47 386 THR A CA 1
ATOM 3079 C C . THR A 1 386 ? -7.952 20.497 -2.766 1.00 37.47 386 THR A C 1
ATOM 3081 O O . THR A 1 386 ? -8.048 21.027 -1.660 1.00 37.47 386 THR A O 1
ATOM 3084 N N . GLU A 1 387 ? -6.819 19.895 -3.142 1.00 38.06 387 GLU A N 1
ATOM 3085 C CA . GLU A 1 387 ? -5.687 19.677 -2.224 1.00 38.06 387 GLU A CA 1
ATOM 3086 C C . GLU A 1 387 ? -4.824 20.934 -2.013 1.00 38.06 387 GLU A C 1
ATOM 3088 O O . GLU A 1 387 ? -4.305 21.179 -0.918 1.00 38.06 387 GLU A O 1
ATOM 3093 N N . ASN A 1 388 ? -4.721 21.791 -3.035 1.00 38.03 388 ASN A N 1
ATOM 3094 C CA . ASN A 1 388 ? -3.874 22.987 -2.978 1.00 38.03 388 ASN A CA 1
ATOM 3095 C C . ASN A 1 388 ? -4.443 24.055 -2.019 1.00 38.03 388 ASN A C 1
ATOM 3097 O O . ASN A 1 388 ? -3.693 24.720 -1.305 1.00 38.03 388 ASN A O 1
ATOM 3101 N N . LEU A 1 389 ? -5.775 24.164 -1.914 1.00 39.09 389 LEU A N 1
ATOM 3102 C CA . LEU A 1 389 ? -6.438 25.065 -0.962 1.00 39.09 389 LEU A CA 1
ATOM 3103 C C . LEU A 1 389 ? -6.264 24.601 0.491 1.00 39.09 389 LEU A C 1
ATOM 3105 O O . LEU A 1 389 ? -6.068 25.430 1.380 1.00 39.09 389 LEU A O 1
ATOM 3109 N N . GLN A 1 390 ? -6.278 23.289 0.741 1.00 42.06 390 GLN A N 1
ATOM 3110 C CA . GLN A 1 390 ? -6.170 22.741 2.094 1.00 42.06 390 GLN A CA 1
ATOM 3111 C C . GLN A 1 390 ? -4.731 22.797 2.625 1.00 42.06 390 GLN A C 1
ATOM 3113 O O . GLN A 1 390 ? -4.515 23.144 3.788 1.00 42.06 390 GLN A O 1
ATOM 3118 N N . PHE A 1 391 ? -3.733 22.573 1.761 1.00 36.31 391 PHE A N 1
ATOM 3119 C CA . PHE A 1 391 ? -2.321 22.727 2.123 1.00 36.31 391 PHE A CA 1
ATOM 3120 C C . PHE A 1 391 ? -1.912 24.206 2.293 1.00 36.31 391 PHE A C 1
ATOM 3122 O O . PHE A 1 391 ? -1.165 24.550 3.218 1.00 36.31 391 PHE A O 1
ATOM 3129 N N . GLN A 1 392 ? -2.441 25.114 1.460 1.00 40.72 392 GLN A N 1
ATOM 3130 C CA . GLN A 1 392 ? -2.244 26.558 1.639 1.00 40.72 392 GLN A CA 1
ATOM 3131 C C . GLN A 1 392 ? -2.917 27.068 2.921 1.00 40.72 392 GLN A C 1
ATOM 3133 O O . GLN A 1 392 ? -2.286 27.809 3.673 1.00 40.72 392 GLN A O 1
ATOM 3138 N N . ALA A 1 393 ? -4.131 26.612 3.243 1.00 38.59 393 ALA A N 1
ATOM 3139 C CA . ALA A 1 393 ? -4.817 26.983 4.481 1.00 38.59 393 ALA A CA 1
ATOM 3140 C C . ALA A 1 393 ? -4.083 26.492 5.746 1.00 38.59 393 ALA A C 1
ATOM 3142 O O . ALA A 1 393 ? -3.972 27.246 6.719 1.00 38.59 393 ALA A O 1
ATOM 3143 N N . ASP A 1 394 ? -3.530 25.271 5.733 1.00 42.69 394 ASP A N 1
ATOM 3144 C CA . ASP A 1 394 ? -2.809 24.719 6.891 1.00 42.69 394 ASP A CA 1
ATOM 3145 C C . ASP A 1 394 ? -1.431 25.386 7.082 1.00 42.69 394 ASP A C 1
ATOM 3147 O O . ASP A 1 394 ? -1.032 25.706 8.206 1.00 42.69 394 ASP A O 1
ATOM 3151 N N . SER A 1 395 ? -0.721 25.707 5.992 1.00 42.44 395 SER A N 1
ATOM 3152 C CA . SER A 1 395 ? 0.542 26.464 6.065 1.00 42.44 395 SER A CA 1
ATOM 3153 C C . SER A 1 395 ? 0.342 27.928 6.495 1.00 42.44 395 SER A C 1
ATOM 3155 O O . SER A 1 395 ? 1.137 28.442 7.286 1.00 42.44 395 SER A O 1
ATOM 3157 N N . PHE A 1 396 ? -0.762 28.566 6.088 1.00 43.56 396 PHE A N 1
ATOM 3158 C CA . PHE A 1 396 ? -1.138 29.918 6.514 1.00 43.56 396 PHE A CA 1
ATOM 3159 C C . PHE A 1 396 ? -1.548 29.965 7.998 1.00 43.56 396 PHE A C 1
ATOM 3161 O O . PHE A 1 396 ? -1.158 30.885 8.722 1.00 43.56 396 PHE A O 1
ATOM 3168 N N . GLN A 1 397 ? -2.244 28.938 8.510 1.00 52.12 397 GLN A N 1
ATOM 3169 C CA . GLN A 1 397 ? -2.526 28.815 9.949 1.00 52.12 397 GLN A CA 1
ATOM 3170 C C . GLN A 1 397 ? -1.260 28.589 10.788 1.00 52.12 397 GLN A C 1
ATOM 3172 O O . GLN A 1 397 ? -1.137 29.163 11.878 1.00 52.12 397 GLN A O 1
ATOM 3177 N N . ARG A 1 398 ? -0.310 27.776 10.305 1.00 49.19 398 ARG A N 1
ATOM 3178 C CA . ARG A 1 398 ? 0.959 27.518 11.009 1.00 49.19 398 ARG A CA 1
ATOM 3179 C C . ARG A 1 398 ? 1.846 28.765 11.047 1.00 49.19 398 ARG A C 1
ATOM 3181 O O . ARG A 1 398 ? 2.269 29.157 12.136 1.00 49.19 398 ARG A O 1
ATOM 3188 N N . GLN A 1 399 ? 2.016 29.461 9.919 1.00 50.06 399 GLN A N 1
ATOM 3189 C CA . GLN A 1 399 ? 2.759 30.729 9.868 1.00 50.06 399 GLN A CA 1
ATOM 3190 C C . GLN A 1 399 ? 2.079 31.835 10.691 1.00 50.06 399 GLN A C 1
ATOM 3192 O O . GLN A 1 399 ? 2.753 32.574 11.410 1.00 50.06 399 GLN A O 1
ATOM 3197 N N . GLY A 1 400 ? 0.742 31.908 10.682 1.00 55.50 400 GLY A N 1
ATOM 3198 C CA . GLY A 1 400 ? -0.015 32.859 11.500 1.00 55.50 400 GLY A CA 1
ATOM 3199 C C . GLY A 1 400 ? 0.188 32.664 13.010 1.00 55.50 400 GLY A C 1
ATOM 3200 O O . GLY A 1 400 ? 0.307 33.642 13.753 1.00 55.50 400 GLY A O 1
ATOM 3201 N N . ARG A 1 401 ? 0.291 31.413 13.490 1.00 55.72 401 ARG A N 1
ATOM 3202 C CA . ARG A 1 401 ? 0.568 31.108 14.910 1.00 55.72 401 ARG A CA 1
ATOM 3203 C C . ARG A 1 401 ? 2.013 31.418 15.309 1.00 55.72 401 ARG A C 1
ATOM 3205 O O . ARG A 1 401 ? 2.233 31.924 16.413 1.00 55.72 401 ARG A O 1
ATOM 3212 N N . GLU A 1 402 ? 2.980 31.163 14.431 1.00 60.66 402 GLU A N 1
ATOM 3213 C CA . GLU A 1 402 ? 4.391 31.495 14.669 1.00 60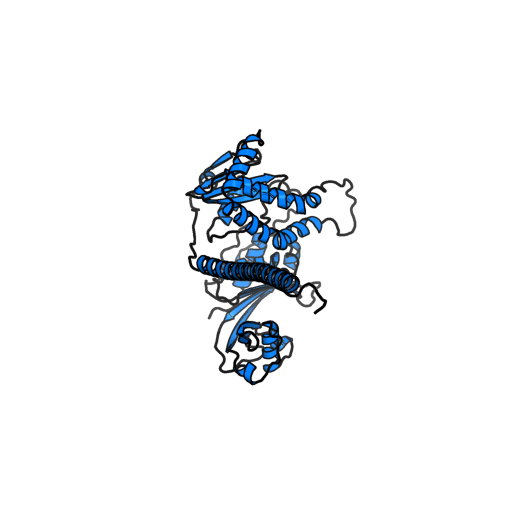.66 402 GLU A CA 1
ATOM 3214 C C . GLU A 1 402 ? 4.638 33.009 14.673 1.00 60.66 402 GLU A C 1
ATOM 3216 O O . GLU A 1 402 ? 5.279 33.522 15.596 1.00 60.66 402 GLU A O 1
ATOM 3221 N N . LEU A 1 403 ? 4.040 33.748 13.729 1.00 58.38 403 LEU A N 1
ATOM 3222 C CA . LEU A 1 403 ? 4.061 35.213 13.708 1.00 58.38 403 LEU A CA 1
ATOM 3223 C C . LEU A 1 403 ? 3.418 35.797 14.970 1.00 58.38 403 LEU A C 1
ATOM 3225 O O . LEU A 1 403 ? 4.009 36.668 15.607 1.00 58.38 403 LEU A O 1
ATOM 3229 N N . ARG A 1 404 ? 2.266 35.269 15.409 1.00 63.22 404 ARG A N 1
ATOM 3230 C CA . ARG A 1 404 ? 1.589 35.736 16.632 1.00 63.22 404 ARG A CA 1
ATOM 3231 C C . ARG A 1 404 ? 2.430 35.502 17.891 1.00 63.22 404 ARG A C 1
ATOM 3233 O O . ARG A 1 404 ? 2.475 36.383 18.747 1.00 63.22 404 ARG A O 1
ATOM 3240 N N . ARG A 1 405 ? 3.146 34.372 17.998 1.00 67.69 405 ARG A N 1
ATOM 3241 C CA . ARG A 1 405 ? 4.092 34.109 19.105 1.00 67.69 405 ARG A CA 1
ATOM 3242 C C . ARG A 1 405 ? 5.313 35.030 19.055 1.00 67.69 405 ARG A C 1
ATOM 3244 O O . ARG A 1 405 ? 5.704 35.563 20.093 1.00 67.69 405 ARG A O 1
ATOM 3251 N N . LYS A 1 406 ? 5.886 35.265 17.869 1.00 70.62 406 LYS A N 1
ATOM 3252 C CA . LYS A 1 406 ? 7.043 36.157 17.690 1.00 70.62 406 LYS A CA 1
ATOM 3253 C C . LYS A 1 406 ? 6.685 37.614 18.002 1.00 70.62 406 LYS A C 1
ATOM 3255 O O . LYS A 1 406 ? 7.421 38.268 18.737 1.00 70.62 406 LYS A O 1
ATOM 3260 N N . MET A 1 407 ? 5.522 38.082 17.543 1.00 68.06 407 MET A N 1
ATOM 3261 C CA . MET A 1 407 ? 4.992 39.414 17.859 1.00 68.06 407 MET A CA 1
ATOM 3262 C C . MET A 1 407 ? 4.645 39.554 19.344 1.00 68.06 407 MET A C 1
ATOM 3264 O O . MET A 1 407 ? 4.943 40.582 19.946 1.00 68.06 407 MET A O 1
ATOM 3268 N N . TRP A 1 408 ? 4.071 38.520 19.970 1.00 71.88 408 TRP A N 1
ATOM 3269 C CA . TRP A 1 408 ? 3.786 38.530 21.407 1.00 71.88 408 TRP A CA 1
ATOM 3270 C C . TRP A 1 408 ? 5.068 38.647 22.244 1.00 71.88 408 TRP A C 1
ATOM 3272 O O . TRP A 1 408 ? 5.137 39.489 23.138 1.00 71.88 408 TRP A O 1
ATOM 3282 N N . LEU A 1 409 ? 6.115 37.886 21.905 1.00 72.38 409 LEU A N 1
ATOM 3283 C CA . LEU A 1 409 ? 7.415 37.964 22.580 1.00 72.38 409 LEU A CA 1
ATOM 3284 C C . LEU A 1 409 ? 8.130 39.299 22.338 1.00 72.38 409 LEU A C 1
ATOM 3286 O O . LEU A 1 409 ? 8.735 39.836 23.264 1.00 72.38 409 LEU A O 1
ATOM 3290 N N . GLN A 1 410 ? 8.058 39.860 21.129 1.00 74.31 410 GLN A N 1
ATOM 3291 C CA . GLN A 1 410 ? 8.617 41.186 20.847 1.00 74.31 410 GLN A CA 1
ATOM 3292 C C . GLN A 1 410 ? 7.885 42.283 21.631 1.00 74.31 410 GLN A C 1
ATOM 3294 O O . GLN A 1 410 ? 8.534 43.099 22.282 1.00 74.31 410 GLN A O 1
ATOM 3299 N N . ASN A 1 411 ? 6.551 42.248 21.672 1.00 76.19 411 ASN A N 1
ATOM 3300 C CA . ASN A 1 411 ? 5.757 43.200 22.449 1.00 76.19 411 ASN A CA 1
ATOM 3301 C C . ASN A 1 411 ? 5.996 43.065 23.960 1.00 76.19 411 ASN A C 1
ATOM 3303 O O . ASN A 1 411 ? 6.023 44.074 24.663 1.00 76.19 411 ASN A O 1
ATOM 3307 N N . LEU A 1 412 ? 6.210 41.847 24.472 1.00 80.44 412 LEU A N 1
ATOM 3308 C CA . LEU A 1 412 ? 6.566 41.624 25.875 1.00 80.44 412 LEU A CA 1
ATOM 3309 C C . LEU A 1 412 ? 7.959 42.184 26.199 1.00 80.44 412 LEU A C 1
ATOM 3311 O O . LEU A 1 412 ? 8.112 42.883 27.198 1.00 80.44 412 LEU A O 1
ATOM 3315 N N . LYS A 1 413 ? 8.955 41.944 25.334 1.00 82.31 413 LYS A N 1
ATOM 3316 C CA . LYS A 1 413 ? 10.306 42.511 25.486 1.00 82.31 413 LYS A CA 1
ATOM 3317 C C . LYS A 1 413 ? 10.279 44.041 25.502 1.00 82.31 413 LYS A C 1
ATOM 3319 O O . LYS A 1 413 ? 10.888 44.640 26.381 1.00 82.31 413 LYS A O 1
ATOM 3324 N N . VAL A 1 414 ? 9.533 44.672 24.591 1.00 85.19 414 VAL A N 1
ATOM 3325 C CA . VAL A 1 414 ? 9.397 46.140 24.544 1.00 85.19 414 VAL A CA 1
ATOM 3326 C C . VAL A 1 414 ? 8.714 46.678 25.807 1.00 85.19 414 VAL A C 1
ATOM 3328 O O . VAL A 1 414 ? 9.207 47.637 26.397 1.00 85.19 414 VAL A O 1
ATOM 3331 N N . LYS A 1 415 ? 7.634 46.040 26.285 1.00 85.69 415 LYS A N 1
ATOM 3332 C CA . LYS A 1 415 ? 6.949 46.445 27.528 1.00 85.69 415 LYS A CA 1
ATOM 3333 C C . LYS A 1 415 ? 7.849 46.343 28.764 1.00 85.69 415 LYS A C 1
ATOM 3335 O O . LYS A 1 415 ? 7.800 47.234 29.607 1.00 85.69 415 LYS A O 1
ATOM 3340 N N . LEU A 1 416 ? 8.679 45.301 28.859 1.00 90.38 416 LEU A N 1
ATOM 3341 C CA . LEU A 1 416 ? 9.633 45.139 29.962 1.00 90.38 416 LEU A CA 1
ATOM 3342 C C . LEU A 1 416 ? 10.728 46.212 29.941 1.00 90.38 416 LEU A C 1
ATOM 3344 O O . LEU A 1 416 ? 11.049 46.764 30.990 1.00 90.38 416 LEU A O 1
ATOM 3348 N N . ILE A 1 417 ? 11.259 46.552 28.761 1.00 91.31 417 ILE A N 1
ATOM 3349 C CA . ILE A 1 417 ? 12.275 47.606 28.616 1.00 91.31 417 ILE A CA 1
ATOM 3350 C C . ILE A 1 417 ? 11.694 48.968 29.010 1.00 91.31 417 ILE A C 1
ATOM 3352 O O . ILE A 1 417 ? 12.265 49.663 29.850 1.00 91.31 417 ILE A O 1
ATOM 3356 N N . VAL A 1 418 ? 10.534 49.341 28.461 1.00 91.44 418 VAL A N 1
ATOM 3357 C CA . VAL A 1 418 ? 9.888 50.627 28.777 1.00 91.44 418 VAL A CA 1
ATOM 3358 C C . VAL A 1 418 ? 9.533 50.707 30.264 1.00 91.44 418 VAL A C 1
ATOM 3360 O O . VAL A 1 418 ? 9.867 51.696 30.913 1.00 91.44 418 VAL A O 1
ATOM 3363 N N . GLY A 1 419 ? 8.935 49.651 30.828 1.00 92.38 419 GLY A N 1
ATOM 3364 C CA . GLY A 1 419 ? 8.595 49.593 32.252 1.00 92.38 419 GLY A CA 1
ATOM 3365 C C . GLY A 1 419 ? 9.818 49.722 33.165 1.00 92.38 419 GLY A C 1
ATOM 3366 O O . GLY A 1 419 ? 9.791 50.499 34.117 1.00 92.38 419 GLY A O 1
ATOM 3367 N N . GLY A 1 420 ? 10.915 49.029 32.840 1.00 93.12 420 GLY A N 1
ATOM 3368 C CA . GLY A 1 420 ? 12.175 49.133 33.580 1.00 93.12 420 GLY A CA 1
ATOM 3369 C C . GLY A 1 420 ? 12.783 50.535 33.524 1.00 93.12 420 GLY A C 1
ATOM 3370 O O . GLY A 1 420 ? 13.248 51.047 34.540 1.00 93.12 420 GLY A O 1
ATOM 3371 N N . THR A 1 421 ? 12.715 51.193 32.364 1.00 92.31 421 THR A N 1
ATOM 3372 C CA . THR A 1 421 ? 13.234 52.560 32.192 1.00 92.31 421 THR A CA 1
ATOM 3373 C C . THR A 1 421 ? 12.429 53.567 33.017 1.00 92.31 421 THR A C 1
ATOM 3375 O O . THR A 1 421 ? 13.005 54.408 33.702 1.00 92.31 421 THR A O 1
ATOM 3378 N N . VAL A 1 422 ? 11.096 53.452 33.018 1.00 94.50 422 VAL A N 1
ATOM 3379 C CA . VAL A 1 422 ? 10.215 54.304 33.834 1.00 94.50 422 VAL A CA 1
ATOM 3380 C C . VAL A 1 422 ? 10.471 54.090 35.328 1.00 94.50 422 VAL A C 1
ATOM 3382 O O . VAL A 1 422 ? 10.607 55.064 36.063 1.00 94.50 422 VAL A O 1
ATOM 3385 N N . LEU A 1 423 ? 10.604 52.839 35.779 1.00 93.19 423 LEU A N 1
ATOM 3386 C CA . LEU A 1 423 ? 10.927 52.525 37.176 1.00 93.19 423 LEU A CA 1
ATOM 3387 C C . LEU A 1 423 ? 12.282 53.092 37.605 1.00 93.19 423 LEU A C 1
ATOM 3389 O O . LEU A 1 423 ? 12.398 53.625 38.707 1.00 93.19 423 LEU A O 1
ATOM 3393 N N . ALA A 1 424 ? 13.292 53.020 36.736 1.00 92.50 424 ALA A N 1
ATOM 3394 C CA . ALA A 1 424 ? 14.600 53.603 37.006 1.00 92.50 424 ALA A CA 1
ATOM 3395 C C . ALA A 1 424 ? 14.518 55.130 37.152 1.00 92.50 424 ALA A C 1
ATOM 3397 O O . ALA A 1 424 ? 15.076 55.678 38.098 1.00 92.50 424 ALA A O 1
ATOM 3398 N N . LEU A 1 425 ? 13.775 55.814 36.274 1.00 93.19 425 LEU A N 1
ATOM 3399 C CA . LEU A 1 425 ? 13.567 57.263 36.371 1.00 93.19 425 LEU A CA 1
ATOM 3400 C C . LEU A 1 425 ? 12.808 57.654 37.644 1.00 93.19 425 LEU A C 1
ATOM 3402 O O . LEU A 1 425 ? 13.187 58.625 38.295 1.00 93.19 425 LEU A O 1
ATOM 3406 N N . ILE A 1 426 ? 11.787 56.883 38.032 1.00 91.88 426 ILE A N 1
ATOM 3407 C CA . ILE A 1 426 ? 11.059 57.092 39.292 1.00 91.88 426 ILE A CA 1
ATOM 3408 C C . ILE A 1 426 ? 11.998 56.909 40.486 1.00 91.88 426 ILE A C 1
ATOM 3410 O O . ILE A 1 426 ? 11.990 57.742 41.387 1.00 91.88 426 ILE A O 1
ATOM 3414 N N . MET A 1 427 ? 12.840 55.870 40.488 1.00 88.19 427 MET A N 1
ATOM 3415 C CA . MET A 1 427 ? 13.834 55.678 41.546 1.00 88.19 427 MET A CA 1
ATOM 3416 C C . MET A 1 427 ? 14.841 56.827 41.608 1.00 88.19 427 MET A C 1
ATOM 3418 O O . MET A 1 427 ? 15.146 57.298 42.698 1.00 88.19 427 MET A O 1
ATOM 3422 N N . ILE A 1 428 ? 15.339 57.305 40.467 1.00 89.94 428 ILE A N 1
ATOM 3423 C CA . ILE A 1 428 ? 16.277 58.434 40.421 1.00 89.94 428 ILE A CA 1
ATOM 3424 C C . ILE A 1 428 ? 15.609 59.706 40.952 1.00 89.94 428 ILE A C 1
ATOM 3426 O O . ILE A 1 428 ? 16.201 60.404 41.773 1.00 89.94 428 ILE A O 1
ATOM 3430 N N . ALA A 1 429 ? 14.373 59.992 40.535 1.00 88.62 429 ALA A N 1
ATOM 3431 C CA . ALA A 1 429 ? 13.611 61.135 41.028 1.00 88.62 429 ALA A CA 1
ATOM 3432 C C . ALA A 1 429 ? 13.341 61.027 42.537 1.00 88.62 429 ALA A C 1
ATOM 3434 O O . ALA A 1 429 ? 13.504 62.007 43.259 1.00 88.62 429 ALA A O 1
ATOM 3435 N N . TRP A 1 430 ? 12.992 59.834 43.025 1.00 87.25 430 TRP A N 1
ATOM 3436 C CA . TRP A 1 430 ? 12.804 59.570 44.449 1.00 87.25 430 TRP A CA 1
ATOM 3437 C C . TRP A 1 430 ? 14.097 59.800 45.242 1.00 87.25 430 TRP A C 1
ATOM 3439 O O . TRP A 1 430 ? 14.082 60.531 46.226 1.00 87.25 430 TRP A O 1
ATOM 3449 N N . ILE A 1 431 ? 15.235 59.281 44.768 1.00 86.06 431 ILE A N 1
ATOM 3450 C CA . ILE A 1 431 ? 16.554 59.508 45.381 1.00 86.06 431 ILE A CA 1
ATOM 3451 C C . ILE A 1 431 ? 16.918 61.001 45.384 1.00 86.06 431 ILE A C 1
ATOM 3453 O O . ILE A 1 431 ? 17.456 61.491 46.376 1.00 86.06 431 ILE A O 1
ATOM 3457 N N . ALA A 1 432 ? 16.619 61.728 44.303 1.00 83.19 432 ALA A N 1
ATOM 3458 C CA . ALA A 1 432 ? 16.921 63.152 44.175 1.00 83.19 432 ALA A CA 1
ATOM 3459 C C . ALA A 1 432 ? 16.055 64.035 45.092 1.00 83.19 432 ALA A C 1
ATOM 3461 O O . ALA A 1 432 ? 16.565 64.998 45.659 1.00 83.19 432 ALA A O 1
ATOM 3462 N N . ILE A 1 433 ? 14.769 63.706 45.260 1.00 83.81 433 ILE A N 1
ATOM 3463 C CA . ILE A 1 433 ? 13.844 64.448 46.135 1.00 83.81 433 ILE A CA 1
ATOM 3464 C C . ILE A 1 433 ? 14.087 64.103 47.610 1.00 83.81 433 ILE A C 1
ATOM 3466 O O . ILE A 1 433 ? 14.065 64.991 48.457 1.00 83.81 433 ILE A O 1
ATOM 3470 N N . CYS A 1 434 ? 14.343 62.832 47.925 1.00 74.75 434 CYS A N 1
ATOM 3471 C CA . CYS A 1 434 ? 14.521 62.356 49.299 1.00 74.75 434 CYS A CA 1
ATOM 3472 C C . CYS A 1 434 ? 15.979 62.422 49.796 1.00 74.75 434 CYS A C 1
ATOM 3474 O O . CYS A 1 434 ? 16.266 61.961 50.895 1.00 74.75 434 CYS A O 1
ATOM 3476 N N . GLY A 1 435 ? 16.909 63.004 49.027 1.00 69.06 435 GLY A N 1
ATOM 3477 C CA . GLY A 1 435 ? 18.281 63.264 49.487 1.00 69.06 435 GLY A CA 1
ATOM 3478 C C . GLY A 1 435 ? 19.150 62.014 49.694 1.00 69.06 435 GLY A C 1
ATOM 3479 O O . GLY A 1 435 ? 20.131 62.062 50.436 1.00 69.06 435 GLY A O 1
ATOM 3480 N N . GLY A 1 436 ? 18.824 60.901 49.027 1.00 68.12 436 GLY A N 1
ATOM 3481 C CA . GLY A 1 436 ? 19.517 59.615 49.162 1.00 68.12 436 GLY A CA 1
ATOM 3482 C C . GLY A 1 436 ? 18.859 58.638 50.143 1.00 68.12 436 GLY A C 1
ATOM 3483 O O . GLY A 1 436 ? 17.876 58.951 50.802 1.00 68.12 436 GLY A O 1
ATOM 3484 N N . PHE A 1 437 ? 19.415 57.425 50.257 1.00 63.25 437 PHE A N 1
ATOM 3485 C CA . PHE A 1 437 ? 18.917 56.325 51.112 1.00 63.25 437 PHE A CA 1
ATOM 3486 C C . PHE A 1 437 ? 19.072 56.573 52.633 1.00 63.25 437 PHE A C 1
ATOM 3488 O O . PHE A 1 437 ? 19.229 55.635 53.412 1.00 63.25 437 PHE A O 1
ATOM 3495 N N . LYS A 1 438 ? 19.071 57.837 53.063 1.00 61.47 438 LYS A N 1
ATOM 3496 C CA . LYS A 1 438 ? 19.057 58.264 54.465 1.00 61.47 438 LYS A CA 1
ATOM 3497 C C . LYS A 1 438 ? 17.907 59.253 54.672 1.00 61.47 438 LYS A C 1
ATOM 3499 O O . LYS A 1 438 ? 18.140 60.435 54.907 1.00 61.47 438 LYS A O 1
ATOM 3504 N N . CYS A 1 439 ? 16.688 58.741 54.554 1.00 53.03 439 CYS A N 1
ATOM 3505 C CA . CYS A 1 439 ? 15.504 59.274 55.220 1.00 53.03 439 CYS A CA 1
ATOM 3506 C C . CYS A 1 439 ? 14.990 58.191 56.162 1.00 53.03 439 CYS A C 1
ATOM 3508 O O . CYS A 1 439 ? 14.965 57.018 55.720 1.00 53.03 439 CYS A O 1
#

Radius of gyration: 29.71 Å; Cα contacts (8 Å, |Δi|>4): 560; chains: 1; bounding box: 67×89×87 Å

Secondary structure (DSSP, 8-state):
-----HHHHHHHHHHHHHHHHT-PPPPPSS---EEEEEEEEEE--TT-PPEEEEEEEEEEEEEHHHHHHHHHHHHHH--TTSPPPPGGGGGGEEEEEEEEEEEEE-SSTT-S-TTT-EEEEEEE-TTT--EEEEEE-HHHHHHHT--HHHHHHHHHHHTT--S---HHHHHT-EEEEEEEEEEEEEHHHHHHHHHHHHSSPPPP----SS--SS----------SSEETHHHHHHHHHHT--TT-SEEEEEETTEEEEEEEETTEEEEEEEEGGG-HHHHHHHHHHHHHHHHHHHHHHH---------------SSHHHHHHHHHIIIIIHHHHHHHHHHHHH-HHHHHHHHHHHHHH--SSPPEEEEGGGTS-TT----EE--TTHHHHHHHHHHHHHHHHHHHHHHHHHHHHHHHHHHHHHHHHHHHHHHHTTSS--

Organism: Salix viminalis (NCBI:txid40686)

pLDDT: mean 75.49, std 18.83, range [26.8, 98.12]

Sequence (439 aa):
MVAANREMAVYCFDTLVAHYNSDDAPPPAFDEGQHPLFVTWKKIVNGGEPRLRGCIGTLEARYLVNGFRDYALTSALRDRRFPPIQAKELPTLECTVSILTSYETANNYLDWEVGTHGLIIEFTDPNNNARRSATYLPEVAAHEGWTKEEAIDSLMRKAGYSGHITESLRKSILVTRYQSTLFTLTYSDYVSYVRATRGAAPAINGNISNNRKLANSRYLKEHTTYSGNFSTIAVQCLQKLPSNSSKYTYSSEGHTFNFLIDNGLVFLVVADELVGRGVSFVFLERVKDDFNQRYGASIKNEAHPLADEDDDDDLFEDRFSIAYNLDREFGPRLKEHMQYCMNHPEEISKLSKLKAQITEVKGIMMDNIDKVLDRGERIELLVDKTENLQFQADSFQRQGRELRRKMWLQNLKVKLIVGGTVLALIMIAWIAICGGFKC

InterPro domains:
  IPR001388 Synaptobrevin-like [PR00219] (355-374)
  IPR001388 Synaptobrevin-like [PR00219] (375-394)
  IPR001388 Synaptobrevin-like [PR00219] (411-430)
  IPR001388 Synaptobrevin-like [PS00417] (368-387)
  IPR002733 AMMECR1 domain [PF01871] (11-183)
  IPR002733 AMMECR1 domain [PS51112] (1-194)
  IPR010908 Longin domain [PF13774] (234-302)
  IPR010908 Longin domain [PS50859] (209-334)
  IPR010908 Longin domain [SM01270] (233-316)
  IPR010908 Longin domain [cd14824] (214-341)
  IPR011012 Longin-like domain superfamily [SSF64356] (217-305)
  IPR023473 AMMECR1 [TIGR00296] (34-183)
  IPR027485 AMMECR1, N-terminal [G3DSA:3.30.700.20] (5-125)
  IPR036071 AMMECR1 domain superfamily [SSF143447] (5-195)
  IPR042855 v-SNARE, coiled-coil homology domain [PF00957] (350-429)
  IPR042855 v-SNARE, coiled-coil homology domain [PS50892] (350-410)
  IPR051097 Synaptobrevin-like vesicular transport protein [PTHR21136] (219-435)

Foldseek 3Di:
DDFDDDQLQLQLLQLVLCVLQVHDRPDGPDDKDWFWKKKWKWFQDPNDDTHTAFMDTDRGTDTSNVRSNVRSQCRQPPRPVHHHHDPVRQQGMKMKMKTKADKDWAPFLQRDDALFKKKKKWAAQPVPRDIFIFIDARPVCVVVVHDSVRVLVVRCVVSVHPDDDDPVRRRRMTMIIIGMHMDMDGSVRSQVVCCVPVVHGSDRPDDPDDPPPQDDPDDLDDDDPFDWCVVVLLVLVVSPDDPPFQWEWADDDQKIWIWGHDPNHIFIDIDGCVLPPLLVVLLSVVLVVVLCVVCVVLSPPPDDPDDDDDDDDDPPPSVVVSSVCCVVPVVVVSVVSVVVSVVCVPVSVVVSVVVVVVDPDGDYYYDYSPVRDDPPDDIDTPDPVPVVVVVVVVVCVVVVVVVVVVVVVVVVVVVVVVVVVVVVVVVVVVCVVVVHPPD

Solvent-accessible surface area (backbone atoms only — not comparable to full-atom values): 25506 Å² total; per-residue (Å²): 130,94,66,39,40,68,50,61,30,45,41,29,50,39,36,50,50,16,57,76,59,75,49,78,50,75,84,74,82,65,83,81,46,73,37,16,34,37,26,32,37,26,36,42,59,94,84,47,78,72,36,86,52,24,66,32,64,47,87,58,68,30,50,44,64,63,42,43,46,52,22,30,46,39,9,41,56,62,32,88,92,43,72,55,68,52,82,89,49,47,80,37,29,31,36,34,30,34,33,49,44,75,77,41,78,32,92,43,66,68,57,66,46,84,55,53,34,15,42,38,41,38,38,65,40,88,88,77,70,44,78,36,55,33,73,47,60,24,57,52,38,48,73,71,69,47,52,66,65,56,43,51,54,50,36,43,42,71,34,67,51,82,72,86,89,45,73,72,56,50,70,63,36,48,32,34,30,25,34,69,33,69,24,76,42,42,38,65,56,44,39,53,49,38,28,73,76,70,75,46,60,83,77,71,82,83,64,96,67,89,72,88,72,92,80,78,88,71,86,73,80,90,88,77,98,70,55,52,51,63,67,63,55,49,52,50,50,61,77,67,61,63,96,86,55,49,38,40,35,35,40,50,95,67,32,31,44,39,39,41,50,55,97,92,42,79,43,77,48,79,42,53,49,88,68,38,68,53,48,53,52,49,48,47,49,53,52,49,52,57,46,41,74,75,47,43,72,79,70,65,77,80,80,82,95,72,90,73,86,85,88,81,92,68,86,70,53,70,70,51,51,52,55,56,46,36,62,77,59,44,48,68,46,55,54,50,53,51,51,49,55,69,75,35,55,70,59,46,51,50,51,31,56,54,49,62,72,70,65,75,86,81,74,75,46,75,47,58,41,75,82,65,47,62,103,81,73,70,94,47,77,50,81,69,81,64,61,61,58,54,53,51,52,52,51,50,52,53,51,52,53,51,51,51,51,53,52,50,52,51,53,48,53,51,51,50,52,54,52,51,51,53,53,49,51,52,51,51,51,48,38,66,74,52,72,39,101,74,119

Mean predicted aligned error: 19.25 Å